Protein AF-A0A0W0YPS0-F1 (afdb_monomer_lite)

Sequence (724 aa):
MSLTQCDLDELVAEHVSEMIQNQLGYEVLRSSILQGKPPEELIIKLQGSLKNLADAEHSATKDQLIREARAAQVKQDQEEAQRDASETVIDAELKTKTQSLLPETRNHLEEQKQKLIPSLASFEQAKKQFDGQQKGHDELDAEINLLIKDLESLQRSLNENSLLQRKNEQLFAQKASEVTRLEAEIQALEQQRNQAQREFDFLQQQELAAKNQGQTHQHPTAANTQGHSEPSVVNNPSSRVTTSPAPFPVPNPAERMLALRNQIDRTVSTINATLLRKQLLQNEVLNIIPAQLQQSRDAARAISANLSARQEQLNALKIKIALSKAELDRLESVLKPVQTSKEQQESLVADIQREYNRLNRTLDIELPQREKARQERLAKRTYRDTNKDNVDYVQALSALNAHSLNLAIQSNYRQIDQTRLEKCSDAYDIADAVYIKTLVETKKKASTASDEALALYAIHLAHIKCTAASEQQNQAEQTLTKTESSLQHTKSLHAEKKRRLEQTVAQHDGINRELEELATKKEEFEQAHEVHMSFFKGVLIGWGTLAAGAAVVGISAWALDLSIAALITFVTTLPTAAFALALTLAGIAVAGLVLAPIVMGITFAVNCYQYNNNEAAIVLANGQKNARSTETGELNRAIAGLEQDIEKLSLELSKNKEEVREKTAATERLIQQRDAITPENVRENRVSYQDLYQNPGSSQIIFFGGEPPVPASNTVTDEPGFVL

Radius of gyration: 75.75 Å; chains: 1; bounding box: 156×117×204 Å

Foldseek 3Di:
DALVPDDLLVLLLVLLLVVLVVDDDLVQLLVCLLVVFFDPVSLVVLLVVLVVNLVVVLVVVLVVLLVVLLVVQVVVLVVLVVVLVVVVVVLVVLLVVLVVVLVVLVVVLVVLVVVLVVLVVVLVVLVVVLVVLVVVLVVLVVVLVVLVVVLVVLVVVLVVLVVVLVVLVVVLVVLVVLLVVLVVVLVVLVVVLVVLVVVLVVLVVVVVVVVDDDDDDDDDDDDDDDDDDDDDDDDDDDDDDDDDDDDDDPPDSVVSSVVSVVVNVVSVVVSVVSVVVSVVSVCCNPPVSVVVSVVSVVVSVVSVVVSVVSVVVSVVSVVVSVVSVVVSVVSVVVSVVSVVVSVVSVVVSVVSVVVSVVSVCCNPPVSVVSVVVSVVSVVLQVQLVVCCPPPPNLVSGDPVSSVVSVVSSVVVSVVSVVSSVVSSVVSRVCSSVSSVVSSLVVQVVVVDQALSNLLSVLLNLLSVVLVVLVVVLVVLVVVLVVLVVVLVVLVVVLVVLVVVLVVLVVVLVVLVVVLVVLVVVLVVLVVVVVVVVVVVVVVCVVVVCVVVVCVCCVVVVPVDDPDPDDPPPCPPPCPVVVVVVVCVVVVVVVVCVVVVCVVVVVVVVVSVVVSVVSVVVSVVSVVVSVVSVVVSVVSVVVSVVSVVVSVVSVVVSVVSVVVSVVSVVVSVVSSVVSVPRDSVVCVVVVVLSVVCSVCVPPPDPDDDDDDDDDDDDDDDDDDDDDDD

pLDDT: mean 73.71, std 19.03, range [28.09, 96.69]

Secondary structure (DSSP, 8-state):
--GGG--HHHHHHHHHHHHHHT---HHHHHHHHHHT---HHHHHHHHHHHHHHHHHHHHHHHHHHHHHHHHHHHHHHHHHHHHHHHHHHHHHHHHHHHHHHHHHHHHHHHHHHHHHHHHHHHHHHHHHHHHHHHHHHHHHHHHHHHHHHHHHHHHHHHHHHHHHHHHHHHHHHHHHHHHHHHHHHHHHHHHHHHHHHHHHHHHHHHHHHTTS----------------------------------------HHHHHHHHHHHHHHHHHHHHHHHHHHHHHHHIIIIIHHHHHHHHHHHHHHHHHHHHHHHHHHHHHHHHHHHHHHHHHHHHHHHHHHHHHHHHHHHHHHHHHHHHHHHHHIIIIIHHHHHHHHHHHHHHHHHHHHTTTSTTGGGGS-HHHHHHHHHHHHHHHHHHHHHHHHHHHHHHHHHHHHHHHHHHHHHHHSSS--HHHHHHHHHHHHHHHHHHHHHHHHHHHHHHHHHHHHHHHHHHHHHHHHHHHHHHHHHHHHHHHHHHHHHHHHHHHHHHHHHHHHHHHHHHHHHHHHHHHHHHHHHHTTSS---TTSTTTSTTTHHHHHHHHHHHHHHHHHHHHHHHHHHHHHHHHHHHHHHHHHHHHHHHHHHHHHHHHHHHHHHHHHHHHHHHHHHHHHHHHHHHHHHHHHHHHHHHHHHHHHHT--HHHHHHTHHHHHHHHH-TT--------S-PPPPPPP-----PPPP-

Organism: NCBI:txid1122169

Structure (mmCIF, N/CA/C/O backbone):
data_AF-A0A0W0YPS0-F1
#
_entry.id   AF-A0A0W0YPS0-F1
#
loop_
_atom_site.group_PDB
_atom_site.id
_atom_site.type_symbol
_atom_site.label_atom_id
_atom_site.label_alt_id
_atom_site.label_comp_id
_atom_site.label_asym_id
_atom_site.label_entity_id
_atom_site.label_seq_id
_atom_site.pdbx_PDB_ins_code
_atom_site.Cartn_x
_atom_site.Cartn_y
_atom_site.Cartn_z
_atom_site.occupancy
_atom_site.B_iso_or_equiv
_atom_site.auth_seq_id
_atom_site.auth_comp_id
_atom_site.auth_asym_id
_atom_site.auth_atom_id
_atom_site.pdbx_PDB_model_num
ATOM 1 N N . MET A 1 1 ? 32.521 13.989 -46.834 1.00 60.34 1 MET A N 1
ATOM 2 C CA . MET A 1 1 ? 31.165 13.527 -47.202 1.00 60.34 1 MET A CA 1
ATOM 3 C C . MET A 1 1 ? 30.758 12.463 -46.198 1.00 60.34 1 MET A C 1
ATOM 5 O O . MET A 1 1 ? 31.652 11.914 -45.560 1.00 60.34 1 MET A O 1
ATOM 9 N N . SER A 1 2 ? 29.467 12.194 -46.024 1.00 76.81 2 SER A N 1
ATOM 10 C CA . SER A 1 2 ? 29.022 10.958 -45.369 1.00 76.81 2 SER A CA 1
ATOM 11 C C . SER A 1 2 ? 29.024 9.797 -46.372 1.00 76.81 2 SER A C 1
ATOM 13 O O . SER A 1 2 ? 29.015 10.021 -47.583 1.00 76.81 2 SER A O 1
ATOM 15 N N . LEU A 1 3 ? 29.008 8.559 -45.885 1.00 83.00 3 LEU A N 1
ATOM 16 C CA . LEU A 1 3 ? 28.809 7.356 -46.695 1.00 83.00 3 LEU A CA 1
ATOM 17 C C . LEU A 1 3 ? 27.450 7.404 -47.417 1.00 83.00 3 LEU A C 1
ATOM 19 O O . LEU A 1 3 ? 27.336 7.047 -48.585 1.00 83.00 3 LEU A O 1
ATOM 23 N N . THR A 1 4 ? 26.442 7.946 -46.730 1.00 79.88 4 THR A N 1
ATOM 24 C CA . THR A 1 4 ? 25.094 8.239 -47.246 1.00 79.88 4 THR A CA 1
ATOM 25 C C . THR A 1 4 ? 25.044 9.320 -48.340 1.00 79.88 4 THR A C 1
ATOM 27 O O . THR A 1 4 ? 24.013 9.474 -48.989 1.00 79.88 4 THR A O 1
ATOM 30 N N . GLN A 1 5 ? 26.137 10.061 -48.559 1.00 83.50 5 GLN A N 1
ATOM 31 C CA . GLN A 1 5 ? 26.300 11.082 -49.607 1.00 83.50 5 GLN A CA 1
ATOM 32 C C . GLN A 1 5 ? 27.345 10.690 -50.664 1.00 83.50 5 GLN A C 1
ATOM 34 O O . GLN A 1 5 ? 27.700 11.518 -51.500 1.00 83.50 5 GLN A O 1
ATOM 39 N N . CYS A 1 6 ? 27.877 9.466 -50.616 1.00 84.94 6 CYS A N 1
ATOM 40 C CA . CYS A 1 6 ? 28.863 9.005 -51.583 1.00 84.94 6 CYS A CA 1
ATOM 41 C C . CYS A 1 6 ? 28.187 8.720 -52.929 1.00 84.94 6 CYS A C 1
ATOM 43 O O . CYS A 1 6 ? 27.400 7.775 -53.031 1.00 84.94 6 CYS A O 1
ATOM 45 N N . ASP A 1 7 ? 28.525 9.497 -53.960 1.00 88.69 7 ASP A N 1
ATOM 46 C CA . ASP A 1 7 ? 28.339 9.041 -55.336 1.00 88.69 7 ASP A CA 1
ATOM 47 C C . ASP A 1 7 ? 29.293 7.860 -55.562 1.00 88.69 7 ASP A C 1
ATOM 49 O O . ASP A 1 7 ? 30.481 7.920 -55.225 1.00 88.69 7 ASP A O 1
ATOM 53 N N . LEU A 1 8 ? 28.740 6.740 -56.017 1.00 86.50 8 LEU A N 1
ATOM 54 C CA . LEU A 1 8 ? 29.479 5.492 -56.146 1.00 86.50 8 LEU A CA 1
ATOM 55 C C . LEU A 1 8 ? 30.051 5.316 -57.552 1.00 86.50 8 LEU A C 1
ATOM 57 O O . LEU A 1 8 ? 31.130 4.746 -57.689 1.00 86.50 8 LEU A O 1
ATOM 61 N N . ASP A 1 9 ? 29.369 5.850 -58.567 1.00 84.81 9 ASP A N 1
ATOM 62 C CA . ASP A 1 9 ? 29.853 5.851 -59.944 1.00 84.81 9 ASP A CA 1
ATOM 63 C C . ASP A 1 9 ? 31.072 6.780 -60.064 1.00 84.81 9 ASP A C 1
ATOM 65 O O . ASP A 1 9 ? 32.059 6.413 -60.702 1.00 84.81 9 ASP A O 1
ATOM 69 N N . GLU A 1 10 ? 31.052 7.940 -59.392 1.00 86.56 10 GLU A N 1
ATOM 70 C CA . GLU A 1 10 ? 32.198 8.860 -59.326 1.00 86.56 10 GLU A CA 1
ATOM 71 C C . GLU A 1 10 ? 33.396 8.232 -58.590 1.00 86.56 10 GLU A C 1
ATOM 73 O O . GLU A 1 10 ? 34.495 8.186 -59.148 1.00 86.56 10 GLU A O 1
ATOM 78 N N . LEU A 1 11 ? 33.189 7.670 -57.389 1.00 88.06 11 LEU A N 1
ATOM 79 C CA . LEU A 1 11 ? 34.257 7.027 -56.603 1.00 88.06 11 LEU A CA 1
ATOM 80 C C . LEU A 1 11 ? 34.885 5.828 -57.337 1.00 88.06 11 LEU A C 1
ATOM 82 O O . LEU A 1 11 ? 36.102 5.633 -57.301 1.00 88.06 11 LEU A O 1
ATOM 86 N N . VAL A 1 12 ? 34.068 5.015 -58.013 1.00 87.50 12 VAL A N 1
ATOM 87 C CA . VAL A 1 12 ? 34.567 3.891 -58.815 1.00 87.50 12 VAL A CA 1
ATOM 88 C C . VAL A 1 12 ? 35.314 4.394 -60.048 1.00 87.50 12 VAL A C 1
ATOM 90 O O . VAL A 1 12 ? 36.397 3.883 -60.331 1.00 87.50 12 VAL A O 1
ATOM 93 N N . ALA A 1 13 ? 34.804 5.409 -60.752 1.00 84.31 13 ALA A N 1
ATOM 94 C CA . ALA A 1 13 ? 35.473 5.985 -61.918 1.00 84.31 13 ALA A CA 1
ATOM 95 C C . ALA A 1 13 ? 36.819 6.651 -61.576 1.00 84.31 13 ALA A C 1
ATOM 97 O O . ALA A 1 13 ? 37.757 6.546 -62.375 1.00 84.31 13 ALA A O 1
ATOM 98 N N . GLU A 1 14 ? 36.949 7.284 -60.405 1.00 86.69 14 GLU A N 1
ATOM 99 C CA . GLU A 1 14 ? 38.209 7.850 -59.902 1.00 86.69 14 GLU A CA 1
ATOM 100 C C . GLU A 1 14 ? 39.273 6.751 -59.728 1.00 86.69 14 GLU A C 1
ATOM 102 O O . GLU A 1 14 ? 40.307 6.772 -60.406 1.00 86.69 14 GLU A O 1
ATOM 107 N N . HIS A 1 15 ? 38.990 5.733 -58.907 1.00 86.56 15 HIS A N 1
ATOM 108 C CA . HIS A 1 15 ? 39.941 4.651 -58.606 1.00 86.56 15 HIS A CA 1
ATOM 109 C C . HIS A 1 15 ? 40.271 3.790 -59.832 1.00 86.56 15 HIS A C 1
ATOM 111 O O . HIS A 1 15 ? 41.415 3.362 -60.010 1.00 86.56 15 HIS A O 1
ATOM 117 N N . VAL A 1 16 ? 39.293 3.570 -60.718 1.00 82.25 16 VAL A N 1
ATOM 118 C CA . VAL A 1 16 ? 39.494 2.946 -62.036 1.00 82.25 16 VAL A CA 1
ATOM 119 C C . VAL A 1 16 ? 40.474 3.759 -62.885 1.00 82.25 16 VAL A C 1
ATOM 121 O O . VAL A 1 16 ? 41.396 3.193 -63.479 1.00 82.25 16 VAL A O 1
ATOM 124 N N . SER A 1 17 ? 40.298 5.082 -62.939 1.00 78.94 17 SER A N 1
ATOM 125 C CA . SER A 1 17 ? 41.129 5.972 -63.754 1.00 78.94 17 SER A CA 1
ATOM 126 C C . SER A 1 17 ? 42.561 6.065 -63.231 1.00 78.94 17 SER A C 1
ATOM 128 O O . SER A 1 17 ? 43.492 6.104 -64.037 1.00 78.94 17 SER A O 1
ATOM 130 N N . GLU A 1 18 ? 42.753 6.067 -61.908 1.00 80.25 18 GLU A N 1
ATOM 131 C CA . GLU A 1 18 ? 44.071 5.985 -61.267 1.00 80.25 18 GLU A CA 1
ATOM 132 C C . GLU A 1 18 ? 44.777 4.668 -61.636 1.00 80.25 18 GLU A C 1
ATOM 134 O O . GLU A 1 18 ? 45.903 4.666 -62.139 1.00 80.25 18 GLU A O 1
ATOM 139 N N . MET A 1 19 ? 44.092 3.534 -61.463 1.00 78.38 19 MET A N 1
ATOM 140 C CA . MET A 1 19 ? 44.670 2.208 -61.693 1.00 78.38 19 MET A CA 1
ATOM 141 C C . MET A 1 19 ? 45.047 1.963 -63.165 1.00 78.38 19 MET A C 1
ATOM 143 O O . MET A 1 19 ? 46.098 1.384 -63.442 1.00 78.38 19 MET A O 1
ATOM 147 N N . ILE A 1 20 ? 44.242 2.438 -64.123 1.00 72.19 20 ILE A N 1
ATOM 148 C CA . ILE A 1 20 ? 44.534 2.297 -65.563 1.00 72.19 20 ILE A CA 1
ATOM 149 C C . ILE A 1 20 ? 45.767 3.119 -65.982 1.00 72.19 20 ILE A C 1
ATOM 151 O O . ILE A 1 20 ? 46.504 2.701 -66.880 1.00 72.19 20 ILE A O 1
ATOM 155 N N . GLN A 1 21 ? 46.034 4.256 -65.331 1.00 69.19 21 GLN A N 1
ATOM 156 C CA . GLN A 1 21 ? 47.226 5.072 -65.602 1.00 69.19 21 GLN A CA 1
ATOM 157 C C . GLN A 1 21 ? 48.525 4.398 -65.125 1.00 69.19 21 GLN A C 1
ATOM 159 O O . GLN A 1 21 ? 49.569 4.574 -65.754 1.00 69.19 21 GLN A O 1
ATOM 164 N N . ASN A 1 22 ? 48.454 3.555 -64.091 1.00 65.00 22 ASN A N 1
ATOM 165 C CA . ASN A 1 22 ? 49.604 2.896 -63.456 1.00 65.00 22 ASN A CA 1
ATOM 166 C C . ASN A 1 22 ? 50.118 1.623 -64.182 1.00 65.00 22 ASN A C 1
ATOM 168 O O . ASN A 1 22 ? 50.847 0.826 -63.601 1.00 65.00 22 ASN A O 1
ATOM 172 N N . GLN A 1 23 ? 49.793 1.458 -65.472 1.00 59.34 23 GLN A N 1
ATOM 173 C CA . GLN A 1 23 ? 50.355 0.450 -66.395 1.00 59.34 23 GLN A CA 1
ATOM 174 C C . GLN A 1 23 ? 50.226 -1.031 -65.973 1.00 59.34 23 GLN A C 1
ATOM 176 O O . GLN A 1 23 ? 51.208 -1.772 -65.906 1.00 59.34 23 GLN A O 1
ATOM 181 N N . LEU A 1 24 ? 48.990 -1.513 -65.814 1.00 64.94 24 LEU A N 1
ATOM 182 C CA . LEU A 1 24 ? 48.710 -2.956 -65.807 1.00 64.94 24 LEU A CA 1
ATOM 183 C C . LEU A 1 24 ? 49.088 -3.609 -67.157 1.00 64.94 24 LEU A C 1
ATOM 185 O O . LEU A 1 24 ? 48.707 -3.128 -68.228 1.00 64.94 24 LEU A O 1
ATOM 189 N N . GLY A 1 25 ? 49.832 -4.720 -67.103 1.00 66.88 25 GLY A N 1
ATOM 190 C CA . GLY A 1 25 ? 50.297 -5.470 -68.279 1.00 66.88 25 GLY A CA 1
ATOM 191 C C . GLY A 1 25 ? 49.227 -6.370 -68.917 1.00 66.88 25 GLY A C 1
ATOM 192 O O . GLY A 1 25 ? 48.268 -6.767 -68.254 1.00 66.88 25 GLY A O 1
ATOM 193 N N . TYR A 1 26 ? 49.418 -6.730 -70.195 1.00 70.50 26 TYR A N 1
ATOM 194 C CA . TYR A 1 26 ? 48.428 -7.445 -71.022 1.00 70.50 26 TYR A CA 1
ATOM 195 C C . TYR A 1 26 ? 47.810 -8.680 -70.347 1.00 70.50 26 TYR A C 1
ATOM 197 O O . TYR A 1 26 ? 46.587 -8.766 -70.279 1.00 70.50 26 TYR A O 1
ATOM 205 N N . GLU A 1 27 ? 48.608 -9.602 -69.795 1.00 73.75 27 GLU A N 1
ATOM 206 C CA . GLU A 1 27 ? 48.060 -10.822 -69.176 1.00 73.75 27 GLU A CA 1
ATOM 207 C C . GLU A 1 27 ? 47.270 -10.555 -67.885 1.00 73.75 27 GLU A C 1
ATOM 209 O O . GLU A 1 27 ? 46.342 -11.299 -67.580 1.00 73.75 27 GLU A O 1
ATOM 214 N N . VAL A 1 28 ? 47.558 -9.474 -67.148 1.00 72.19 28 VAL A N 1
ATOM 215 C CA . VAL A 1 28 ? 46.750 -9.092 -65.974 1.00 72.19 28 VAL A CA 1
ATOM 216 C C . VAL A 1 28 ? 45.386 -8.578 -66.434 1.00 72.19 28 VAL A C 1
ATOM 218 O O . VAL A 1 28 ? 44.357 -9.036 -65.942 1.00 72.19 28 VAL A O 1
ATOM 221 N N . LEU A 1 29 ? 45.371 -7.703 -67.448 1.00 70.69 29 LEU A N 1
ATOM 222 C CA . LEU A 1 29 ? 44.144 -7.200 -68.075 1.00 70.69 29 LEU A CA 1
ATOM 223 C C . LEU A 1 29 ? 43.305 -8.342 -68.673 1.00 70.69 29 LEU A C 1
ATOM 225 O O . LEU A 1 29 ? 42.099 -8.416 -68.443 1.00 70.69 29 LEU A O 1
ATOM 229 N N . ARG A 1 30 ? 43.952 -9.260 -69.400 1.00 73.44 30 ARG A N 1
ATOM 230 C CA . ARG A 1 30 ? 43.333 -10.452 -69.990 1.00 73.44 30 ARG A CA 1
ATOM 231 C C . ARG A 1 30 ? 42.759 -11.373 -68.919 1.00 73.44 30 ARG A C 1
ATOM 233 O O . ARG A 1 30 ? 41.638 -11.841 -69.079 1.00 73.44 30 ARG A O 1
ATOM 240 N N . SER A 1 31 ? 43.486 -11.601 -67.826 1.00 74.44 31 SER A N 1
ATOM 241 C CA . SER A 1 31 ? 43.029 -12.440 -66.716 1.00 74.44 31 SER A CA 1
ATOM 242 C C . SER A 1 31 ? 41.784 -11.860 -66.034 1.00 74.44 31 SER A C 1
ATOM 244 O O . SER A 1 31 ? 40.800 -12.581 -65.890 1.00 74.44 31 SER A O 1
ATOM 246 N N . SER A 1 32 ? 41.762 -10.561 -65.705 1.00 70.75 32 SER A N 1
ATOM 247 C CA . SER A 1 32 ? 40.573 -9.904 -65.130 1.00 70.75 32 SER A CA 1
ATOM 248 C C . SER A 1 32 ? 39.353 -9.987 -66.054 1.00 70.75 32 SER A C 1
ATOM 250 O O . SER A 1 32 ? 38.290 -10.429 -65.621 1.00 70.75 32 SER A O 1
ATOM 252 N N . ILE A 1 33 ? 39.517 -9.661 -67.345 1.00 71.81 33 ILE A N 1
ATOM 253 C CA . ILE A 1 33 ? 38.417 -9.726 -68.323 1.00 71.81 33 ILE A CA 1
ATOM 254 C C . ILE A 1 33 ? 37.937 -11.171 -68.525 1.00 71.81 33 ILE A C 1
ATOM 256 O O . ILE A 1 33 ? 36.741 -11.397 -68.641 1.00 71.81 33 ILE A O 1
ATOM 260 N N . LEU A 1 34 ? 38.815 -12.181 -68.546 1.00 71.56 34 LEU A N 1
ATOM 261 C CA . LEU A 1 34 ? 38.392 -13.585 -68.670 1.00 71.56 34 LEU A CA 1
ATOM 262 C C . LEU A 1 34 ? 37.685 -14.111 -67.411 1.00 71.56 34 LEU A C 1
ATOM 264 O O . LEU A 1 34 ? 36.786 -14.947 -67.535 1.00 71.56 34 LEU A O 1
ATOM 268 N N . GLN A 1 35 ? 38.055 -13.609 -66.229 1.00 72.12 35 GLN A N 1
ATOM 269 C CA . GLN A 1 35 ? 37.417 -13.941 -64.951 1.00 72.12 35 GLN A CA 1
ATOM 270 C C . GLN A 1 35 ? 36.079 -13.220 -64.719 1.00 72.12 35 GLN A C 1
ATOM 272 O O . GLN A 1 35 ? 35.330 -13.658 -63.847 1.00 72.12 35 GLN A O 1
ATOM 277 N N . GLY A 1 36 ? 35.782 -12.150 -65.469 1.00 66.06 36 GLY A N 1
ATOM 278 C CA . GLY A 1 36 ? 34.585 -11.322 -65.271 1.00 66.06 36 GLY A CA 1
ATOM 279 C C . GLY A 1 36 ? 34.593 -10.628 -63.908 1.00 66.06 36 GLY A C 1
ATOM 280 O O . GLY A 1 36 ? 33.597 -10.674 -63.187 1.00 66.06 36 GLY A O 1
ATOM 281 N N . LYS A 1 37 ? 35.759 -10.107 -63.494 1.00 71.38 37 LYS A N 1
ATOM 282 C CA . LYS A 1 37 ? 35.961 -9.517 -62.166 1.00 71.38 37 LYS A CA 1
ATOM 283 C C . LYS A 1 37 ? 36.861 -8.280 -62.207 1.00 71.38 37 LYS A C 1
ATOM 285 O O . LYS A 1 37 ? 37.939 -8.339 -62.813 1.00 71.38 37 LYS A O 1
ATOM 290 N N . PRO A 1 38 ? 36.511 -7.225 -61.445 1.00 69.50 38 PRO A N 1
ATOM 291 C CA . PRO A 1 38 ? 37.384 -6.076 -61.263 1.00 69.50 38 PRO A CA 1
ATOM 292 C C . PRO A 1 38 ? 38.689 -6.505 -60.560 1.00 69.50 38 PRO A C 1
ATOM 294 O O . PRO A 1 38 ? 38.655 -7.393 -59.700 1.00 69.50 38 PRO A O 1
ATOM 297 N N . PRO A 1 39 ? 39.847 -5.895 -60.885 1.00 75.69 39 PRO A N 1
ATOM 298 C CA . PRO A 1 39 ? 41.115 -6.210 -60.230 1.00 75.69 39 PRO A CA 1
ATOM 299 C C . PRO A 1 39 ? 41.055 -6.072 -58.702 1.00 75.69 39 PRO A C 1
ATOM 301 O O . PRO A 1 39 ? 40.480 -5.124 -58.172 1.00 75.69 39 PRO A O 1
ATOM 304 N N . GLU A 1 40 ? 41.698 -6.994 -57.984 1.00 80.56 40 GLU A N 1
ATOM 305 C CA . GLU A 1 40 ? 41.627 -7.066 -56.516 1.00 80.56 40 GLU A CA 1
ATOM 306 C C . GLU A 1 40 ? 42.123 -5.778 -55.827 1.00 80.56 40 GLU A C 1
ATOM 308 O O . GLU A 1 40 ? 41.533 -5.336 -54.843 1.00 80.56 40 GLU A O 1
ATOM 313 N N . GLU A 1 41 ? 43.133 -5.104 -56.395 1.00 81.69 41 GLU A N 1
ATOM 314 C CA . GLU A 1 41 ? 43.629 -3.809 -55.902 1.00 81.69 41 GLU A CA 1
ATOM 315 C C . GLU A 1 41 ? 42.550 -2.709 -55.932 1.00 81.69 41 GLU A C 1
ATOM 317 O O . GLU A 1 41 ? 42.442 -1.932 -54.982 1.00 81.69 41 GLU A O 1
ATOM 322 N N . LEU A 1 42 ? 41.713 -2.664 -56.978 1.00 82.88 42 LEU A N 1
ATOM 323 C CA . LEU A 1 42 ? 40.605 -1.708 -57.088 1.00 82.88 42 LEU A CA 1
ATOM 324 C C . LEU A 1 42 ? 39.590 -1.931 -55.964 1.00 82.88 42 LEU A C 1
ATOM 326 O O . LEU A 1 42 ? 39.187 -0.981 -55.296 1.00 82.88 42 LEU A O 1
ATOM 330 N N . ILE A 1 43 ? 39.232 -3.189 -55.704 1.00 85.56 43 ILE A N 1
ATOM 331 C CA . ILE A 1 43 ? 38.293 -3.546 -54.637 1.00 85.56 43 ILE A CA 1
ATOM 332 C C . ILE A 1 43 ? 38.871 -3.229 -53.253 1.00 85.56 43 ILE A C 1
ATOM 334 O O . ILE A 1 43 ? 38.160 -2.673 -52.416 1.00 85.56 43 ILE A O 1
ATOM 338 N N . ILE A 1 44 ? 40.163 -3.477 -53.021 1.00 86.75 44 ILE A N 1
ATOM 339 C CA . ILE A 1 44 ? 40.844 -3.092 -51.774 1.00 86.75 44 ILE A CA 1
ATOM 340 C C . ILE A 1 44 ? 40.833 -1.562 -51.587 1.00 86.75 44 ILE A C 1
ATOM 342 O O . ILE A 1 44 ? 40.516 -1.088 -50.493 1.00 86.75 44 ILE A O 1
ATOM 346 N N . LYS A 1 45 ? 41.111 -0.773 -52.638 1.00 87.69 45 LYS A N 1
ATOM 347 C CA . LYS A 1 45 ? 41.045 0.702 -52.581 1.00 87.69 45 LYS A CA 1
ATOM 348 C C . LYS A 1 45 ? 39.626 1.210 -52.308 1.00 87.69 45 LYS A C 1
ATOM 350 O O . LYS A 1 45 ? 39.451 2.076 -51.451 1.00 87.69 45 LYS A O 1
ATOM 355 N N . LEU A 1 46 ? 38.612 0.656 -52.977 1.00 89.00 46 LEU A N 1
ATOM 356 C CA . LEU A 1 46 ? 37.206 1.041 -52.796 1.00 89.00 46 LEU A CA 1
ATOM 357 C C . LEU A 1 46 ? 36.698 0.711 -51.387 1.00 89.00 46 LEU A C 1
ATOM 359 O O . LEU A 1 46 ? 36.136 1.578 -50.718 1.00 89.00 46 LEU A O 1
ATOM 363 N N . GLN A 1 47 ? 36.970 -0.500 -50.889 1.00 90.69 47 GLN A N 1
ATOM 364 C CA . GLN A 1 47 ? 36.651 -0.884 -49.510 1.00 90.69 47 GLN A CA 1
ATOM 365 C C . GLN A 1 47 ? 37.385 -0.001 -48.488 1.00 90.69 47 GLN A C 1
ATOM 367 O O . GLN A 1 47 ? 36.808 0.341 -47.455 1.00 90.69 47 GLN A O 1
ATOM 372 N N . GLY A 1 48 ? 38.621 0.415 -48.784 1.00 91.31 48 GLY A N 1
ATOM 373 C CA . GLY A 1 48 ? 39.373 1.392 -47.995 1.00 91.31 48 GLY A CA 1
ATOM 374 C C . GLY A 1 48 ? 38.682 2.758 -47.924 1.00 91.31 48 GLY A C 1
ATOM 375 O O . GLY A 1 48 ? 38.439 3.259 -46.826 1.00 91.31 48 GLY A O 1
ATOM 376 N N . SER A 1 49 ? 38.302 3.338 -49.068 1.00 91.44 49 SER A N 1
ATOM 377 C CA . SER A 1 49 ? 37.572 4.616 -49.124 1.00 91.44 49 SER A CA 1
ATOM 378 C C . SER A 1 49 ? 36.224 4.552 -48.400 1.00 91.44 49 SER A C 1
ATOM 380 O O . SER A 1 49 ? 35.949 5.394 -47.543 1.00 91.44 49 SER A O 1
ATOM 382 N N . LEU A 1 50 ? 35.405 3.531 -48.677 1.00 92.44 50 LEU A N 1
ATOM 383 C CA . LEU A 1 50 ? 34.092 3.356 -48.044 1.00 92.44 50 LEU A CA 1
ATOM 384 C C . LEU A 1 50 ? 34.207 3.106 -46.532 1.00 92.44 50 LEU A C 1
ATOM 386 O O . LEU A 1 50 ? 33.374 3.587 -45.762 1.00 92.44 50 LEU A O 1
ATOM 390 N N . LYS A 1 51 ? 35.266 2.424 -46.072 1.00 93.50 51 LYS A N 1
ATOM 391 C CA . LYS A 1 51 ? 35.564 2.314 -44.639 1.00 93.50 51 LYS A CA 1
ATOM 392 C C . LYS A 1 51 ? 35.939 3.665 -44.029 1.00 93.50 51 LYS A C 1
ATOM 394 O O . LYS A 1 51 ? 35.372 4.018 -43.003 1.00 93.50 51 LYS A O 1
ATOM 399 N N . ASN A 1 52 ? 36.828 4.436 -44.654 1.00 92.44 52 ASN A N 1
ATOM 400 C CA . ASN A 1 52 ? 37.234 5.746 -44.133 1.00 92.44 52 ASN A CA 1
ATOM 401 C C . ASN A 1 52 ? 36.042 6.721 -44.017 1.00 92.44 52 ASN A C 1
ATOM 403 O O . ASN A 1 52 ? 35.975 7.496 -43.064 1.00 92.44 52 ASN A O 1
ATOM 407 N N . LEU A 1 53 ? 35.079 6.655 -44.947 1.00 92.38 53 LEU A N 1
ATOM 408 C CA . LEU A 1 53 ? 33.819 7.406 -44.867 1.00 92.38 53 LEU A CA 1
ATOM 409 C C . LEU A 1 53 ? 32.938 6.939 -43.695 1.00 92.38 53 LEU A C 1
ATOM 411 O O . LEU A 1 53 ? 32.423 7.773 -42.952 1.00 92.38 53 LEU A O 1
ATOM 415 N N . ALA A 1 54 ? 32.803 5.626 -43.487 1.00 92.56 54 ALA A N 1
ATOM 416 C CA . ALA A 1 54 ? 32.033 5.068 -42.375 1.00 92.56 54 ALA A CA 1
ATOM 417 C C . ALA A 1 54 ? 32.662 5.356 -40.999 1.00 92.56 54 ALA A C 1
ATOM 419 O O . ALA A 1 54 ? 31.942 5.748 -40.085 1.00 92.56 54 ALA A O 1
ATOM 420 N N . ASP A 1 55 ? 33.987 5.231 -40.856 1.00 92.50 55 ASP A N 1
ATOM 421 C CA . ASP A 1 55 ? 34.721 5.558 -39.622 1.00 92.50 55 ASP A CA 1
ATOM 422 C C . ASP A 1 55 ? 34.546 7.057 -39.265 1.00 92.50 55 ASP A C 1
ATOM 424 O O . ASP A 1 55 ? 34.383 7.421 -38.095 1.00 92.50 55 ASP A O 1
ATOM 428 N N . ALA A 1 56 ? 34.501 7.941 -40.273 1.00 91.56 56 ALA A N 1
ATOM 429 C CA . ALA A 1 56 ? 34.209 9.364 -40.091 1.00 91.56 56 ALA A CA 1
ATOM 430 C C . ALA A 1 56 ? 32.741 9.631 -39.692 1.00 91.56 56 ALA A C 1
ATOM 432 O O . ALA A 1 56 ? 32.485 10.449 -38.804 1.00 91.56 56 ALA A O 1
ATOM 433 N N . GLU A 1 57 ? 31.774 8.936 -40.301 1.00 93.56 57 GLU A N 1
ATOM 434 C CA . GLU A 1 57 ? 30.343 9.060 -39.978 1.00 93.56 57 GLU A CA 1
ATOM 435 C C . GLU A 1 57 ? 30.005 8.457 -38.602 1.00 93.56 57 GLU A C 1
ATOM 437 O O . GLU A 1 57 ? 29.215 9.038 -37.857 1.00 93.56 57 GLU A O 1
ATOM 442 N N . HIS A 1 58 ? 30.677 7.371 -38.194 1.00 93.00 58 HIS A N 1
ATOM 443 C CA . HIS A 1 58 ? 30.662 6.847 -36.820 1.00 93.00 58 HIS A CA 1
ATOM 444 C C . HIS A 1 58 ? 31.080 7.929 -35.818 1.00 93.00 58 HIS A C 1
ATOM 446 O O . HIS A 1 58 ? 30.346 8.188 -34.860 1.00 93.00 58 HIS A O 1
ATOM 452 N N . SER A 1 59 ? 32.215 8.605 -36.046 1.00 91.44 59 SER A N 1
ATOM 453 C CA . SER A 1 59 ? 32.676 9.682 -35.156 1.00 91.44 59 SER A CA 1
ATOM 454 C C . SER A 1 59 ? 31.693 10.855 -35.123 1.00 91.44 59 SER A C 1
ATOM 456 O O . SER A 1 59 ? 31.291 11.284 -34.043 1.00 91.44 59 SER A O 1
ATOM 458 N N . ALA A 1 60 ? 31.247 11.341 -36.286 1.00 91.19 60 ALA A N 1
ATOM 459 C CA . ALA A 1 60 ? 30.346 12.489 -36.371 1.00 91.19 60 ALA A CA 1
ATOM 460 C C . ALA A 1 60 ? 28.994 12.229 -35.679 1.00 91.19 60 ALA A C 1
ATOM 462 O O . ALA A 1 60 ? 28.512 13.072 -34.916 1.00 91.19 60 ALA A O 1
ATOM 463 N N . THR A 1 61 ? 28.415 11.041 -35.883 1.00 92.62 61 THR A N 1
ATOM 464 C CA . THR A 1 61 ? 27.155 10.622 -35.253 1.00 92.62 61 THR A CA 1
ATOM 465 C C . THR A 1 61 ? 27.322 10.397 -33.751 1.00 92.62 61 THR A C 1
ATOM 467 O O . THR A 1 61 ? 26.474 10.830 -32.971 1.00 92.62 61 THR A O 1
ATOM 470 N N . LYS A 1 62 ? 28.439 9.809 -33.299 1.00 92.25 62 LYS A N 1
ATOM 471 C CA . LYS A 1 62 ? 28.767 9.710 -31.867 1.00 92.25 62 LYS A CA 1
ATOM 472 C C . LYS A 1 62 ? 28.852 11.095 -31.216 1.00 92.25 62 LYS A C 1
ATOM 474 O O . LYS A 1 62 ? 28.244 11.312 -30.168 1.00 92.25 62 LYS A O 1
ATOM 479 N N . ASP A 1 63 ? 29.545 12.041 -31.844 1.00 90.62 63 ASP A N 1
ATOM 480 C CA . ASP A 1 63 ? 29.707 13.401 -31.323 1.00 90.62 63 ASP A CA 1
ATOM 481 C C . ASP A 1 63 ? 28.404 14.215 -31.382 1.00 90.62 63 ASP A C 1
ATOM 483 O O . ASP A 1 63 ? 28.189 15.113 -30.564 1.00 90.62 63 ASP A O 1
ATOM 487 N N . GLN A 1 64 ? 27.490 13.914 -32.311 1.00 92.75 64 GLN A N 1
ATOM 488 C CA . GLN A 1 64 ? 26.116 14.425 -32.285 1.00 92.75 64 GLN A CA 1
ATOM 489 C C . GLN A 1 64 ? 25.316 13.854 -31.107 1.00 92.75 64 GLN A C 1
ATOM 491 O O . GLN A 1 64 ? 24.831 14.628 -30.282 1.00 92.75 64 GLN A O 1
ATOM 496 N N . LEU A 1 65 ? 25.240 12.528 -30.966 1.00 93.44 65 LEU A N 1
ATOM 497 C CA . LEU A 1 65 ? 24.477 11.874 -29.895 1.00 93.44 65 LEU A CA 1
ATOM 498 C C . LEU A 1 65 ? 24.982 12.277 -28.496 1.00 93.44 65 LEU A C 1
ATOM 500 O O . LEU A 1 65 ? 24.185 12.486 -27.581 1.00 93.44 65 LEU A O 1
ATOM 504 N N . ILE A 1 66 ? 26.295 12.478 -28.328 1.00 90.88 66 ILE A N 1
ATOM 505 C CA . ILE A 1 66 ? 26.879 13.025 -27.092 1.00 90.88 66 ILE A CA 1
ATOM 506 C C . ILE A 1 66 ? 26.396 14.463 -26.827 1.00 90.88 66 ILE A C 1
ATOM 508 O O . ILE A 1 66 ? 26.094 14.793 -25.679 1.00 90.88 66 ILE A O 1
ATOM 512 N N . ARG A 1 67 ? 26.293 15.327 -27.848 1.00 89.19 67 ARG A N 1
ATOM 513 C CA . ARG A 1 67 ? 25.767 16.703 -27.702 1.00 89.19 67 ARG A CA 1
ATOM 514 C C . ARG A 1 67 ? 24.272 16.727 -27.372 1.00 89.19 67 ARG A C 1
ATOM 516 O O . ARG A 1 67 ? 23.851 17.534 -26.545 1.00 89.19 67 ARG A O 1
ATOM 523 N N . GLU A 1 68 ? 23.490 15.821 -27.947 1.00 91.62 68 GLU A N 1
ATOM 524 C CA . GLU A 1 68 ? 22.063 15.671 -27.639 1.00 91.62 68 GLU A CA 1
ATOM 525 C C . GLU A 1 68 ? 21.849 15.161 -26.203 1.00 91.62 68 GLU A C 1
ATOM 527 O O . GLU A 1 68 ? 21.081 15.752 -25.441 1.00 91.62 68 GLU A O 1
ATOM 532 N N . ALA A 1 69 ? 22.609 14.145 -25.776 1.00 91.75 69 ALA A N 1
ATOM 533 C CA . ALA A 1 69 ? 22.585 13.644 -24.401 1.00 91.75 69 ALA A CA 1
ATOM 534 C C . ALA A 1 69 ? 23.042 14.701 -23.373 1.00 91.75 69 ALA A C 1
ATOM 536 O O . ALA A 1 69 ? 22.435 14.809 -22.304 1.00 91.75 69 ALA A O 1
ATOM 537 N N . ARG A 1 70 ? 24.053 15.525 -23.705 1.00 88.94 70 ARG A N 1
ATOM 538 C CA . ARG A 1 70 ? 24.464 16.703 -22.911 1.00 88.94 70 ARG A CA 1
ATOM 539 C C . ARG A 1 70 ? 23.287 17.660 -22.698 1.00 88.94 70 ARG A C 1
ATOM 541 O O . ARG A 1 70 ? 22.974 18.001 -21.559 1.00 88.94 70 ARG A O 1
ATOM 548 N N . ALA A 1 71 ? 22.611 18.063 -23.776 1.00 89.88 71 ALA A N 1
ATOM 549 C CA . ALA A 1 71 ? 21.479 18.989 -23.706 1.00 89.88 71 ALA A CA 1
ATOM 550 C C . ALA A 1 71 ? 20.305 18.419 -22.884 1.00 89.88 71 ALA A C 1
ATOM 552 O O . ALA A 1 71 ? 19.730 19.127 -22.053 1.00 89.88 71 ALA A O 1
ATOM 553 N N . ALA A 1 72 ? 19.992 17.131 -23.057 1.00 91.69 72 ALA A N 1
ATOM 554 C CA . ALA A 1 72 ? 18.955 16.444 -22.292 1.00 91.69 72 ALA A CA 1
ATOM 555 C C . ALA A 1 72 ? 19.272 16.388 -20.784 1.00 91.69 72 ALA A C 1
ATOM 557 O O . ALA A 1 72 ? 18.408 16.712 -19.967 1.00 91.69 72 ALA A O 1
ATOM 558 N N . GLN A 1 73 ? 20.510 16.044 -20.404 1.00 93.31 73 GLN A N 1
ATOM 559 C CA . GLN A 1 73 ? 20.922 15.991 -18.997 1.00 93.31 73 GLN A CA 1
ATOM 560 C C . GLN A 1 73 ? 20.890 17.374 -18.334 1.00 93.31 73 GLN A C 1
ATOM 562 O O . GLN A 1 73 ? 20.387 17.498 -17.219 1.00 93.31 73 GLN A O 1
ATOM 567 N N . VAL A 1 74 ? 21.367 18.417 -19.023 1.00 91.62 74 VAL A N 1
ATOM 568 C CA . VAL A 1 74 ? 21.333 19.797 -18.508 1.00 91.62 74 VAL A CA 1
ATOM 569 C C . VAL A 1 74 ? 19.891 20.263 -18.278 1.00 91.62 74 VAL A C 1
ATOM 571 O O . VAL A 1 74 ? 19.598 20.829 -17.226 1.00 91.62 74 VAL A O 1
ATOM 574 N N . LYS A 1 75 ? 18.966 19.972 -19.205 1.00 93.75 75 LYS A N 1
ATOM 575 C CA . LYS A 1 75 ? 17.537 20.286 -19.034 1.00 93.75 75 LYS A CA 1
ATOM 576 C C . LYS A 1 75 ? 16.927 19.542 -17.842 1.00 93.75 75 LYS A C 1
ATOM 578 O O . LYS A 1 75 ? 16.258 20.157 -17.015 1.00 93.75 75 LYS A O 1
ATOM 583 N N . GLN A 1 76 ? 17.195 18.241 -17.716 1.00 94.44 76 GLN A N 1
ATOM 584 C CA . GLN A 1 76 ? 16.718 17.422 -16.597 1.00 94.44 76 GLN A CA 1
ATOM 585 C C . GLN A 1 76 ? 17.219 17.951 -15.243 1.00 94.44 76 GLN A C 1
ATOM 587 O O . GLN A 1 76 ? 16.455 18.005 -14.278 1.00 94.44 76 GLN A O 1
ATOM 592 N N . ASP A 1 77 ? 18.481 18.377 -15.174 1.00 94.06 77 ASP A N 1
ATOM 593 C CA . ASP A 1 77 ? 19.102 18.895 -13.953 1.00 94.06 77 ASP A CA 1
ATOM 594 C C . ASP A 1 77 ? 18.556 20.283 -13.571 1.00 94.06 77 ASP A C 1
ATOM 596 O O . ASP A 1 77 ? 18.389 20.569 -12.384 1.00 94.06 77 ASP A O 1
ATOM 600 N N . GLN A 1 78 ? 18.191 21.114 -14.555 1.00 95.06 78 GLN A N 1
ATOM 601 C CA . GLN A 1 78 ? 17.463 22.371 -14.336 1.00 95.06 78 GLN A CA 1
ATOM 602 C C . GLN A 1 78 ? 16.037 22.122 -13.814 1.00 95.06 78 GLN A C 1
ATOM 604 O O . GLN A 1 78 ? 15.627 22.741 -12.831 1.00 95.06 78 GLN A O 1
ATOM 609 N N . GLU A 1 79 ? 15.295 21.185 -14.412 1.00 95.56 79 GLU A N 1
ATOM 610 C CA . GLU A 1 79 ? 13.947 20.800 -13.963 1.00 95.56 79 GLU A CA 1
ATOM 611 C C . GLU A 1 79 ? 13.958 20.152 -12.565 1.00 95.56 79 GLU A C 1
ATOM 613 O O . GLU A 1 79 ? 13.009 20.299 -11.794 1.00 95.56 79 GLU A O 1
ATOM 618 N N . GLU A 1 80 ? 15.011 19.414 -12.202 1.00 95.69 80 GLU A N 1
ATOM 619 C CA . GLU A 1 80 ? 15.214 18.898 -10.841 1.00 95.69 80 GLU A CA 1
ATOM 620 C C . GLU A 1 80 ? 15.554 20.027 -9.850 1.00 95.69 80 GLU A C 1
ATOM 622 O O . GLU A 1 80 ? 14.955 20.092 -8.779 1.00 95.69 80 GLU A O 1
ATOM 627 N N . ALA A 1 81 ? 16.422 20.975 -10.219 1.00 95.88 81 ALA A N 1
ATOM 628 C CA . ALA A 1 81 ? 16.760 22.122 -9.371 1.00 95.88 81 ALA A CA 1
ATOM 629 C C . ALA A 1 81 ? 15.561 23.055 -9.101 1.00 95.88 81 ALA A C 1
ATOM 631 O O . ALA A 1 81 ? 15.386 23.515 -7.972 1.00 95.88 81 ALA A O 1
ATOM 632 N N . GLN A 1 82 ? 14.701 23.301 -10.097 1.00 96.50 82 GLN A N 1
ATOM 633 C CA . GLN A 1 82 ? 13.465 24.081 -9.924 1.00 96.50 82 GLN A CA 1
ATOM 634 C C . GLN A 1 82 ? 12.465 23.388 -8.986 1.00 96.50 82 GLN A C 1
ATOM 636 O O . GLN A 1 82 ? 11.804 24.050 -8.183 1.00 96.50 82 GLN A O 1
ATOM 641 N N . ARG A 1 83 ? 12.378 22.052 -9.039 1.00 96.12 83 ARG A N 1
ATOM 642 C CA . ARG A 1 83 ? 11.559 21.267 -8.104 1.00 96.12 83 ARG A CA 1
ATOM 643 C C . ARG A 1 83 ? 12.137 21.293 -6.693 1.00 96.12 83 ARG A C 1
ATOM 645 O O . ARG A 1 83 ? 11.386 21.575 -5.770 1.00 96.12 83 ARG A O 1
ATOM 652 N N . ASP A 1 84 ? 13.445 21.107 -6.526 1.00 96.69 84 ASP A N 1
ATOM 653 C CA . ASP A 1 84 ? 14.112 21.182 -5.217 1.00 96.69 84 ASP A CA 1
ATOM 654 C C . ASP A 1 84 ? 13.942 22.561 -4.555 1.00 96.69 84 ASP A C 1
ATOM 656 O O . ASP A 1 84 ? 13.679 22.641 -3.355 1.00 96.69 84 ASP A O 1
ATOM 660 N N . ALA A 1 85 ? 14.037 23.650 -5.327 1.00 95.50 85 ALA A N 1
ATOM 661 C CA . ALA A 1 85 ? 13.779 25.005 -4.836 1.00 95.50 85 ALA A CA 1
ATOM 662 C C . ALA A 1 85 ? 12.317 25.182 -4.383 1.00 95.50 85 ALA A C 1
ATOM 664 O O . ALA A 1 85 ? 12.061 25.728 -3.311 1.00 95.50 85 ALA A O 1
ATOM 665 N N . SER A 1 86 ? 11.365 24.663 -5.163 1.00 96.00 86 SER A N 1
ATOM 666 C CA . SER A 1 86 ? 9.931 24.712 -4.841 1.00 96.00 86 SER A CA 1
ATOM 667 C C . SER A 1 86 ? 9.595 23.877 -3.594 1.00 96.00 86 SER A C 1
ATOM 669 O O . SER A 1 86 ? 8.878 24.336 -2.706 1.00 96.00 86 SER A O 1
ATOM 671 N N . GLU A 1 87 ? 10.169 22.675 -3.487 1.00 95.25 87 GLU A N 1
ATOM 672 C CA . GLU A 1 87 ? 10.075 21.784 -2.322 1.00 95.25 87 GLU A CA 1
ATOM 673 C C . GLU A 1 87 ? 10.646 22.459 -1.064 1.00 95.25 87 GLU A C 1
ATOM 675 O O . GLU A 1 87 ? 10.054 22.356 0.005 1.00 95.25 87 GLU A O 1
ATOM 680 N N . THR A 1 88 ? 11.739 23.220 -1.199 1.00 95.81 88 THR A N 1
ATOM 681 C CA . THR A 1 88 ? 12.364 23.969 -0.094 1.00 95.81 88 THR A CA 1
ATOM 682 C C . THR A 1 88 ? 11.453 25.073 0.455 1.00 95.81 88 THR A C 1
ATOM 684 O O . THR A 1 88 ? 11.388 25.251 1.671 1.00 95.81 88 THR A O 1
ATOM 687 N N . VAL A 1 89 ? 10.716 25.792 -0.403 1.00 96.62 89 VAL A N 1
ATOM 688 C CA . VAL A 1 89 ? 9.735 26.806 0.042 1.00 96.62 89 VAL A CA 1
ATOM 689 C C . VAL A 1 89 ? 8.570 26.143 0.781 1.00 96.62 89 VAL A C 1
ATOM 691 O O . VAL A 1 89 ? 8.242 26.548 1.895 1.00 96.62 89 VAL A O 1
ATOM 694 N N . ILE A 1 90 ? 8.001 25.074 0.213 1.00 95.75 90 ILE A N 1
ATOM 695 C CA . ILE A 1 90 ? 6.887 24.324 0.818 1.00 95.75 90 ILE A CA 1
ATOM 696 C C . ILE A 1 90 ? 7.296 23.719 2.171 1.00 95.75 90 ILE A C 1
ATOM 698 O O . ILE A 1 90 ? 6.545 23.806 3.143 1.00 95.75 90 ILE A O 1
ATOM 702 N N . ASP A 1 91 ? 8.496 23.143 2.267 1.00 96.00 91 ASP A N 1
ATOM 703 C CA . ASP A 1 91 ? 9.035 22.610 3.520 1.00 96.00 91 ASP A CA 1
ATOM 704 C C . ASP A 1 91 ? 9.308 23.716 4.554 1.00 96.00 91 ASP A C 1
ATOM 706 O O . ASP A 1 91 ? 9.138 23.474 5.748 1.00 96.00 91 ASP A O 1
ATOM 710 N N . ALA A 1 92 ? 9.690 24.931 4.140 1.00 95.62 92 ALA A N 1
ATOM 711 C CA . ALA A 1 92 ? 9.883 26.066 5.046 1.00 95.62 92 ALA A CA 1
ATOM 712 C C . ALA A 1 92 ? 8.552 26.609 5.603 1.00 95.62 92 ALA A C 1
ATOM 714 O O . ALA A 1 92 ? 8.450 26.878 6.806 1.00 95.62 92 ALA A O 1
ATOM 715 N N . GLU A 1 93 ? 7.514 26.714 4.767 1.00 95.81 93 GLU A N 1
ATOM 716 C CA . GLU A 1 93 ? 6.150 27.048 5.200 1.00 95.81 93 GLU A CA 1
ATOM 717 C C . GLU A 1 93 ? 5.592 25.980 6.149 1.00 95.81 93 GLU A C 1
ATOM 719 O O . GLU A 1 93 ? 5.111 26.302 7.240 1.00 95.81 93 GLU A O 1
ATOM 724 N N . LEU A 1 94 ? 5.719 24.701 5.773 1.00 95.06 94 LEU A N 1
ATOM 725 C CA . LEU A 1 94 ? 5.301 23.565 6.591 1.00 95.06 94 LEU A CA 1
ATOM 726 C C . LEU A 1 94 ? 6.042 23.551 7.931 1.00 95.06 94 LEU A C 1
ATOM 728 O O . LEU A 1 94 ? 5.397 23.447 8.969 1.00 95.06 94 LEU A O 1
ATOM 732 N N . LYS A 1 95 ? 7.366 23.744 7.935 1.00 95.44 95 LYS A N 1
ATOM 733 C CA . LYS A 1 95 ? 8.171 23.844 9.160 1.00 95.44 95 LYS A CA 1
ATOM 734 C C . LYS A 1 95 ? 7.675 24.965 10.067 1.00 95.44 95 LYS A C 1
ATOM 736 O O . LYS A 1 95 ? 7.445 24.715 11.245 1.00 95.44 95 LYS A O 1
ATOM 741 N N . THR A 1 96 ? 7.467 26.164 9.525 1.00 96.06 96 THR A N 1
ATOM 742 C CA . THR A 1 96 ? 7.003 27.331 10.292 1.00 96.06 96 THR A CA 1
ATOM 743 C C . THR A 1 96 ? 5.628 27.072 10.913 1.00 96.06 96 THR A C 1
ATOM 745 O O . THR A 1 96 ? 5.439 27.272 12.113 1.00 96.06 96 THR A O 1
ATOM 748 N N . LYS A 1 97 ? 4.686 26.534 10.127 1.00 95.25 97 LYS A N 1
ATOM 749 C CA . LYS A 1 97 ? 3.336 26.176 10.583 1.00 95.25 97 LYS A CA 1
ATOM 750 C C . LYS A 1 97 ? 3.338 25.045 11.618 1.00 95.25 97 LYS A C 1
ATOM 752 O O . LYS A 1 97 ? 2.584 25.091 12.585 1.00 95.25 97 LYS A O 1
ATOM 757 N N . THR A 1 98 ? 4.186 24.033 11.453 1.00 94.00 98 THR A N 1
ATOM 758 C CA . THR A 1 98 ? 4.350 22.962 12.445 1.00 94.00 98 THR A CA 1
ATOM 759 C C . THR A 1 98 ? 4.978 23.501 13.733 1.00 94.00 98 THR A C 1
ATOM 761 O O . THR A 1 98 ? 4.536 23.129 14.817 1.00 94.00 98 THR A O 1
ATOM 764 N N . GLN A 1 99 ? 5.940 24.425 13.643 1.00 93.88 99 GLN A N 1
ATOM 765 C CA . GLN A 1 99 ? 6.572 25.068 14.801 1.00 93.88 99 GLN A CA 1
ATOM 766 C C . GLN A 1 99 ? 5.622 25.971 15.601 1.00 93.88 99 GLN A C 1
ATOM 768 O O . GLN A 1 99 ? 5.790 26.052 16.816 1.00 93.88 99 GLN A O 1
ATOM 773 N N . SER A 1 100 ? 4.620 26.604 14.977 1.00 94.44 100 SER A N 1
ATOM 774 C CA . SER A 1 100 ? 3.584 27.352 15.706 1.00 94.44 100 SER A CA 1
ATOM 775 C C . SER A 1 100 ? 2.510 26.438 16.309 1.00 94.44 100 SER A C 1
ATOM 777 O O . SER A 1 100 ? 2.151 26.604 17.471 1.00 94.44 100 SER A O 1
ATOM 779 N N . LEU A 1 101 ? 2.044 25.426 15.567 1.00 94.00 101 LEU A N 1
ATOM 780 C CA . LEU A 1 101 ? 0.981 24.522 16.029 1.00 94.00 101 LEU A CA 1
ATOM 781 C C . LEU A 1 101 ? 1.435 23.544 17.125 1.00 94.00 101 LEU A C 1
ATOM 783 O O . LEU A 1 101 ? 0.625 23.145 17.960 1.00 94.00 101 LEU A O 1
ATOM 787 N N . LEU A 1 102 ? 2.706 23.129 17.147 1.00 94.00 102 LEU A N 1
ATOM 788 C CA . LEU A 1 102 ? 3.220 22.164 18.128 1.00 94.00 102 LEU A CA 1
ATOM 789 C C . LEU A 1 102 ? 3.093 22.643 19.598 1.00 94.00 102 LEU A C 1
ATOM 791 O O . LEU A 1 102 ? 2.561 21.873 20.404 1.00 94.00 102 LEU A O 1
ATOM 795 N N . PRO A 1 103 ? 3.512 23.869 19.990 1.00 94.19 103 PRO A N 1
ATOM 796 C CA . PRO A 1 103 ? 3.303 24.371 21.351 1.00 94.19 103 PRO A CA 1
ATOM 797 C C . PRO A 1 103 ? 1.827 24.638 21.676 1.00 94.19 103 PRO A C 1
ATOM 799 O O . PRO A 1 103 ? 1.414 24.376 22.802 1.00 94.19 103 PRO A O 1
ATOM 802 N N . GLU A 1 104 ? 1.011 25.089 20.718 1.00 94.50 104 GLU A N 1
ATOM 803 C CA . GLU A 1 104 ? -0.439 25.262 20.912 1.00 94.50 104 GLU A CA 1
ATOM 804 C C . GLU A 1 104 ? -1.117 23.918 21.227 1.00 94.50 104 GLU A C 1
ATOM 806 O O . GLU A 1 104 ? -1.802 23.778 22.242 1.00 94.50 104 GLU A O 1
ATOM 811 N N . THR A 1 105 ? -0.831 22.896 20.414 1.00 94.12 105 THR A N 1
ATOM 812 C CA . THR A 1 105 ? -1.337 21.525 20.591 1.00 94.12 105 THR A CA 1
ATOM 813 C C . THR A 1 105 ? -0.852 20.924 21.911 1.00 94.12 105 THR A C 1
ATOM 815 O O . THR A 1 105 ? -1.628 20.280 22.614 1.00 94.12 105 THR A O 1
ATOM 818 N N . ARG A 1 106 ? 0.408 21.174 22.301 1.00 95.25 106 ARG A N 1
ATOM 819 C CA . ARG A 1 106 ? 0.958 20.751 23.599 1.00 95.25 106 ARG A CA 1
ATOM 820 C C . ARG A 1 106 ? 0.246 21.417 24.775 1.00 95.25 106 ARG A C 1
ATOM 822 O O . ARG A 1 106 ? -0.092 20.737 25.738 1.00 95.25 106 ARG A O 1
ATOM 829 N N . ASN A 1 107 ? 0.013 22.724 24.708 1.00 95.69 107 ASN A N 1
ATOM 830 C CA . ASN A 1 107 ? -0.665 23.453 25.776 1.00 95.69 107 ASN A CA 1
ATOM 831 C C . ASN A 1 107 ? -2.109 22.959 25.935 1.00 95.69 107 ASN A C 1
ATOM 833 O O . ASN A 1 107 ? -2.541 22.708 27.057 1.00 95.69 107 ASN A O 1
ATOM 837 N N . HIS A 1 108 ? -2.822 22.731 24.827 1.00 94.06 108 HIS A N 1
ATOM 838 C CA . HIS A 1 108 ? -4.176 22.178 24.868 1.00 94.06 108 HIS A CA 1
ATOM 839 C C . HIS A 1 108 ? -4.206 20.720 25.362 1.00 94.06 108 HIS A C 1
ATOM 841 O O . HIS A 1 108 ? -5.096 20.339 26.118 1.00 94.06 108 HIS A O 1
ATOM 847 N N . LEU A 1 109 ? -3.207 19.905 25.009 1.00 94.50 109 LEU A N 1
ATOM 848 C CA . LEU A 1 109 ? -3.052 18.542 25.521 1.00 94.50 109 LEU A CA 1
ATOM 849 C C . LEU A 1 109 ? -2.920 18.513 27.052 1.00 94.50 109 LEU A C 1
ATOM 851 O O . LEU A 1 109 ? -3.623 17.746 27.711 1.00 94.50 109 LEU A O 1
ATOM 855 N N . GLU A 1 110 ? -2.048 19.347 27.625 1.00 94.44 110 GLU A N 1
ATOM 856 C CA . GLU A 1 110 ? -1.888 19.433 29.083 1.00 94.44 110 GLU A CA 1
ATOM 857 C C . GLU A 1 110 ? -3.122 20.055 29.763 1.00 94.44 110 GLU A C 1
ATOM 859 O O . GLU A 1 110 ? -3.533 19.593 30.826 1.00 94.44 110 GLU A O 1
ATOM 864 N N . GLU A 1 111 ? -3.791 21.022 29.125 1.00 94.00 111 GLU A N 1
ATOM 865 C CA . GLU A 1 111 ? -5.070 21.574 29.594 1.00 94.00 111 GLU A CA 1
ATOM 866 C C . GLU A 1 111 ? -6.161 20.487 29.701 1.00 94.00 111 GLU A C 1
ATOM 868 O O . GLU A 1 111 ? -6.865 20.403 30.711 1.00 94.00 111 GLU A O 1
ATOM 873 N N . GLN A 1 112 ? -6.296 19.622 28.690 1.00 92.38 112 GLN A N 1
ATOM 874 C CA . GLN A 1 112 ? -7.289 18.542 28.697 1.00 92.38 112 GLN A CA 1
ATOM 875 C C . GLN A 1 112 ? -6.908 17.406 29.659 1.00 92.38 112 GLN A C 1
ATOM 877 O O . GLN A 1 112 ? -7.785 16.889 30.352 1.00 92.38 112 GLN A O 1
ATOM 882 N N . LYS A 1 113 ? -5.615 17.071 29.805 1.00 92.19 113 LYS A N 1
ATOM 883 C CA . LYS A 1 113 ? -5.136 16.168 30.873 1.00 92.19 113 LYS A CA 1
ATOM 884 C C . LYS A 1 113 ? -5.504 16.703 32.260 1.00 92.19 113 LYS A C 1
ATOM 886 O O . LYS A 1 113 ? -6.041 15.959 33.078 1.00 92.19 113 LYS A O 1
ATOM 891 N N . GLN A 1 114 ? -5.301 17.998 32.506 1.00 92.56 114 GLN A N 1
ATOM 892 C CA . GLN A 1 114 ? -5.640 18.628 33.783 1.00 92.56 114 GLN A CA 1
ATOM 893 C C . GLN A 1 114 ? -7.154 18.612 34.067 1.00 92.56 114 GLN A C 1
ATOM 895 O O . GLN A 1 114 ? -7.555 18.510 35.225 1.00 92.56 114 GLN A O 1
ATOM 900 N N . LYS A 1 115 ? -8.002 18.648 33.027 1.00 90.06 115 LYS A N 1
ATOM 901 C CA . LYS A 1 115 ? -9.465 18.466 33.131 1.00 90.06 115 LYS A CA 1
ATOM 902 C C . LYS A 1 115 ? -9.895 17.000 33.290 1.00 90.06 115 LYS A C 1
ATOM 904 O O . LYS A 1 115 ? -10.964 16.748 33.845 1.00 90.06 115 LYS A O 1
ATOM 909 N N . LEU A 1 116 ? -9.095 16.040 32.826 1.00 90.56 116 LEU A N 1
ATOM 910 C CA . LEU A 1 116 ? -9.367 14.604 32.959 1.00 90.56 116 LEU A CA 1
ATOM 911 C C . LEU A 1 116 ? -9.115 14.094 34.391 1.00 90.56 116 LEU A C 1
ATOM 913 O O . LEU A 1 116 ? -9.875 13.261 34.875 1.00 90.56 116 LEU A O 1
ATOM 917 N N . ILE A 1 117 ? -8.115 14.627 35.104 1.00 90.62 117 ILE A N 1
ATOM 918 C CA . ILE A 1 117 ? -7.800 14.252 36.501 1.00 90.62 117 ILE A CA 1
ATOM 919 C C . ILE A 1 117 ? -9.021 14.331 37.452 1.00 90.62 117 ILE A C 1
ATOM 921 O O . ILE A 1 117 ? -9.334 13.319 38.083 1.00 90.62 117 ILE A O 1
ATOM 925 N N . PRO A 1 118 ? -9.754 15.461 37.574 1.00 88.44 118 PRO A N 1
ATOM 926 C CA . PRO A 1 118 ? -10.937 15.524 38.439 1.00 88.44 118 PRO A CA 1
ATOM 927 C C . PRO A 1 118 ? -12.103 14.667 37.921 1.00 88.44 118 PRO A C 1
ATOM 929 O O . PRO A 1 118 ? -12.896 14.178 38.723 1.00 88.44 118 PRO A O 1
ATOM 932 N N . SER A 1 119 ? -12.188 14.441 36.606 1.00 86.56 119 SER A N 1
ATOM 933 C CA . SER A 1 119 ? -13.196 13.567 35.993 1.00 86.56 119 SER A CA 1
ATOM 934 C C . SER A 1 119 ? -12.995 12.112 36.428 1.00 86.56 119 SER A C 1
ATOM 936 O O . SER A 1 119 ? -13.909 11.508 36.994 1.00 86.56 119 SER A O 1
ATOM 938 N N . LEU A 1 120 ? -11.762 11.598 36.312 1.00 89.25 120 LEU A N 1
ATOM 939 C CA . LEU A 1 120 ? -11.348 10.287 36.826 1.00 89.25 120 LEU A CA 1
ATOM 940 C C . LEU A 1 120 ? -11.649 10.138 38.324 1.00 89.25 120 LEU A C 1
ATOM 942 O O . LEU A 1 120 ? -12.301 9.174 38.717 1.00 89.25 120 LEU A O 1
ATOM 946 N N . ALA A 1 121 ? -11.254 11.116 39.145 1.00 90.19 121 ALA A N 1
ATOM 947 C CA . ALA A 1 121 ? -11.509 11.085 40.586 1.00 90.19 121 ALA A CA 1
ATOM 948 C C . ALA A 1 121 ? -13.015 11.051 40.922 1.00 90.19 121 ALA A C 1
ATOM 950 O O . ALA A 1 121 ? -13.434 10.321 41.823 1.00 90.19 121 ALA A O 1
ATOM 951 N N . SER A 1 122 ? -13.845 11.792 40.177 1.00 87.50 122 SER A N 1
ATOM 952 C CA . SER A 1 122 ? -15.303 11.784 40.359 1.00 87.50 122 SER A CA 1
ATOM 953 C C . SER A 1 122 ? -15.940 10.449 39.950 1.00 87.50 122 SER A C 1
ATOM 955 O O . SER A 1 122 ? -16.818 9.950 40.656 1.00 87.50 122 SER A O 1
ATOM 957 N N . PHE A 1 123 ? -15.446 9.822 38.875 1.00 91.19 123 PHE A N 1
ATOM 958 C CA . PHE A 1 123 ? -15.861 8.487 38.444 1.00 91.19 123 PHE A CA 1
ATOM 959 C C . PHE A 1 123 ? -15.480 7.416 39.472 1.00 91.19 123 PHE A C 1
ATOM 961 O O . PHE A 1 123 ? -16.323 6.605 39.849 1.00 91.19 123 PHE A O 1
ATOM 968 N N . GLU A 1 124 ? -14.243 7.428 39.977 1.00 91.62 124 GLU A N 1
ATOM 969 C CA . GLU A 1 124 ? -13.788 6.483 41.004 1.00 91.62 124 GLU A CA 1
ATOM 970 C C . GLU A 1 124 ? -14.577 6.629 42.311 1.00 91.62 124 GLU A C 1
ATOM 972 O O . GLU A 1 124 ? -14.948 5.623 42.922 1.00 91.62 124 GLU A O 1
ATOM 977 N N . GLN A 1 125 ? -14.899 7.860 42.723 1.00 91.31 125 GLN A N 1
ATOM 978 C CA . GLN A 1 125 ? -15.735 8.107 43.897 1.00 91.31 125 GLN A CA 1
ATOM 979 C C . GLN A 1 125 ? -17.173 7.600 43.698 1.00 91.31 125 GLN A C 1
ATOM 981 O O . GLN A 1 125 ? -17.681 6.883 44.564 1.00 91.31 125 GLN A O 1
ATOM 986 N N . ALA A 1 126 ? -17.813 7.931 42.571 1.00 89.31 126 ALA A N 1
ATOM 987 C CA . ALA A 1 126 ? -19.172 7.487 42.259 1.00 89.31 126 ALA A CA 1
ATOM 988 C C . ALA A 1 126 ? -19.252 5.957 42.142 1.00 89.31 126 ALA A C 1
ATOM 990 O O . ALA A 1 126 ? -20.137 5.332 42.729 1.00 89.31 126 ALA A O 1
ATOM 991 N N . LYS A 1 127 ? -18.278 5.333 41.465 1.00 92.69 127 LYS A N 1
ATOM 992 C CA . LYS A 1 127 ? -18.183 3.876 41.363 1.00 92.69 127 LYS A CA 1
ATOM 993 C C . LYS A 1 127 ? -17.997 3.229 42.735 1.00 92.69 127 LYS A C 1
ATOM 995 O O . LYS A 1 127 ? -18.710 2.289 43.056 1.00 92.69 127 LYS A O 1
ATOM 1000 N N . LYS A 1 128 ? -17.105 3.748 43.584 1.00 92.75 128 LYS A N 1
ATOM 1001 C CA . LYS A 1 128 ? -16.887 3.210 44.938 1.00 92.75 128 LYS A CA 1
ATOM 1002 C C . LYS A 1 128 ? -18.139 3.295 45.822 1.00 92.75 128 LYS A C 1
ATOM 1004 O O . LYS A 1 128 ? -18.334 2.430 46.675 1.00 92.75 128 LYS A O 1
ATOM 1009 N N . GLN A 1 129 ? -18.982 4.311 45.629 1.00 91.38 129 GLN A N 1
ATOM 1010 C CA . GLN A 1 129 ? -20.290 4.402 46.288 1.00 91.38 129 GLN A CA 1
ATOM 1011 C C . GLN A 1 129 ? -21.268 3.348 45.747 1.00 91.38 129 GLN A C 1
ATOM 1013 O O . GLN A 1 129 ? -21.901 2.657 46.544 1.00 91.38 129 GLN A O 1
ATOM 1018 N N . PHE A 1 130 ? -21.341 3.174 44.424 1.00 93.50 130 PHE A N 1
ATOM 1019 C CA . PHE A 1 130 ? -22.170 2.149 43.781 1.00 93.50 130 PHE A CA 1
ATOM 1020 C C . PHE A 1 130 ? -21.760 0.722 44.187 1.00 93.50 130 PHE A C 1
ATOM 1022 O O . PHE A 1 130 ? -22.584 -0.016 44.719 1.00 93.50 130 PHE A O 1
ATOM 1029 N N . ASP A 1 131 ? -20.482 0.358 44.035 1.00 91.56 131 ASP A N 1
ATOM 1030 C CA . ASP A 1 131 ? -19.936 -0.962 44.390 1.00 91.56 131 ASP A CA 1
ATOM 1031 C C . ASP A 1 131 ? -20.174 -1.293 45.882 1.00 91.56 131 ASP A C 1
ATOM 1033 O O . ASP A 1 131 ? -20.499 -2.427 46.244 1.00 91.56 131 ASP A O 1
ATOM 1037 N N . GLY A 1 132 ? -20.046 -0.291 46.764 1.00 92.12 132 GLY A N 1
ATOM 1038 C CA . GLY A 1 132 ? -20.319 -0.431 48.197 1.00 92.12 132 GLY A CA 1
ATOM 1039 C C . GLY A 1 132 ? -21.801 -0.658 48.514 1.00 92.12 132 GLY A C 1
ATOM 1040 O O . GLY A 1 132 ? -22.126 -1.514 49.338 1.00 92.12 132 GLY A O 1
ATOM 1041 N N . GLN A 1 133 ? -22.698 0.065 47.838 1.00 91.31 133 GLN A N 1
ATOM 1042 C CA . GLN A 1 133 ? -24.145 -0.113 47.973 1.00 91.31 133 GLN A CA 1
ATOM 1043 C C . GLN A 1 133 ? -24.606 -1.460 47.390 1.00 91.31 133 GLN A C 1
ATOM 1045 O O . GLN A 1 133 ? -25.462 -2.112 47.986 1.00 91.31 133 GLN A O 1
ATOM 1050 N N . GLN A 1 134 ? -24.012 -1.911 46.278 1.00 92.25 134 GLN A N 1
ATOM 1051 C CA . GLN A 1 134 ? -24.338 -3.191 45.639 1.00 92.25 134 GLN A CA 1
ATOM 1052 C C . GLN A 1 134 ? -24.021 -4.353 46.578 1.00 92.25 134 GLN A C 1
ATOM 1054 O O . GLN A 1 134 ? -24.883 -5.186 46.839 1.00 92.25 134 GLN A O 1
ATOM 1059 N N . LYS A 1 135 ? -22.836 -4.344 47.200 1.00 92.88 135 LYS A N 1
ATOM 1060 C CA . LYS A 1 135 ? -22.469 -5.343 48.212 1.00 92.88 135 LYS A CA 1
ATOM 1061 C C . LYS A 1 135 ? -23.453 -5.375 49.392 1.00 92.88 135 LYS A C 1
ATOM 1063 O O . LYS A 1 135 ? -23.786 -6.454 49.872 1.00 92.88 135 LYS A O 1
ATOM 1068 N N . GLY A 1 136 ? -23.948 -4.216 49.835 1.00 90.31 136 GLY A N 1
ATOM 1069 C CA . GLY A 1 136 ? -24.977 -4.131 50.880 1.00 90.31 136 GLY A CA 1
ATOM 1070 C C . GLY A 1 136 ? -26.350 -4.664 50.443 1.00 90.31 136 GLY A C 1
ATOM 1071 O O . GLY A 1 136 ? -27.061 -5.260 51.251 1.00 90.31 136 GLY A O 1
ATOM 1072 N N . HIS A 1 137 ? -26.714 -4.497 49.169 1.00 91.19 137 HIS A N 1
ATOM 1073 C CA . HIS A 1 137 ? -27.910 -5.105 48.581 1.00 91.19 137 HIS A CA 1
ATOM 1074 C C . HIS A 1 137 ? -27.785 -6.636 48.515 1.00 91.19 137 HIS A C 1
ATOM 1076 O O . HIS A 1 137 ? -28.707 -7.348 48.911 1.00 91.19 137 HIS A O 1
ATOM 1082 N N . ASP A 1 138 ? -26.639 -7.144 48.061 1.00 90.75 138 ASP A N 1
ATOM 1083 C CA . ASP A 1 138 ? -26.375 -8.581 47.921 1.00 90.75 138 ASP A CA 1
ATOM 1084 C C . ASP A 1 138 ? -26.358 -9.295 49.289 1.00 90.75 138 ASP A C 1
ATOM 1086 O O . ASP A 1 138 ? -26.874 -10.405 49.427 1.00 90.75 138 ASP A O 1
ATOM 1090 N N . GLU A 1 139 ? -25.834 -8.637 50.330 1.00 93.06 139 GLU A N 1
ATOM 1091 C CA . GLU A 1 139 ? -25.891 -9.119 51.717 1.00 93.06 139 GLU A CA 1
ATOM 1092 C C . GLU A 1 139 ? -27.332 -9.185 52.259 1.00 93.06 139 GLU A C 1
ATOM 1094 O O . GLU A 1 139 ? -27.696 -10.168 52.909 1.00 93.06 139 GLU A O 1
ATOM 1099 N N . LEU A 1 140 ? -28.178 -8.193 51.947 1.00 91.50 140 LEU A N 1
ATOM 1100 C CA . LEU A 1 140 ? -29.605 -8.211 52.303 1.00 91.50 140 LEU A CA 1
ATOM 1101 C C . LEU A 1 140 ? -30.381 -9.307 51.558 1.00 91.50 140 LEU A C 1
ATOM 1103 O O . LEU A 1 140 ? -31.242 -9.953 52.159 1.00 91.50 140 LEU A O 1
ATOM 1107 N N . ASP A 1 141 ? -30.087 -9.547 50.277 1.00 90.94 141 ASP A N 1
ATOM 1108 C CA . ASP A 1 141 ? -30.741 -10.619 49.518 1.00 90.94 141 ASP A CA 1
ATOM 1109 C C . ASP A 1 141 ? -30.319 -12.004 50.035 1.00 90.94 141 ASP A C 1
ATOM 1111 O O . ASP A 1 141 ? -31.150 -12.904 50.174 1.00 90.94 141 ASP A O 1
ATOM 1115 N N . ALA A 1 142 ? -29.053 -12.174 50.429 1.00 90.94 142 ALA A N 1
ATOM 1116 C CA . ALA A 1 142 ? -28.590 -13.383 51.104 1.00 90.94 142 ALA A CA 1
ATOM 1117 C C . ALA A 1 142 ? -29.305 -13.612 52.454 1.00 90.94 142 ALA A C 1
ATOM 1119 O O . ALA A 1 142 ? -29.730 -14.738 52.733 1.00 90.94 142 ALA A O 1
ATOM 1120 N N . GLU A 1 143 ? -29.505 -12.564 53.266 1.00 92.88 143 GLU A N 1
ATOM 1121 C CA . GLU A 1 143 ? -30.269 -12.638 54.524 1.00 92.88 143 GLU A CA 1
ATOM 1122 C C . GLU A 1 143 ? -31.735 -13.047 54.269 1.00 92.88 143 GLU A C 1
ATOM 1124 O O . GLU A 1 143 ? -32.252 -13.957 54.922 1.00 92.88 143 GLU A O 1
ATOM 1129 N N . ILE A 1 144 ? -32.386 -12.452 53.262 1.00 91.38 144 ILE A N 1
ATOM 1130 C CA . ILE A 1 144 ? -33.751 -12.801 52.830 1.00 91.38 144 ILE A CA 1
ATOM 1131 C C . ILE A 1 144 ? -33.840 -14.270 52.393 1.00 91.38 144 ILE A C 1
ATOM 1133 O O . ILE A 1 144 ? -34.740 -14.990 52.830 1.00 91.38 144 ILE A O 1
ATOM 1137 N N . ASN A 1 145 ? -32.901 -14.741 51.570 1.00 90.69 145 ASN A N 1
ATOM 1138 C CA . ASN A 1 145 ? -32.878 -16.116 51.068 1.00 90.69 145 ASN A CA 1
ATOM 1139 C C . ASN A 1 145 ? -32.603 -17.161 52.168 1.00 90.69 145 ASN A C 1
ATOM 1141 O O . ASN A 1 145 ? -33.057 -18.303 52.057 1.00 90.69 145 ASN A O 1
ATOM 1145 N N . LEU A 1 146 ? -31.888 -16.799 53.238 1.00 92.75 146 LEU A N 1
ATOM 1146 C CA . LEU A 1 146 ? -31.767 -17.631 54.442 1.00 92.75 146 LEU A CA 1
ATOM 1147 C C . LEU A 1 146 ? -33.078 -17.645 55.239 1.00 92.75 146 LEU A C 1
ATOM 1149 O O . LEU A 1 146 ? -33.569 -18.713 55.601 1.00 92.75 146 LEU A O 1
ATOM 1153 N N . LEU A 1 147 ? -33.691 -16.479 55.449 1.00 92.06 147 LEU A N 1
ATOM 1154 C CA . LEU A 1 147 ? -34.918 -16.340 56.234 1.00 92.06 147 LEU A CA 1
ATOM 1155 C C . LEU A 1 147 ? -36.130 -17.043 55.593 1.00 92.06 147 LEU A C 1
ATOM 1157 O O . LEU A 1 147 ? -36.979 -17.584 56.301 1.00 92.06 147 LEU A O 1
ATOM 1161 N N . ILE A 1 148 ? -36.189 -17.095 54.258 1.00 91.19 148 ILE A N 1
ATOM 1162 C CA . ILE A 1 148 ? -37.183 -17.880 53.508 1.00 91.19 148 ILE A CA 1
ATOM 1163 C C . ILE A 1 148 ? -37.023 -19.385 53.788 1.00 91.19 148 ILE A C 1
ATOM 1165 O O . ILE A 1 148 ? -38.018 -20.062 54.038 1.00 91.19 148 ILE A O 1
ATOM 1169 N N . LYS A 1 149 ? -35.790 -19.910 53.829 1.00 91.81 149 LYS A N 1
ATOM 1170 C CA . LYS A 1 149 ? -35.528 -21.329 54.147 1.00 91.81 149 LYS A CA 1
ATOM 1171 C C . LYS A 1 149 ? -35.898 -21.673 55.592 1.00 91.81 149 LYS A C 1
ATOM 1173 O O . LYS A 1 149 ? -36.466 -22.736 55.836 1.00 91.81 149 LYS A O 1
ATOM 1178 N N . ASP A 1 150 ? -35.641 -20.763 56.529 1.00 90.62 150 ASP A N 1
ATOM 1179 C CA . ASP A 1 150 ? -36.096 -20.871 57.922 1.00 90.62 150 ASP A CA 1
ATOM 1180 C C . ASP A 1 150 ? -37.631 -20.953 58.012 1.00 90.62 150 ASP A C 1
ATOM 1182 O O . ASP A 1 150 ? -38.171 -21.820 58.702 1.00 90.62 150 ASP A O 1
ATOM 1186 N N . LEU A 1 151 ? -38.342 -20.090 57.276 1.00 89.62 151 LEU A N 1
ATOM 1187 C CA . LEU A 1 151 ? -39.806 -20.096 57.203 1.00 89.62 151 LEU A CA 1
ATOM 1188 C C . LEU A 1 151 ? -40.355 -21.386 56.582 1.00 89.62 151 LEU A C 1
ATOM 1190 O O . LEU A 1 151 ? -41.272 -21.981 57.144 1.00 89.62 151 LEU A O 1
ATOM 1194 N N . GLU A 1 152 ? -39.777 -21.871 55.480 1.00 90.06 152 GLU A N 1
ATOM 1195 C CA . GLU A 1 152 ? -40.152 -23.166 54.897 1.00 90.06 152 GLU A CA 1
ATOM 1196 C C . GLU A 1 152 ? -39.926 -24.340 55.859 1.00 90.06 152 GLU A C 1
ATOM 1198 O O . GLU A 1 152 ? -40.702 -25.299 55.855 1.00 90.06 152 GLU A O 1
ATOM 1203 N N . SER A 1 153 ? -38.858 -24.290 56.659 1.00 90.88 153 SER A N 1
ATOM 1204 C CA . SER A 1 153 ? -38.542 -25.306 57.664 1.00 90.88 153 SER A CA 1
ATOM 1205 C C . SER A 1 153 ? -39.587 -25.304 58.785 1.00 90.88 153 SER A C 1
ATOM 1207 O O . SER A 1 153 ? -40.197 -26.335 59.068 1.00 90.88 153 SER A O 1
ATOM 1209 N N . LEU A 1 154 ? -39.905 -24.126 59.339 1.00 89.12 154 LEU A N 1
ATOM 1210 C CA . LEU A 1 154 ? -40.967 -23.956 60.339 1.00 89.12 154 LEU A CA 1
ATOM 1211 C C . LEU A 1 154 ? -42.347 -24.375 59.803 1.00 89.12 154 LEU A C 1
ATOM 1213 O O . LEU A 1 154 ? -43.104 -25.036 60.514 1.00 89.12 154 LEU A O 1
ATOM 1217 N N . GLN A 1 155 ? -42.665 -24.051 58.546 1.00 90.31 155 GLN A N 1
ATOM 1218 C CA . GLN A 1 155 ? -43.907 -24.462 57.884 1.00 90.31 155 GLN A CA 1
ATOM 1219 C C . GLN A 1 155 ? -44.002 -25.995 57.764 1.00 90.31 155 GLN A C 1
ATOM 1221 O O . GLN A 1 155 ? -45.066 -26.568 58.012 1.00 90.31 155 GLN A O 1
ATOM 1226 N N . ARG A 1 156 ? -42.893 -26.677 57.437 1.00 89.56 156 ARG A N 1
ATOM 1227 C CA . ARG A 1 156 ? -42.810 -28.149 57.428 1.00 89.56 156 ARG A CA 1
ATOM 1228 C C . ARG A 1 156 ? -43.010 -28.730 58.830 1.00 89.56 156 ARG A C 1
ATOM 1230 O O . ARG A 1 156 ? -43.897 -29.564 59.000 1.00 89.56 156 ARG A O 1
ATOM 1237 N N . SER A 1 157 ? -42.302 -28.228 59.844 1.00 88.75 157 SER A N 1
ATOM 1238 C CA . SER A 1 157 ? -42.468 -28.680 61.237 1.00 88.75 157 SER A CA 1
ATOM 1239 C C . SER A 1 157 ? -43.889 -28.466 61.778 1.00 88.75 157 SER A C 1
ATOM 1241 O O . SER A 1 157 ? -44.398 -29.300 62.528 1.00 88.75 157 SER A O 1
ATOM 1243 N N . LEU A 1 158 ? -44.567 -27.382 61.381 1.00 88.75 158 LEU A N 1
ATOM 1244 C CA . LEU A 1 158 ? -45.962 -27.125 61.751 1.00 88.75 158 LEU A CA 1
ATOM 1245 C C . LEU A 1 158 ? -46.918 -28.151 61.121 1.00 88.75 158 LEU A C 1
ATOM 1247 O O . LEU A 1 158 ? -47.816 -28.657 61.799 1.00 88.75 158 LEU A O 1
ATOM 1251 N N . ASN A 1 159 ? -46.705 -28.497 59.848 1.00 87.50 159 ASN A N 1
ATOM 1252 C CA . ASN A 1 159 ? -47.477 -29.525 59.147 1.00 87.50 159 ASN A CA 1
ATOM 1253 C C . ASN A 1 159 ? -47.247 -30.925 59.749 1.00 87.50 159 ASN A C 1
ATOM 1255 O O . ASN A 1 159 ? -48.204 -31.677 59.945 1.00 87.50 159 ASN A O 1
ATOM 1259 N N . GLU A 1 160 ? -46.003 -31.265 60.094 1.00 89.75 160 GLU A N 1
ATOM 1260 C CA . GLU A 1 160 ? -45.645 -32.533 60.743 1.00 89.75 160 GLU A CA 1
ATOM 1261 C C . GLU A 1 160 ? -46.267 -32.662 62.139 1.00 89.75 160 GLU A C 1
ATOM 1263 O O . GLU A 1 160 ? -46.889 -33.681 62.445 1.00 89.75 160 GLU A O 1
ATOM 1268 N N . ASN A 1 161 ? -46.195 -31.613 62.965 1.00 87.69 161 ASN A N 1
ATOM 1269 C CA . ASN A 1 161 ? -46.845 -31.606 64.276 1.00 87.69 161 ASN A CA 1
ATOM 1270 C C . ASN A 1 161 ? -48.381 -31.668 64.145 1.00 87.69 161 ASN A C 1
ATOM 1272 O O . ASN A 1 161 ? -49.032 -32.421 64.864 1.00 87.69 161 ASN A O 1
ATOM 1276 N N . SER A 1 162 ? -48.970 -30.988 63.154 1.00 85.56 162 SER A N 1
ATOM 1277 C CA . SER A 1 162 ? -50.409 -31.097 62.851 1.00 85.56 162 SER A CA 1
ATOM 1278 C C . SER A 1 162 ? -50.824 -32.524 62.458 1.00 85.56 162 SER A C 1
ATOM 1280 O O . SER A 1 162 ? -51.918 -32.977 62.803 1.00 85.56 162 SER A O 1
ATOM 1282 N N . LEU A 1 163 ? -49.953 -33.265 61.762 1.00 88.25 163 LEU A N 1
ATOM 1283 C CA . LEU A 1 163 ? -50.163 -34.677 61.438 1.00 88.25 163 LEU A CA 1
ATOM 1284 C C . LEU A 1 163 ? -50.021 -35.581 62.675 1.00 88.25 163 LEU A C 1
ATOM 1286 O O . LEU A 1 163 ? -50.807 -36.516 62.834 1.00 88.25 163 LEU A O 1
ATOM 1290 N N . LEU A 1 164 ? -49.061 -35.301 63.563 1.00 86.62 164 LEU A N 1
ATOM 1291 C CA . LEU A 1 164 ? -48.907 -36.002 64.843 1.00 86.62 164 LEU A CA 1
ATOM 1292 C C . LEU A 1 164 ? -50.112 -35.774 65.766 1.00 86.62 164 LEU A C 1
ATOM 1294 O O . LEU A 1 164 ? -50.627 -36.742 66.324 1.00 86.62 164 LEU A O 1
ATOM 1298 N N . GLN A 1 165 ? -50.630 -34.544 65.859 1.00 85.94 165 GLN A N 1
ATOM 1299 C CA . GLN A 1 165 ? -51.830 -34.243 66.645 1.00 85.94 165 GLN A CA 1
ATOM 1300 C C . GLN A 1 165 ? -53.027 -35.079 66.165 1.00 85.94 165 GLN A C 1
ATOM 1302 O O . GLN A 1 165 ? -53.675 -35.739 66.976 1.00 85.94 165 GLN A O 1
ATOM 1307 N N . ARG A 1 166 ? -53.263 -35.143 64.844 1.00 84.75 166 ARG A N 1
ATOM 1308 C CA . ARG A 1 166 ? -54.329 -35.975 64.250 1.00 84.75 166 ARG A CA 1
ATOM 1309 C C . ARG A 1 166 ? -54.147 -37.466 64.542 1.00 84.75 166 ARG A C 1
ATOM 1311 O O . ARG A 1 166 ? -55.127 -38.141 64.843 1.00 84.75 166 ARG A O 1
ATOM 1318 N N . LYS A 1 167 ? -52.914 -37.987 64.484 1.00 86.44 167 LYS A N 1
ATOM 1319 C CA . LYS A 1 167 ? -52.616 -39.384 64.853 1.00 86.44 167 LYS A CA 1
ATOM 1320 C C . LYS A 1 167 ? -52.912 -39.655 66.330 1.00 86.44 167 LYS A C 1
ATOM 1322 O O . LYS A 1 167 ? -53.491 -40.690 66.643 1.00 86.44 167 LYS A O 1
ATOM 1327 N N . ASN A 1 168 ? -52.578 -38.725 67.223 1.00 83.75 168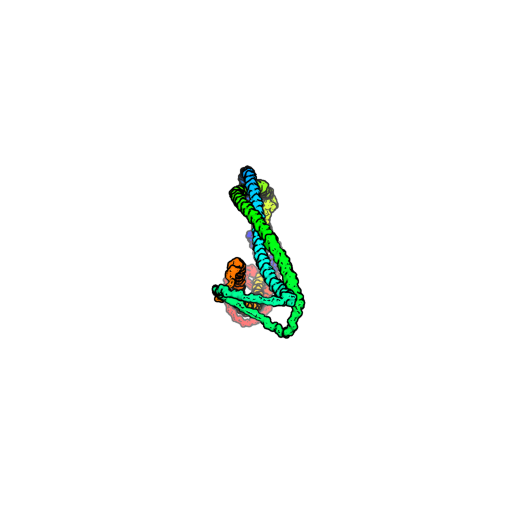 ASN A N 1
ATOM 1328 C CA . ASN A 1 168 ? -52.845 -38.867 68.654 1.00 83.75 168 ASN A CA 1
ATOM 1329 C C . ASN A 1 168 ? -54.347 -38.739 68.977 1.00 83.75 168 ASN A C 1
ATOM 1331 O O . ASN A 1 168 ? -54.849 -39.476 69.820 1.00 83.75 168 ASN A O 1
ATOM 1335 N N . GLU A 1 169 ? -55.090 -37.880 68.271 1.00 83.81 169 GLU A N 1
ATOM 1336 C CA . GLU A 1 169 ? -56.560 -37.790 68.353 1.00 83.81 169 GLU A CA 1
ATOM 1337 C C . GLU A 1 169 ? -57.247 -39.075 67.847 1.00 83.81 169 GLU A C 1
ATOM 1339 O O . GLU A 1 169 ? -58.172 -39.575 68.490 1.00 83.81 169 GLU A O 1
ATOM 1344 N N . GLN A 1 170 ? -56.755 -39.672 66.754 1.00 85.94 170 GLN A N 1
ATOM 1345 C CA . GLN A 1 170 ? -57.214 -40.982 66.271 1.00 85.94 170 GLN A CA 1
ATOM 1346 C C . GLN A 1 170 ? -56.892 -42.113 67.261 1.00 85.94 170 GLN A C 1
ATOM 1348 O O . GLN A 1 170 ? -57.763 -42.933 67.556 1.00 85.94 170 GLN A O 1
ATOM 1353 N N . LEU A 1 171 ? -55.672 -42.139 67.810 1.00 85.75 171 LEU A N 1
ATOM 1354 C CA . LEU A 1 171 ? -55.251 -43.129 68.803 1.00 85.75 171 LEU A CA 1
ATOM 1355 C C . LEU A 1 171 ? -56.076 -43.018 70.091 1.00 85.75 171 LEU A C 1
ATOM 1357 O O . LEU A 1 171 ? -56.500 -44.041 70.623 1.00 85.75 171 LEU A O 1
ATOM 1361 N N . PHE A 1 172 ? -56.361 -41.796 70.557 1.00 85.62 172 PHE A N 1
ATOM 1362 C CA . PHE A 1 172 ? -57.254 -41.545 71.690 1.00 85.62 172 PHE A CA 1
ATOM 1363 C C . PHE A 1 172 ? -58.644 -42.141 71.443 1.00 85.62 172 PHE A C 1
ATOM 1365 O O . PHE A 1 172 ? -59.129 -42.915 72.266 1.00 85.62 172 PHE A O 1
ATOM 1372 N N . ALA A 1 173 ? -59.264 -41.841 70.296 1.00 81.12 173 ALA A N 1
ATOM 1373 C CA . ALA A 1 173 ? -60.592 -42.352 69.953 1.00 81.12 173 ALA A CA 1
ATOM 1374 C C . ALA A 1 173 ? -60.621 -43.890 69.860 1.00 81.12 173 ALA A C 1
ATOM 1376 O O . ALA A 1 173 ? -61.511 -44.532 70.424 1.00 81.12 173 ALA A O 1
ATOM 1377 N N . GLN A 1 174 ? -59.616 -44.493 69.213 1.00 85.56 174 GLN A N 1
ATOM 1378 C CA . GLN A 1 174 ? -59.469 -45.946 69.122 1.00 85.56 174 GLN A CA 1
ATOM 1379 C C . GLN A 1 174 ? -59.334 -46.586 70.513 1.00 85.56 174 GLN A C 1
ATOM 1381 O O . GLN A 1 174 ? -60.096 -47.493 70.854 1.00 85.56 174 GLN A O 1
ATOM 1386 N N . LYS A 1 175 ? -58.402 -46.096 71.337 1.00 84.50 175 LYS A N 1
ATOM 1387 C CA . LYS A 1 175 ? -58.128 -46.625 72.680 1.00 84.50 175 LYS A CA 1
ATOM 1388 C C . LYS A 1 175 ? -59.311 -46.434 73.632 1.00 84.50 175 LYS A C 1
ATOM 1390 O O . LYS A 1 175 ? -59.640 -47.358 74.371 1.00 84.50 175 LYS A O 1
ATOM 1395 N N . ALA A 1 176 ? -60.007 -45.298 73.565 1.00 81.06 176 ALA A N 1
ATOM 1396 C CA . ALA A 1 176 ? -61.238 -45.068 74.319 1.00 81.06 176 ALA A CA 1
ATOM 1397 C C . ALA A 1 176 ? -62.328 -46.090 73.944 1.00 81.06 176 ALA A C 1
ATOM 1399 O O . ALA A 1 176 ? -62.933 -46.685 74.834 1.00 81.06 176 ALA A O 1
ATOM 1400 N N . SER A 1 177 ? -62.517 -46.377 72.647 1.00 84.81 177 SER A N 1
ATOM 1401 C CA . SER A 1 177 ? -63.461 -47.419 72.211 1.00 84.81 177 SER A CA 1
ATOM 1402 C C . SER A 1 177 ? -63.071 -48.826 72.689 1.00 84.81 177 SER A C 1
ATOM 1404 O O . SER A 1 177 ? -63.949 -49.620 73.027 1.00 84.81 177 SER A O 1
ATOM 1406 N N . GLU A 1 178 ? -61.771 -49.134 72.793 1.00 85.12 178 GLU A N 1
ATOM 1407 C CA . GLU A 1 178 ? -61.299 -50.408 73.349 1.00 85.12 178 GLU A CA 1
ATOM 1408 C C . GLU A 1 178 ? -61.604 -50.507 74.853 1.00 85.12 178 GLU A C 1
ATOM 1410 O O . GLU A 1 178 ? -62.079 -51.549 75.304 1.00 85.12 178 GLU A O 1
ATOM 1415 N N . VAL A 1 179 ? -61.432 -49.421 75.620 1.00 83.44 179 VAL A N 1
ATOM 1416 C CA . VAL A 1 179 ? -61.830 -49.362 77.039 1.00 83.44 179 VAL A CA 1
ATOM 1417 C C . VAL A 1 179 ? -63.335 -49.599 77.198 1.00 83.44 179 VAL A C 1
ATOM 1419 O O . VAL A 1 179 ? -63.722 -50.440 78.007 1.00 83.44 179 VAL A O 1
ATOM 1422 N N . THR A 1 180 ? -64.188 -48.942 76.402 1.00 82.00 180 THR A N 1
ATOM 1423 C CA . THR A 1 180 ? -65.648 -49.167 76.429 1.00 82.00 180 THR A CA 1
ATOM 1424 C C . THR A 1 180 ? -66.023 -50.603 76.047 1.00 82.00 180 THR A C 1
ATOM 1426 O O . THR A 1 180 ? -66.938 -51.180 76.633 1.00 82.00 180 THR A O 1
ATOM 1429 N N . ARG A 1 181 ? -65.301 -51.223 75.106 1.00 86.81 181 ARG A N 1
ATOM 1430 C CA . ARG A 1 181 ? -65.520 -52.630 74.741 1.00 86.81 181 ARG A CA 1
ATOM 1431 C C . ARG A 1 181 ? -65.148 -53.579 75.885 1.00 86.81 181 ARG A C 1
ATOM 1433 O O . ARG A 1 181 ? -65.908 -54.497 76.170 1.00 86.81 181 ARG A O 1
ATOM 1440 N N . LEU A 1 182 ? -64.013 -53.349 76.549 1.00 83.31 182 LEU A N 1
ATOM 1441 C CA . LEU A 1 182 ? -63.561 -54.145 77.699 1.00 83.31 182 LEU A CA 1
ATOM 1442 C C . LEU A 1 182 ? -64.469 -53.956 78.927 1.00 83.31 182 LEU A C 1
ATOM 1444 O O . LEU A 1 182 ? -64.675 -54.899 79.682 1.00 83.31 182 LEU A O 1
ATOM 1448 N N . GLU A 1 183 ? -65.051 -52.768 79.112 1.00 84.00 183 GLU A N 1
ATOM 1449 C CA . GLU A 1 183 ? -66.087 -52.490 80.120 1.00 84.00 183 GLU A CA 1
ATOM 1450 C C . GLU A 1 183 ? -67.324 -53.384 79.909 1.00 84.00 183 GLU A C 1
ATOM 1452 O O . GLU A 1 183 ? -67.763 -54.065 80.836 1.00 84.00 183 GLU A O 1
ATOM 1457 N N . ALA A 1 184 ? -67.839 -53.453 78.676 1.00 81.19 184 ALA A N 1
ATOM 1458 C CA . ALA A 1 184 ? -68.959 -54.327 78.321 1.00 81.19 184 ALA A CA 1
ATOM 1459 C C . ALA A 1 184 ? -68.601 -55.825 78.423 1.00 81.19 184 ALA A C 1
ATOM 1461 O O . ALA A 1 184 ? -69.418 -56.632 78.865 1.00 81.19 184 ALA A O 1
ATOM 1462 N N . GLU A 1 185 ? -67.369 -56.198 78.062 1.00 85.50 185 GLU A N 1
ATOM 1463 C CA . GLU A 1 185 ? -66.839 -57.563 78.188 1.00 85.50 185 GLU A CA 1
ATOM 1464 C C . GLU A 1 185 ? -66.781 -58.013 79.661 1.00 85.50 185 GLU A C 1
ATOM 1466 O O . GLU A 1 185 ? -67.232 -59.110 79.990 1.00 85.50 185 GLU A O 1
ATOM 1471 N N . ILE A 1 186 ? -66.321 -57.142 80.570 1.00 83.50 186 ILE A N 1
ATOM 1472 C CA . ILE A 1 186 ? -66.335 -57.392 82.020 1.00 83.50 186 ILE A CA 1
ATOM 1473 C C . ILE A 1 186 ? -67.772 -57.541 82.530 1.00 83.50 186 ILE A C 1
ATOM 1475 O O . ILE A 1 186 ? -68.054 -58.514 83.222 1.00 83.50 186 ILE A O 1
ATOM 1479 N N . GLN A 1 187 ? -68.698 -56.654 82.149 1.00 81.38 187 GLN A N 1
ATOM 1480 C CA . GLN A 1 187 ? -70.104 -56.759 82.569 1.00 81.38 187 GLN A CA 1
ATOM 1481 C C . GLN A 1 187 ? -70.757 -58.075 82.111 1.00 81.38 187 GLN A C 1
ATOM 1483 O O . GLN A 1 187 ? -71.493 -58.696 82.880 1.00 81.38 187 GLN A O 1
ATOM 1488 N N . ALA A 1 188 ? -70.464 -58.544 80.894 1.00 80.06 188 ALA A N 1
ATOM 1489 C CA . ALA A 1 188 ? -70.949 -59.833 80.398 1.00 80.06 188 ALA A CA 1
ATOM 1490 C C . ALA A 1 188 ? -70.361 -61.022 81.187 1.00 80.06 188 ALA A C 1
ATOM 1492 O O . ALA A 1 188 ? -71.094 -61.934 81.578 1.00 80.06 188 ALA A O 1
ATOM 1493 N N . LEU A 1 189 ? -69.057 -60.994 81.487 1.00 81.44 189 LEU A N 1
ATOM 1494 C CA . LEU A 1 189 ? -68.396 -62.011 82.313 1.00 81.44 189 LEU A CA 1
ATOM 1495 C C . LEU A 1 189 ? -68.905 -61.997 83.766 1.00 81.44 189 LEU A C 1
ATOM 1497 O O . LEU A 1 189 ? -69.080 -63.057 84.367 1.00 81.44 189 LEU A O 1
ATOM 1501 N N . GLU A 1 190 ? -69.202 -60.828 84.337 1.00 81.88 190 GLU A N 1
ATOM 1502 C CA . GLU A 1 190 ? -69.809 -60.708 85.666 1.00 81.88 190 GLU A CA 1
ATOM 1503 C C . GLU A 1 190 ? -71.243 -61.240 85.698 1.00 81.88 190 GLU A C 1
ATOM 1505 O O . GLU A 1 190 ? -71.610 -61.929 86.651 1.00 81.88 190 GLU A O 1
ATOM 1510 N N . GLN A 1 191 ? -72.049 -60.997 84.660 1.00 81.12 191 GLN A N 1
ATOM 1511 C CA . GLN A 1 191 ? -73.368 -61.622 84.521 1.00 81.12 191 GLN A CA 1
ATOM 1512 C C . GLN A 1 191 ? -73.248 -63.151 84.456 1.00 81.12 191 GLN A C 1
ATOM 1514 O O . GLN A 1 191 ? -73.942 -63.843 85.203 1.00 81.12 191 GLN A O 1
ATOM 1519 N N . GLN A 1 192 ? -72.310 -63.677 83.659 1.00 80.75 192 GLN A N 1
ATOM 1520 C CA . GLN A 1 192 ? -72.034 -65.114 83.567 1.00 80.75 192 GLN A CA 1
ATOM 1521 C C . GLN A 1 192 ? -71.585 -65.706 84.917 1.00 80.75 192 GLN A C 1
ATOM 1523 O O . GLN A 1 192 ? -72.107 -66.739 85.340 1.00 80.75 192 GLN A O 1
ATOM 1528 N N . ARG A 1 193 ? -70.680 -65.028 85.640 1.00 83.06 193 ARG A N 1
ATOM 1529 C CA . ARG A 1 193 ? -70.263 -65.398 87.005 1.00 83.06 193 ARG A CA 1
ATOM 1530 C C . ARG A 1 193 ? -71.453 -65.406 87.963 1.00 83.06 193 ARG A C 1
ATOM 1532 O O . ARG A 1 193 ? -71.624 -66.355 88.716 1.00 83.06 193 ARG A O 1
ATOM 1539 N N . ASN A 1 194 ? -72.287 -64.368 87.933 1.00 78.50 194 ASN A N 1
ATOM 1540 C CA . ASN A 1 194 ? -73.449 -64.224 88.814 1.00 78.50 194 ASN A CA 1
ATOM 1541 C C . ASN A 1 194 ? -74.577 -65.216 88.492 1.00 78.50 194 ASN A C 1
ATOM 1543 O O . ASN A 1 194 ? -75.427 -65.457 89.349 1.00 78.50 194 ASN A O 1
ATOM 1547 N N . GLN A 1 195 ? -74.618 -65.770 87.279 1.00 78.88 195 GLN A N 1
ATOM 1548 C CA . GLN A 1 195 ? -75.486 -66.893 86.937 1.00 78.88 195 GLN A CA 1
ATOM 1549 C C . GLN A 1 195 ? -74.902 -68.209 87.468 1.00 78.88 195 GLN A C 1
ATOM 1551 O O . GLN A 1 195 ? -75.582 -68.902 88.219 1.00 78.88 195 GLN A O 1
ATOM 1556 N N . ALA A 1 196 ? -73.631 -68.509 87.177 1.00 74.12 196 ALA A N 1
ATOM 1557 C CA . ALA A 1 196 ? -72.964 -69.718 87.668 1.00 74.12 196 ALA A CA 1
ATOM 1558 C C . ALA A 1 196 ? -72.932 -69.793 89.209 1.00 74.12 196 ALA A C 1
ATOM 1560 O O . ALA A 1 196 ? -73.143 -70.862 89.777 1.00 74.12 196 ALA A O 1
ATOM 1561 N N . GLN A 1 197 ? -72.745 -68.656 89.891 1.00 79.00 197 GLN A N 1
ATOM 1562 C CA . GLN A 1 197 ? -72.832 -68.560 91.349 1.00 79.00 197 GLN A CA 1
ATOM 1563 C C . GLN A 1 197 ? -74.257 -68.830 91.847 1.00 79.00 197 GLN A C 1
ATOM 1565 O O . GLN A 1 197 ? -74.420 -69.600 92.781 1.00 79.00 197 GLN A O 1
ATOM 1570 N N . ARG A 1 198 ? -75.301 -68.293 91.196 1.00 78.44 198 ARG A N 1
ATOM 1571 C CA . ARG A 1 198 ? -76.697 -68.603 91.559 1.00 78.44 198 ARG A CA 1
ATOM 1572 C C . ARG A 1 198 ? -77.044 -70.079 91.355 1.00 78.44 198 ARG A C 1
ATOM 1574 O O . ARG A 1 198 ? -77.769 -70.638 92.170 1.00 78.44 198 ARG A O 1
ATOM 1581 N N . GLU A 1 199 ? -76.519 -70.718 90.311 1.00 77.62 199 GLU A N 1
ATOM 1582 C CA . GLU A 1 199 ? -76.668 -72.165 90.102 1.00 77.62 199 GLU A CA 1
ATOM 1583 C C . GLU A 1 199 ? -75.920 -72.978 91.178 1.00 77.62 199 GLU A C 1
ATOM 1585 O O . GLU A 1 199 ? -76.448 -73.977 91.667 1.00 77.62 199 GLU A O 1
ATOM 1590 N N . PHE A 1 200 ? -74.735 -72.528 91.605 1.00 78.62 200 PHE A N 1
ATOM 1591 C CA . PHE A 1 200 ? -73.969 -73.126 92.705 1.00 78.62 200 PHE A CA 1
ATOM 1592 C C . PHE A 1 200 ? -74.688 -72.973 94.060 1.00 78.62 200 PHE A C 1
ATOM 1594 O O . PHE A 1 200 ? -74.906 -73.963 94.757 1.00 78.62 200 PHE A O 1
ATOM 1601 N N . ASP A 1 201 ? -75.119 -71.757 94.402 1.00 72.88 201 ASP A N 1
ATOM 1602 C CA . ASP A 1 201 ? -75.823 -71.433 95.648 1.00 72.88 201 ASP A CA 1
ATOM 1603 C C . ASP A 1 201 ? -77.166 -72.171 95.740 1.00 72.88 201 ASP A C 1
ATOM 1605 O O . ASP A 1 201 ? -77.542 -72.645 96.810 1.00 72.88 201 ASP A O 1
ATOM 1609 N N . PHE A 1 202 ? -77.880 -72.325 94.617 1.00 78.38 202 PHE A N 1
ATOM 1610 C CA . PHE A 1 202 ? -79.117 -73.104 94.546 1.00 78.38 202 PHE A CA 1
ATOM 1611 C C . PHE A 1 202 ? -78.877 -74.592 94.838 1.00 78.38 202 PHE A C 1
ATOM 1613 O O . PHE A 1 202 ? -79.608 -75.182 95.634 1.00 78.38 202 PHE A O 1
ATOM 1620 N N . LEU A 1 203 ? -77.833 -75.197 94.255 1.00 71.00 203 LEU A N 1
ATOM 1621 C CA . LEU A 1 203 ? -77.451 -76.585 94.549 1.00 71.00 203 LEU A CA 1
ATOM 1622 C C . LEU A 1 203 ? -77.038 -76.754 96.022 1.00 71.00 203 LEU A C 1
ATOM 1624 O O . LEU A 1 203 ? -77.449 -77.718 96.669 1.00 71.00 203 LEU A O 1
ATOM 1628 N N . GLN A 1 204 ? -76.303 -75.789 96.583 1.00 70.06 204 GLN A N 1
ATOM 1629 C CA . GLN A 1 204 ? -75.902 -75.796 97.991 1.00 70.06 204 GLN A CA 1
ATOM 1630 C C . GLN A 1 204 ? -77.101 -75.627 98.945 1.00 70.06 204 GLN A C 1
ATOM 1632 O O . GLN A 1 204 ? -77.196 -76.326 99.957 1.00 70.06 204 GLN A O 1
ATOM 1637 N N . GLN A 1 205 ? -78.058 -74.751 98.621 1.00 65.12 205 GLN A N 1
ATOM 1638 C CA . GLN A 1 205 ? -79.306 -74.614 99.380 1.00 65.12 205 GLN A CA 1
ATOM 1639 C C . GLN A 1 205 ? -80.191 -75.858 99.267 1.00 65.12 205 GLN A C 1
ATOM 1641 O O . GLN A 1 205 ? -80.825 -76.229 100.251 1.00 65.12 205 GLN A O 1
ATOM 1646 N N . GLN A 1 206 ? -80.203 -76.544 98.122 1.00 63.97 206 GLN A N 1
ATOM 1647 C CA . GLN A 1 206 ? -80.915 -77.812 97.956 1.00 63.97 206 GLN A CA 1
ATOM 1648 C C . GLN A 1 206 ? -80.319 -78.916 98.855 1.00 63.97 206 GLN A C 1
ATOM 1650 O O . GLN A 1 206 ? -81.070 -79.674 99.471 1.00 63.97 206 GLN A O 1
ATOM 1655 N N . GLU A 1 207 ? -78.991 -78.955 99.019 1.00 58.38 207 GLU A N 1
ATOM 1656 C CA . GLU A 1 207 ? -78.309 -79.869 99.950 1.00 58.38 207 GLU A CA 1
ATOM 1657 C C . GLU A 1 207 ? -78.554 -79.525 101.438 1.00 58.38 207 GLU A C 1
ATOM 1659 O O . GLU A 1 207 ? -78.605 -80.415 102.292 1.00 58.38 207 GLU A O 1
ATOM 1664 N N . LEU A 1 208 ? -78.730 -78.240 101.766 1.00 55.06 208 LEU A N 1
ATOM 1665 C CA . LEU A 1 208 ? -79.070 -77.770 103.117 1.00 55.06 208 LEU A CA 1
ATOM 1666 C C . LEU A 1 208 ? -80.549 -78.000 103.470 1.00 55.06 208 LEU A C 1
ATOM 1668 O O . LEU A 1 208 ? -80.850 -78.464 104.570 1.00 55.06 208 LEU A O 1
ATOM 1672 N N . ALA A 1 209 ? -81.470 -77.729 102.542 1.00 52.34 209 ALA A N 1
ATOM 1673 C CA . ALA A 1 209 ? -82.907 -77.929 102.731 1.00 52.34 209 ALA A CA 1
ATOM 1674 C C . ALA A 1 209 ? -83.257 -79.412 102.946 1.00 52.34 209 ALA A C 1
ATOM 1676 O O . ALA A 1 209 ? -84.104 -79.733 103.778 1.00 52.34 209 ALA A O 1
ATOM 1677 N N . ALA A 1 210 ? -82.534 -80.323 102.285 1.00 52.03 210 ALA A N 1
ATOM 1678 C CA . ALA A 1 210 ? -82.662 -81.768 102.479 1.00 52.03 210 ALA A CA 1
ATOM 1679 C C . ALA A 1 210 ? -82.320 -82.256 103.907 1.00 52.03 210 ALA A C 1
ATOM 1681 O O . ALA A 1 210 ? -82.587 -83.414 104.226 1.00 52.03 210 ALA A O 1
ATOM 1682 N N . LYS A 1 211 ? -81.735 -81.408 104.770 1.00 48.00 211 LYS A N 1
ATOM 1683 C CA . LYS A 1 211 ? -81.328 -81.765 106.143 1.00 48.00 211 LYS A CA 1
ATOM 1684 C C . LYS A 1 211 ? -82.265 -81.252 107.246 1.00 48.00 211 LYS A C 1
ATOM 1686 O O . LYS A 1 211 ? -82.102 -81.693 108.377 1.00 48.00 211 LYS A O 1
ATOM 1691 N N . ASN A 1 212 ? -83.224 -80.356 106.968 1.00 36.25 212 ASN A N 1
ATOM 1692 C CA . ASN A 1 212 ? -84.097 -79.774 108.005 1.00 36.25 212 ASN A CA 1
ATOM 1693 C C . ASN A 1 212 ? -85.476 -79.312 107.485 1.00 36.25 212 ASN A C 1
ATOM 1695 O O . ASN A 1 212 ? -85.635 -78.138 107.158 1.00 36.25 212 ASN A O 1
ATOM 1699 N N . GLN A 1 213 ? -86.499 -80.179 107.528 1.00 34.31 213 GLN A N 1
ATOM 1700 C CA . GLN A 1 213 ? -87.868 -79.771 107.900 1.00 34.31 213 GLN A CA 1
ATOM 1701 C C . GLN A 1 213 ? -88.828 -80.952 108.101 1.00 34.31 213 GLN A C 1
ATOM 1703 O O . GLN A 1 213 ? -88.767 -81.954 107.393 1.00 34.31 213 GLN A O 1
ATOM 1708 N N . GLY A 1 214 ? -89.779 -80.776 109.022 1.00 30.17 214 GLY A N 1
ATOM 1709 C CA . GLY A 1 214 ? -90.935 -81.650 109.187 1.00 30.17 214 GLY A CA 1
ATOM 1710 C C . GLY A 1 214 ? -92.170 -80.874 109.652 1.00 30.17 214 GLY A C 1
ATOM 1711 O O . GLY A 1 214 ? -92.302 -80.643 110.845 1.00 30.17 214 GLY A O 1
ATOM 1712 N N . GLN A 1 215 ? -93.069 -80.571 108.701 1.00 29.59 215 GLN A N 1
ATOM 1713 C CA . GLN A 1 215 ? -94.518 -80.307 108.876 1.00 29.59 215 GLN A CA 1
ATOM 1714 C C . GLN A 1 215 ? -94.953 -79.007 109.621 1.00 29.59 215 GLN A C 1
ATOM 1716 O O . GLN A 1 215 ? -94.350 -78.630 110.614 1.00 29.59 215 GLN A O 1
ATOM 1721 N N . THR A 1 216 ? -96.015 -78.258 109.250 1.00 34.97 216 THR A N 1
ATOM 1722 C CA . THR A 1 216 ? -96.853 -78.173 108.014 1.00 34.97 216 THR A CA 1
ATOM 1723 C C . THR A 1 216 ? -97.761 -76.912 108.020 1.00 34.97 216 THR A C 1
ATOM 1725 O O . THR A 1 216 ? -98.402 -76.683 109.036 1.00 34.97 216 THR A O 1
ATOM 1728 N N . HIS A 1 217 ? -97.938 -76.248 106.854 1.00 32.44 217 HIS A N 1
ATOM 1729 C CA . HIS A 1 217 ? -99.114 -75.449 106.367 1.00 32.44 217 HIS A CA 1
ATOM 1730 C C . HIS A 1 217 ? -99.636 -74.225 107.195 1.00 32.44 217 HIS A C 1
ATOM 1732 O O . HIS A 1 217 ? -99.433 -74.157 108.395 1.00 32.44 217 HIS A O 1
ATOM 1738 N N . GLN A 1 218 ? -100.284 -73.170 106.648 1.00 28.69 218 GLN A N 1
ATOM 1739 C CA . GLN A 1 218 ? -101.349 -73.064 105.613 1.00 28.69 218 GLN A CA 1
ATOM 1740 C C . GLN A 1 218 ? -101.302 -71.766 104.726 1.00 28.69 218 GLN A C 1
ATOM 1742 O O . GLN A 1 218 ? -100.365 -70.980 104.808 1.00 28.69 218 GLN A O 1
ATOM 1747 N N . HIS A 1 219 ? -102.318 -71.582 103.858 1.00 32.59 219 HIS A N 1
ATOM 1748 C CA . HIS A 1 219 ? -102.595 -70.507 102.855 1.00 32.59 219 HIS A CA 1
ATOM 1749 C C . HIS A 1 219 ? -103.845 -69.658 103.264 1.00 32.59 219 HIS A C 1
ATOM 1751 O O . HIS A 1 219 ? -104.404 -69.990 104.311 1.00 32.59 219 HIS A O 1
ATOM 1757 N N . PRO A 1 220 ? -104.401 -68.676 102.482 1.00 50.38 220 PRO A N 1
ATOM 1758 C CA . PRO A 1 220 ? -104.028 -68.061 101.178 1.00 50.38 220 PRO A CA 1
ATOM 1759 C C . PRO A 1 220 ? -103.719 -66.523 101.326 1.00 50.38 220 PRO A C 1
ATOM 1761 O O . PRO A 1 220 ? -103.002 -66.219 102.268 1.00 50.38 220 PRO A O 1
ATOM 1764 N N . THR A 1 221 ? -104.068 -65.474 100.533 1.00 35.72 221 THR A N 1
ATOM 1765 C CA . THR A 1 221 ? -104.978 -65.200 99.368 1.00 35.72 221 THR A CA 1
ATOM 1766 C C . THR A 1 221 ? -104.479 -64.012 98.485 1.00 35.72 221 THR A C 1
ATOM 1768 O O . THR A 1 221 ? -103.322 -63.627 98.616 1.00 35.72 221 THR A O 1
ATOM 1771 N N . ALA A 1 222 ? -105.273 -63.481 97.528 1.00 40.22 222 ALA A N 1
ATOM 1772 C CA . ALA A 1 222 ? -104.780 -62.831 96.287 1.00 40.22 222 ALA A CA 1
ATOM 1773 C C . ALA A 1 222 ? -105.678 -61.712 95.668 1.00 40.22 222 ALA A C 1
ATOM 1775 O O . ALA A 1 222 ? -106.901 -61.833 95.706 1.00 40.22 222 ALA A O 1
ATOM 1776 N N . ALA A 1 223 ? -105.067 -60.701 95.010 1.00 31.22 223 ALA A N 1
ATOM 1777 C CA . ALA A 1 223 ? -105.634 -59.773 93.989 1.00 31.22 223 ALA A CA 1
ATOM 1778 C C . ALA A 1 223 ? -104.476 -59.058 93.217 1.00 31.22 223 ALA A C 1
ATOM 1780 O O . ALA A 1 223 ? -103.542 -58.608 93.870 1.00 31.22 223 ALA A O 1
ATOM 1781 N N . ASN A 1 224 ? -104.332 -59.141 91.878 1.00 35.28 224 ASN A N 1
ATOM 1782 C CA . ASN A 1 224 ? -104.930 -58.348 90.761 1.00 35.28 224 ASN A CA 1
ATOM 1783 C C . ASN A 1 224 ? -104.372 -56.894 90.607 1.00 35.28 224 ASN A C 1
ATOM 1785 O O . ASN A 1 224 ? -104.168 -56.239 91.620 1.00 35.28 224 ASN A O 1
ATOM 1789 N N . THR A 1 225 ? -104.098 -56.289 89.426 1.00 36.19 225 THR A N 1
ATOM 1790 C CA . THR A 1 225 ? -104.521 -56.556 88.014 1.00 36.19 225 THR A CA 1
ATOM 1791 C C . THR A 1 225 ? -103.485 -56.046 86.953 1.00 36.19 225 THR A C 1
ATOM 1793 O O . THR A 1 225 ? -102.427 -55.545 87.316 1.00 36.19 225 THR A O 1
ATOM 1796 N N . GLN A 1 226 ? -103.782 -56.198 85.648 1.00 35.41 226 GLN A N 1
ATOM 1797 C CA . GLN A 1 226 ? -102.927 -56.089 84.432 1.00 35.41 226 GLN A CA 1
ATOM 1798 C C . GLN A 1 226 ? -102.573 -54.666 83.901 1.00 35.41 226 GLN A C 1
ATOM 1800 O O . GLN A 1 226 ? -103.219 -53.687 84.262 1.00 35.41 226 GLN A O 1
ATOM 1805 N N . GLY A 1 227 ? -101.652 -54.586 82.913 1.00 32.78 227 GLY A N 1
ATOM 1806 C CA . GLY A 1 227 ? -101.470 -53.442 81.986 1.00 32.78 227 GLY A CA 1
ATOM 1807 C C . GLY A 1 227 ? -100.454 -53.696 80.838 1.00 32.78 227 GLY A C 1
ATOM 1808 O O . GLY A 1 227 ? -99.357 -54.178 81.096 1.00 32.78 227 GLY A O 1
ATOM 1809 N N . HIS A 1 228 ? -100.814 -53.394 79.579 1.00 34.97 228 HIS A N 1
ATOM 1810 C CA . HIS A 1 228 ? -100.013 -53.603 78.339 1.00 34.97 228 HIS A CA 1
ATOM 1811 C C . HIS A 1 228 ? -98.967 -52.471 78.096 1.00 34.97 228 HIS A C 1
ATOM 1813 O O . HIS A 1 228 ? -99.135 -51.377 78.628 1.00 34.97 228 HIS A O 1
ATOM 1819 N N . SER A 1 229 ? -97.893 -52.608 77.291 1.00 31.45 229 SER A N 1
ATOM 1820 C CA . SER A 1 229 ? -97.924 -52.772 75.814 1.00 31.45 229 SER A CA 1
ATOM 1821 C C . SER A 1 229 ? -96.579 -53.174 75.154 1.00 31.45 229 SER A C 1
ATOM 1823 O O . SER A 1 229 ? -95.521 -53.123 75.770 1.00 31.45 2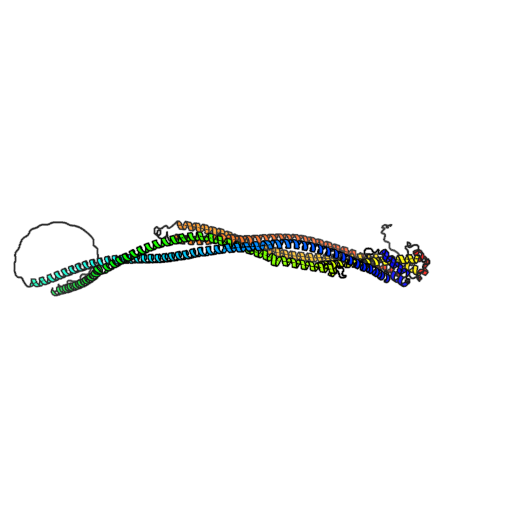29 SER A O 1
ATOM 1825 N N . GLU A 1 230 ? -96.676 -53.564 73.878 1.00 33.88 230 GLU A N 1
ATOM 1826 C CA . GLU A 1 230 ? -95.658 -54.042 72.906 1.00 33.88 230 GLU A CA 1
ATOM 1827 C C . GLU A 1 230 ? -95.230 -52.888 71.927 1.00 33.88 230 GLU A C 1
ATOM 1829 O O . GLU A 1 230 ? -95.661 -51.761 72.198 1.00 33.88 230 GLU A O 1
ATOM 1834 N N . PRO A 1 231 ? -94.499 -53.053 70.779 1.00 56.06 231 PRO A N 1
ATOM 1835 C CA . PRO A 1 231 ? -93.817 -54.226 70.174 1.00 56.06 231 PRO A CA 1
ATOM 1836 C C . PRO A 1 231 ? -92.405 -53.967 69.541 1.00 56.06 231 PRO A C 1
ATOM 1838 O O . PRO A 1 231 ? -91.879 -52.860 69.575 1.00 56.06 231 PRO A O 1
ATOM 1841 N N . SER A 1 232 ? -91.895 -54.981 68.809 1.00 34.19 232 SER A N 1
ATOM 1842 C CA . SER A 1 232 ? -91.151 -54.863 67.521 1.00 34.19 232 SER A CA 1
ATOM 1843 C C . SER A 1 232 ? -89.641 -54.502 67.482 1.00 34.19 232 SER A C 1
ATOM 1845 O O . SER A 1 232 ? -89.182 -53.660 68.238 1.00 34.19 232 SER A O 1
ATOM 1847 N N . VAL A 1 233 ? -88.812 -55.014 66.541 1.00 33.31 233 VAL A N 1
ATOM 1848 C CA . VAL A 1 233 ? -88.881 -56.231 65.676 1.00 33.31 233 VAL A CA 1
ATOM 1849 C C . VAL A 1 233 ? -87.515 -56.488 64.978 1.00 33.31 233 VAL A C 1
ATOM 1851 O O . VAL A 1 233 ? -86.887 -55.517 64.575 1.00 33.31 233 VAL A O 1
ATOM 1854 N N . VAL A 1 234 ? -87.126 -57.762 64.733 1.00 32.09 234 VAL A N 1
ATOM 1855 C CA . VAL A 1 234 ? -86.146 -58.224 63.688 1.00 32.09 234 VAL A CA 1
ATOM 1856 C C . VAL A 1 234 ? -84.657 -57.772 63.859 1.00 32.09 234 VAL A C 1
ATOM 1858 O O . VAL A 1 234 ? -84.377 -56.712 64.392 1.00 32.09 234 VAL A O 1
ATOM 1861 N N . ASN A 1 235 ? -83.599 -58.521 63.490 1.00 29.59 235 ASN A N 1
ATOM 1862 C CA . ASN A 1 235 ? -83.464 -59.752 62.691 1.00 29.59 235 ASN A CA 1
ATOM 1863 C C . ASN A 1 235 ? -82.441 -60.756 63.282 1.00 29.59 235 ASN A C 1
ATOM 1865 O O . ASN A 1 235 ? -81.488 -60.362 63.949 1.00 29.59 235 ASN A O 1
ATOM 1869 N N . ASN A 1 236 ? -82.584 -62.037 62.930 1.00 38.44 236 ASN A N 1
ATOM 1870 C CA . ASN A 1 236 ? -81.525 -63.068 62.990 1.00 38.44 236 ASN A CA 1
ATOM 1871 C C . ASN A 1 236 ? -80.945 -63.227 61.550 1.00 38.44 236 ASN A C 1
ATOM 1873 O O . ASN A 1 236 ? -81.574 -62.686 60.633 1.00 38.44 236 ASN A O 1
ATOM 1877 N N . PRO A 1 237 ? -79.813 -63.921 61.264 1.00 42.56 237 PRO A N 1
ATOM 1878 C CA . PRO A 1 237 ? -79.876 -65.394 61.182 1.00 42.56 237 PRO A CA 1
ATOM 1879 C C . PRO A 1 237 ? -78.551 -66.192 61.376 1.00 42.56 237 PRO A C 1
ATOM 1881 O O . PRO A 1 237 ? -77.467 -65.707 61.076 1.00 42.56 237 PRO A O 1
ATOM 1884 N N . SER A 1 238 ? -78.701 -67.504 61.636 1.00 29.00 238 SER A N 1
ATOM 1885 C CA . SER A 1 238 ? -77.825 -68.610 61.157 1.00 29.00 238 SER A CA 1
ATOM 1886 C C . SER A 1 238 ? -76.352 -68.698 61.617 1.00 29.00 238 SER A C 1
ATOM 1888 O O . SER A 1 238 ? -75.698 -67.707 61.895 1.00 29.00 238 SER A O 1
ATOM 1890 N N . SER A 1 239 ? -75.679 -69.859 61.640 1.00 28.61 239 SER A N 1
ATOM 1891 C CA . SER A 1 239 ? -76.021 -71.305 61.693 1.00 28.61 239 SER A CA 1
ATOM 1892 C C . SER A 1 239 ? -74.702 -72.034 62.052 1.00 28.61 239 SER A C 1
ATOM 1894 O O . SER A 1 239 ? -73.645 -71.588 61.622 1.00 28.61 239 SER A O 1
ATOM 1896 N N . ARG A 1 240 ? -74.639 -73.119 62.836 1.00 32.44 240 ARG A N 1
ATOM 1897 C CA . ARG A 1 240 ? -74.969 -74.531 62.513 1.00 32.44 240 ARG A CA 1
ATOM 1898 C C . ARG A 1 240 ? -74.798 -75.351 63.821 1.00 32.44 240 ARG A C 1
ATOM 1900 O O . ARG A 1 240 ? -73.887 -75.053 64.577 1.00 32.44 240 ARG A O 1
ATOM 1907 N N . VAL A 1 241 ? -75.720 -76.230 64.235 1.00 32.66 241 VAL A N 1
ATOM 1908 C CA . VAL A 1 241 ? -75.963 -77.633 63.794 1.00 32.66 241 VAL A CA 1
ATOM 1909 C C . VAL A 1 241 ? -75.009 -78.676 64.419 1.00 32.66 241 VAL A C 1
ATOM 1911 O O . VAL A 1 241 ? -73.871 -78.812 63.989 1.00 32.66 241 VAL A O 1
ATOM 1914 N N . THR A 1 242 ? -75.578 -79.501 65.321 1.00 31.28 242 THR A N 1
ATOM 1915 C CA . THR A 1 242 ? -75.117 -80.827 65.827 1.00 31.28 242 THR A CA 1
ATOM 1916 C C . THR A 1 242 ? -73.798 -80.894 66.626 1.00 31.28 242 THR A C 1
ATOM 1918 O O . THR A 1 242 ? -72.920 -80.067 66.442 1.00 31.28 242 THR A O 1
ATOM 1921 N N . THR A 1 243 ? -73.595 -81.851 67.544 1.00 34.62 243 THR A N 1
ATOM 1922 C CA . THR A 1 243 ? -74.320 -83.116 67.824 1.00 34.62 243 THR A CA 1
ATOM 1923 C C . THR A 1 243 ? -74.842 -83.229 69.265 1.00 34.62 243 THR A C 1
ATOM 1925 O O . THR A 1 243 ? -74.335 -82.595 70.183 1.00 34.62 243 THR A O 1
ATOM 1928 N N . SER A 1 244 ? -75.845 -84.091 69.466 1.00 37.88 244 SER A N 1
ATOM 1929 C CA . SER A 1 244 ? -76.232 -84.608 70.787 1.00 37.88 244 SER A CA 1
ATOM 1930 C C . SER A 1 244 ? -75.639 -86.006 70.987 1.00 37.88 244 SER A C 1
ATOM 1932 O O . SER A 1 244 ? -75.772 -86.837 70.084 1.00 37.88 244 SER A O 1
ATOM 1934 N N . PRO A 1 245 ? -75.023 -86.285 72.148 1.00 35.56 245 PRO A N 1
ATOM 1935 C CA . PRO A 1 245 ? -74.847 -87.652 72.621 1.00 35.56 245 PRO A CA 1
ATOM 1936 C C . PRO A 1 245 ? -75.344 -87.851 74.067 1.00 35.56 245 PRO A C 1
ATOM 1938 O O . PRO A 1 245 ? -74.821 -87.237 74.987 1.00 35.56 245 PRO A O 1
ATOM 1941 N N . ALA A 1 246 ? -76.274 -88.801 74.225 1.00 33.47 246 ALA A N 1
ATOM 1942 C CA . ALA A 1 246 ? -76.598 -89.603 75.420 1.00 33.47 246 ALA A CA 1
ATOM 1943 C C . ALA A 1 246 ? -76.876 -88.917 76.791 1.00 33.47 246 ALA A C 1
ATOM 1945 O O . ALA A 1 246 ? -76.138 -88.044 77.243 1.00 33.47 246 ALA A O 1
ATOM 1946 N N . PRO A 1 247 ? -77.879 -89.399 77.558 1.00 37.22 247 PRO A N 1
ATOM 1947 C CA . PRO A 1 247 ? -78.040 -89.025 78.959 1.00 37.22 247 PRO A CA 1
ATOM 1948 C C . PRO A 1 247 ? -76.962 -89.708 79.816 1.00 37.22 247 PRO A C 1
ATOM 1950 O O . PRO A 1 247 ? -77.154 -90.813 80.325 1.00 37.22 247 PRO A O 1
ATOM 1953 N N . PHE A 1 248 ? -75.821 -89.043 79.993 1.00 35.88 248 PHE A N 1
ATOM 1954 C CA . PHE A 1 248 ? -74.918 -89.364 81.098 1.00 35.88 248 PHE A CA 1
ATOM 1955 C C . PHE A 1 248 ? -75.649 -89.153 82.437 1.00 35.88 248 PHE A C 1
ATOM 1957 O O . PHE A 1 248 ? -76.552 -88.310 82.506 1.00 35.88 248 PHE A O 1
ATOM 1964 N N . PRO A 1 249 ? -75.326 -89.939 83.484 1.00 42.22 249 PRO A N 1
ATOM 1965 C CA . PRO A 1 249 ? -76.053 -89.888 84.747 1.00 42.22 249 PRO A CA 1
ATOM 1966 C C . PRO A 1 249 ? -76.045 -88.469 85.311 1.00 42.22 249 PRO A C 1
ATOM 1968 O O . PRO A 1 249 ? -75.050 -87.757 85.179 1.00 42.22 249 PRO A O 1
ATOM 1971 N N . VAL A 1 250 ? -77.153 -88.075 85.951 1.00 41.94 250 VAL A N 1
ATOM 1972 C CA . VAL A 1 250 ? -77.239 -86.813 86.699 1.00 41.94 250 VAL A CA 1
ATOM 1973 C C . VAL A 1 250 ? -76.032 -86.763 87.638 1.00 41.94 250 VAL A C 1
ATOM 1975 O O . VAL A 1 250 ? -75.960 -87.620 88.524 1.00 41.94 250 VAL A O 1
ATOM 1978 N N . PRO A 1 251 ? -75.077 -85.829 87.449 1.00 43.03 251 PRO A N 1
ATOM 1979 C CA . PRO A 1 251 ? -73.876 -85.820 88.263 1.00 43.03 251 PRO A CA 1
ATOM 1980 C C . PRO A 1 251 ? -74.275 -85.663 89.722 1.00 43.03 251 PRO A C 1
ATOM 1982 O O . PRO A 1 251 ? -75.156 -84.854 90.040 1.00 43.03 251 PRO A O 1
ATOM 1985 N N . ASN A 1 252 ? -73.626 -86.428 90.599 1.00 52.12 252 ASN A N 1
ATOM 1986 C CA . ASN A 1 252 ? -73.748 -86.236 92.041 1.00 52.12 252 ASN A CA 1
ATOM 1987 C C . ASN A 1 252 ? -73.555 -84.729 92.321 1.00 52.12 252 ASN A C 1
ATOM 1989 O O . ASN A 1 252 ? -72.598 -84.173 91.775 1.00 52.12 252 ASN A O 1
ATOM 1993 N N . PRO A 1 253 ? -74.424 -84.039 93.093 1.00 59.84 253 PRO A N 1
ATOM 1994 C CA . PRO A 1 253 ? -74.352 -82.585 93.274 1.00 59.84 253 PRO A CA 1
ATOM 1995 C C . PRO A 1 253 ? -72.940 -82.035 93.531 1.00 59.84 253 PRO A C 1
ATOM 1997 O O . PRO A 1 253 ? -72.600 -80.978 93.003 1.00 59.84 253 PRO A O 1
ATOM 2000 N N . ALA A 1 254 ? -72.085 -82.796 94.224 1.00 58.41 254 ALA A N 1
ATOM 2001 C CA . ALA A 1 254 ? -70.659 -82.516 94.394 1.00 58.41 254 ALA A CA 1
ATOM 2002 C C . ALA A 1 254 ? -69.877 -82.289 93.077 1.00 58.41 254 ALA A C 1
ATOM 2004 O O . ALA A 1 254 ? -69.125 -81.322 92.975 1.00 58.41 254 ALA A O 1
ATOM 2005 N N . GLU A 1 255 ? -70.052 -83.128 92.051 1.00 62.91 255 GLU A N 1
ATOM 2006 C CA . GLU A 1 255 ? -69.363 -82.998 90.755 1.00 62.91 255 GLU A CA 1
ATOM 2007 C C . GLU A 1 255 ? -69.857 -81.780 89.970 1.00 62.91 255 GLU A C 1
ATOM 2009 O O . GLU A 1 255 ? -69.062 -81.059 89.365 1.00 62.91 255 GLU A O 1
ATOM 2014 N N . ARG A 1 256 ? -71.168 -81.504 90.015 1.00 68.06 256 ARG A N 1
ATOM 2015 C CA . ARG A 1 256 ? -71.750 -80.332 89.346 1.00 68.06 256 ARG A CA 1
ATOM 2016 C C . ARG A 1 256 ? -71.342 -79.030 90.040 1.00 68.06 256 ARG A C 1
ATOM 2018 O O . ARG A 1 256 ? -71.017 -78.063 89.355 1.00 68.06 256 ARG A O 1
ATOM 2025 N N . MET A 1 257 ? -71.268 -79.028 91.373 1.00 67.62 257 MET A N 1
ATOM 2026 C CA . MET A 1 257 ? -70.671 -77.937 92.149 1.00 67.62 257 MET A CA 1
ATOM 2027 C C . MET A 1 257 ? -69.180 -77.762 91.833 1.00 67.62 257 MET A C 1
ATOM 2029 O O . MET A 1 257 ? -68.737 -76.630 91.669 1.00 67.62 257 MET A O 1
ATOM 2033 N N . LEU A 1 258 ? -68.406 -78.842 91.671 1.00 74.12 258 LEU A N 1
ATOM 2034 C CA . LEU A 1 258 ? -66.988 -78.764 91.294 1.00 74.12 258 LEU A CA 1
ATOM 2035 C C . LEU A 1 258 ? -66.795 -78.204 89.872 1.00 74.12 258 LEU A C 1
ATOM 2037 O O . LEU A 1 258 ? -65.891 -77.399 89.644 1.00 74.12 258 LEU A O 1
ATOM 2041 N N . ALA A 1 259 ? -67.647 -78.586 88.918 1.00 73.25 259 ALA A N 1
ATOM 2042 C CA . ALA A 1 259 ? -67.630 -78.046 87.558 1.00 73.25 259 ALA A CA 1
ATOM 2043 C C . ALA A 1 259 ? -67.987 -76.549 87.534 1.00 73.25 259 ALA A C 1
ATOM 2045 O O . ALA A 1 259 ? -67.233 -75.752 86.973 1.00 73.25 259 ALA A O 1
ATOM 2046 N N . LEU A 1 260 ? -69.073 -76.154 88.214 1.00 74.81 260 LEU A N 1
ATOM 2047 C CA . LEU A 1 260 ? -69.458 -74.748 88.384 1.00 74.81 260 LEU A CA 1
ATOM 2048 C C . LEU A 1 260 ? -68.368 -73.947 89.101 1.00 74.81 260 LEU A C 1
ATOM 2050 O O . LEU A 1 260 ? -68.065 -72.833 88.687 1.00 74.81 260 LEU A O 1
ATOM 2054 N N . ARG A 1 261 ? -67.714 -74.517 90.119 1.00 74.94 261 ARG A N 1
ATOM 2055 C CA . ARG A 1 261 ? -66.617 -73.855 90.831 1.00 74.94 261 ARG A CA 1
ATOM 2056 C C . ARG A 1 261 ? -65.417 -73.596 89.920 1.00 74.94 261 ARG A C 1
ATOM 2058 O O . ARG A 1 261 ? -64.952 -72.464 89.847 1.00 74.94 261 ARG A O 1
ATOM 2065 N N . ASN A 1 262 ? -64.984 -74.600 89.155 1.00 77.69 262 ASN A N 1
ATOM 2066 C CA . ASN A 1 262 ? -63.931 -74.434 88.148 1.00 77.69 262 ASN A CA 1
ATOM 2067 C C . ASN A 1 262 ? -64.312 -73.418 87.055 1.00 77.69 262 ASN A C 1
ATOM 2069 O O . ASN A 1 262 ? -63.442 -72.720 86.538 1.00 77.69 262 ASN A O 1
ATOM 2073 N N . GLN A 1 263 ? -65.595 -73.319 86.695 1.00 79.25 263 GLN A N 1
ATOM 2074 C CA . GLN A 1 263 ? -66.091 -72.297 85.774 1.00 79.25 263 GLN A CA 1
ATOM 2075 C C . GLN A 1 263 ? -66.035 -70.896 86.403 1.00 79.25 263 GLN A C 1
ATOM 2077 O O . GLN A 1 263 ? -65.510 -69.985 85.772 1.00 79.25 263 GLN A O 1
ATOM 2082 N N . ILE A 1 264 ? -66.494 -70.731 87.648 1.00 76.62 264 ILE A N 1
ATOM 2083 C CA . ILE A 1 264 ? -66.435 -69.470 88.402 1.00 76.62 264 ILE A CA 1
ATOM 2084 C C . ILE A 1 264 ? -64.984 -69.002 88.558 1.00 76.62 264 ILE A C 1
ATOM 2086 O O . ILE A 1 264 ? -64.682 -67.864 88.208 1.00 76.62 264 ILE A O 1
ATOM 2090 N N . ASP A 1 265 ? -64.071 -69.871 89.004 1.00 75.44 265 ASP A N 1
ATOM 2091 C CA . ASP A 1 265 ? -62.659 -69.520 89.202 1.00 75.44 265 ASP A CA 1
ATOM 2092 C C . ASP A 1 265 ? -61.969 -69.158 87.863 1.00 75.44 265 ASP A C 1
ATOM 2094 O O . ASP A 1 265 ? -61.167 -68.221 87.810 1.00 75.44 265 ASP A O 1
ATOM 2098 N N . ARG A 1 266 ? -62.338 -69.812 86.744 1.00 78.06 266 ARG A N 1
ATOM 2099 C CA . ARG A 1 266 ? -61.900 -69.415 85.389 1.00 78.06 266 ARG A CA 1
ATOM 2100 C C . ARG A 1 266 ? -62.467 -68.060 84.970 1.00 78.06 266 ARG A C 1
ATOM 2102 O O . ARG A 1 266 ? -61.695 -67.206 84.550 1.00 78.06 266 ARG A O 1
ATOM 2109 N N . THR A 1 267 ? -63.773 -67.831 85.110 1.00 76.31 267 THR A N 1
ATOM 2110 C CA . THR A 1 267 ? -64.406 -66.547 84.767 1.00 76.31 267 THR A CA 1
ATOM 2111 C C . THR A 1 267 ? -63.842 -65.407 85.620 1.00 76.31 267 THR A C 1
ATOM 2113 O O . THR A 1 267 ? -63.589 -64.333 85.087 1.00 76.31 267 THR A O 1
ATOM 2116 N N . VAL A 1 268 ? -63.546 -65.632 86.905 1.00 77.81 268 VAL A N 1
ATOM 2117 C CA . VAL A 1 268 ? -62.851 -64.663 87.775 1.00 77.81 268 VAL A CA 1
ATOM 2118 C C . VAL A 1 268 ? -61.416 -64.406 87.299 1.00 77.81 268 VAL A C 1
ATOM 2120 O O . VAL A 1 268 ? -60.994 -63.252 87.249 1.00 77.81 268 VAL A O 1
ATOM 2123 N N . SER A 1 269 ? -60.675 -65.438 86.884 1.00 78.94 269 SER A N 1
ATOM 2124 C CA . SER A 1 269 ? -59.348 -65.270 86.273 1.00 78.94 269 SER A CA 1
ATOM 2125 C C . SER A 1 269 ? -59.408 -64.431 84.986 1.00 78.94 269 SER A C 1
ATOM 2127 O O . SER A 1 269 ? -58.607 -63.507 84.824 1.00 78.94 269 SER A O 1
ATOM 2129 N N . THR A 1 270 ? -60.396 -64.673 84.116 1.00 79.94 270 THR A N 1
ATOM 2130 C CA . THR A 1 270 ? -60.631 -63.870 82.906 1.00 79.94 270 THR A CA 1
ATOM 2131 C C . THR A 1 270 ? -61.021 -62.431 83.245 1.00 79.94 270 THR A C 1
ATOM 2133 O O . THR A 1 270 ? -60.407 -61.514 82.709 1.00 79.94 270 THR A O 1
ATOM 2136 N N . ILE A 1 271 ? -61.958 -62.209 84.178 1.00 78.06 271 ILE A N 1
ATOM 2137 C CA . ILE A 1 271 ? -62.339 -60.866 84.652 1.00 78.06 271 ILE A CA 1
ATOM 2138 C C . ILE A 1 271 ? -61.107 -60.109 85.151 1.00 78.06 271 ILE A C 1
ATOM 2140 O O . ILE A 1 271 ? -60.903 -58.971 84.743 1.00 78.06 271 ILE A O 1
ATOM 2144 N N . ASN A 1 272 ? -60.250 -60.731 85.964 1.00 78.00 272 ASN A N 1
ATOM 2145 C CA . ASN A 1 272 ? -59.043 -60.086 86.484 1.00 78.00 272 ASN A CA 1
ATOM 2146 C C . ASN A 1 272 ? -58.046 -59.717 85.369 1.00 78.00 272 ASN A C 1
ATOM 2148 O O . ASN A 1 272 ? -57.464 -58.632 85.404 1.00 78.00 272 ASN A O 1
ATOM 2152 N N . ALA A 1 273 ? -57.874 -60.569 84.353 1.00 78.88 273 ALA A N 1
ATOM 2153 C CA . ALA A 1 273 ? -57.019 -60.276 83.201 1.00 78.88 273 ALA A CA 1
ATOM 2154 C C . ALA A 1 273 ? -57.587 -59.142 82.320 1.00 78.88 273 ALA A C 1
ATOM 2156 O O . ALA A 1 273 ? -56.860 -58.216 81.949 1.00 78.88 273 ALA A O 1
ATOM 2157 N N . THR A 1 274 ? -58.890 -59.174 82.026 1.00 78.69 274 THR A N 1
ATOM 2158 C CA . THR A 1 274 ? -59.591 -58.141 81.246 1.00 78.69 274 THR A CA 1
ATOM 2159 C C . THR A 1 274 ? -59.649 -56.812 82.010 1.00 78.69 274 THR A C 1
ATOM 2161 O O . THR A 1 274 ? -59.448 -55.758 81.410 1.00 78.69 274 THR A O 1
ATOM 2164 N N . LEU A 1 275 ? -59.810 -56.842 83.338 1.00 81.69 275 LEU A N 1
ATOM 2165 C CA . LEU A 1 275 ? -59.757 -55.672 84.221 1.00 81.69 275 LEU A CA 1
ATOM 2166 C C . LEU A 1 275 ? -58.357 -55.051 84.266 1.00 81.69 275 LEU A C 1
ATOM 2168 O O . LEU A 1 275 ? -58.243 -53.834 84.146 1.00 81.69 275 LEU A O 1
ATOM 2172 N N . LEU A 1 276 ? -57.292 -55.854 84.367 1.00 83.88 276 LEU A N 1
ATOM 2173 C CA . LEU A 1 276 ? -55.915 -55.352 84.311 1.00 83.88 276 LEU A CA 1
ATOM 2174 C C . LEU A 1 276 ? -55.615 -54.707 82.946 1.00 83.88 276 LEU A C 1
ATOM 2176 O O . LEU A 1 276 ? -55.067 -53.606 82.886 1.00 83.88 276 LEU A O 1
ATOM 2180 N N . ARG A 1 277 ? -56.045 -55.341 81.843 1.00 83.12 277 ARG A N 1
ATOM 2181 C CA . ARG A 1 277 ? -55.951 -54.764 80.489 1.00 83.12 277 ARG A CA 1
ATOM 2182 C C . ARG A 1 277 ? -56.736 -53.454 80.377 1.00 83.12 277 ARG A C 1
ATOM 2184 O O . ARG A 1 277 ? -56.208 -52.487 79.829 1.00 83.12 277 ARG A O 1
ATOM 2191 N N . LYS A 1 278 ? -57.956 -53.397 80.926 1.00 85.88 278 LYS A N 1
ATOM 2192 C CA . LYS A 1 278 ? -58.768 -52.173 80.991 1.00 85.88 278 LYS A CA 1
ATOM 2193 C C . LYS A 1 278 ? -58.039 -51.078 81.770 1.00 85.88 278 LYS A C 1
ATOM 2195 O O . LYS A 1 278 ? -57.927 -49.976 81.256 1.00 85.88 278 LYS A O 1
ATOM 2200 N N . GLN A 1 279 ? -57.506 -51.367 82.958 1.00 81.19 279 GLN A N 1
ATOM 2201 C CA . GLN A 1 279 ? -56.787 -50.393 83.791 1.00 81.19 279 GLN A CA 1
ATOM 2202 C C . GLN A 1 279 ? -55.545 -49.825 83.087 1.00 81.19 279 GLN A C 1
ATOM 2204 O O . GLN A 1 279 ? -55.318 -48.617 83.139 1.00 81.19 279 GLN A O 1
ATOM 2209 N N . LEU A 1 280 ? -54.779 -50.661 82.378 1.00 81.69 280 LEU A N 1
ATOM 2210 C CA . LEU A 1 280 ? -53.629 -50.217 81.582 1.00 81.69 280 LEU A CA 1
ATOM 2211 C C . LEU A 1 280 ? -54.055 -49.298 80.422 1.00 81.69 280 LEU A C 1
ATOM 2213 O O . LEU A 1 280 ? -53.531 -48.192 80.300 1.00 81.69 280 LEU A O 1
ATOM 2217 N N . LEU A 1 281 ? -55.052 -49.697 79.626 1.00 82.25 281 LEU A N 1
ATOM 2218 C CA . LEU A 1 281 ? -55.597 -48.868 78.539 1.00 82.25 281 LEU A CA 1
ATOM 2219 C C . LEU A 1 281 ? -56.247 -47.575 79.054 1.00 82.25 281 LEU A C 1
ATOM 2221 O O . LEU A 1 281 ? -56.114 -46.521 78.442 1.00 82.25 281 LEU A O 1
ATOM 2225 N N . GLN A 1 282 ? -56.920 -47.627 80.200 1.00 81.50 282 GLN A N 1
ATOM 2226 C CA . GLN A 1 282 ? -57.546 -46.471 80.835 1.00 81.50 282 GLN A CA 1
ATOM 2227 C C . GLN A 1 282 ? -56.491 -45.486 81.370 1.00 81.50 282 GLN A C 1
ATOM 2229 O O . GLN A 1 282 ? -56.710 -44.280 81.311 1.00 81.50 282 GLN A O 1
ATOM 2234 N N . ASN A 1 283 ? -55.318 -45.965 81.799 1.00 81.06 283 ASN A N 1
ATOM 2235 C CA . ASN A 1 283 ? -54.161 -45.125 82.124 1.00 81.06 283 ASN A CA 1
ATOM 2236 C C . ASN A 1 283 ? -53.547 -44.476 80.863 1.00 81.06 283 ASN A C 1
ATOM 2238 O O . ASN A 1 283 ? -53.281 -43.273 80.857 1.00 81.06 283 ASN A O 1
ATOM 2242 N N . GLU A 1 284 ? -53.396 -45.227 79.763 1.00 79.75 284 GLU A N 1
ATOM 2243 C CA . GLU A 1 284 ? -52.973 -44.661 78.468 1.00 79.75 284 GLU A CA 1
ATOM 2244 C C . GLU A 1 284 ? -53.927 -43.551 77.986 1.00 79.75 284 GLU A C 1
ATOM 2246 O O . GLU A 1 284 ? -53.472 -42.477 77.587 1.00 79.75 284 GLU A O 1
ATOM 2251 N N . VAL A 1 285 ? -55.242 -43.790 78.063 1.00 80.81 285 VAL A N 1
ATOM 2252 C CA . VAL A 1 285 ? -56.297 -42.862 77.617 1.00 80.81 285 VAL A CA 1
ATOM 2253 C C . VAL A 1 285 ? -56.429 -41.637 78.522 1.00 80.81 285 VAL A C 1
ATOM 2255 O O . VAL A 1 285 ? -56.631 -40.546 78.001 1.00 80.81 285 VAL A O 1
ATOM 2258 N N . LEU A 1 286 ? -56.330 -41.775 79.848 1.00 78.12 286 LEU A N 1
ATOM 2259 C CA . LEU A 1 286 ? -56.524 -40.645 80.770 1.00 78.12 286 LEU A CA 1
ATOM 2260 C C . LEU A 1 286 ? -55.267 -39.793 80.966 1.00 78.12 286 LEU A C 1
ATOM 2262 O O . LEU A 1 286 ? -55.388 -38.580 81.117 1.00 78.12 286 LEU A O 1
ATOM 2266 N N . ASN A 1 287 ? -54.077 -40.401 80.961 1.00 79.44 287 ASN A N 1
ATOM 2267 C CA . ASN A 1 287 ? -52.843 -39.714 81.348 1.00 79.44 287 ASN A CA 1
ATOM 2268 C C . ASN A 1 287 ? -51.872 -39.528 80.175 1.00 79.44 287 ASN A C 1
ATOM 2270 O O . ASN A 1 287 ? -51.393 -38.420 79.944 1.00 79.44 287 ASN A O 1
ATOM 2274 N N . ILE A 1 288 ? -51.576 -40.590 79.417 1.00 81.50 288 ILE A N 1
ATOM 2275 C CA . ILE A 1 288 ? -50.469 -40.570 78.444 1.00 81.50 288 ILE A CA 1
ATOM 2276 C C . ILE A 1 288 ? -50.856 -39.824 77.162 1.00 81.50 288 ILE A C 1
ATOM 2278 O O . ILE A 1 288 ? -50.185 -38.864 76.780 1.00 81.50 288 ILE A O 1
ATOM 2282 N N . ILE A 1 289 ? -51.944 -40.229 76.501 1.00 80.94 289 ILE A N 1
ATOM 2283 C CA . ILE A 1 289 ? -52.350 -39.636 75.218 1.00 80.94 289 ILE A CA 1
ATOM 2284 C C . ILE A 1 289 ? -52.793 -38.163 75.383 1.00 80.94 289 ILE A C 1
ATOM 2286 O O . ILE A 1 289 ? -52.391 -37.342 74.554 1.00 80.94 289 ILE A O 1
ATOM 2290 N N . PRO A 1 290 ? -53.521 -37.755 76.447 1.00 80.38 290 PRO A N 1
ATOM 2291 C CA . PRO A 1 290 ? -53.836 -36.346 76.690 1.00 80.38 290 PRO A CA 1
ATOM 2292 C C . PRO A 1 290 ? -52.599 -35.480 76.952 1.00 80.38 290 PRO A C 1
ATOM 2294 O O . PRO A 1 290 ? -52.528 -34.368 76.430 1.00 80.38 290 PRO A O 1
ATOM 2297 N N . ALA A 1 291 ? -51.595 -35.985 77.680 1.00 79.62 291 ALA A N 1
ATOM 2298 C CA . ALA A 1 291 ? -50.333 -35.270 77.878 1.00 79.62 291 ALA A CA 1
ATOM 2299 C C . ALA A 1 291 ? -49.566 -35.088 76.555 1.00 79.62 291 ALA A C 1
ATOM 2301 O O . ALA A 1 291 ? -49.108 -33.986 76.257 1.00 79.62 291 ALA A O 1
ATOM 2302 N N . GLN A 1 292 ? -49.500 -36.129 75.717 1.00 82.75 292 GLN A N 1
ATOM 2303 C CA . GLN A 1 292 ? -48.904 -36.051 74.377 1.00 82.75 292 GLN A CA 1
ATOM 2304 C C . GLN A 1 292 ? -49.666 -35.088 73.450 1.00 82.75 292 GLN A C 1
ATOM 2306 O O . GLN A 1 292 ? -49.048 -34.371 72.662 1.00 82.75 292 GLN A O 1
ATOM 2311 N N . LEU A 1 293 ? -50.999 -35.027 73.550 1.00 82.81 293 LEU A N 1
ATOM 2312 C CA . LEU A 1 293 ? -51.817 -34.062 72.810 1.00 82.81 293 LEU A CA 1
ATOM 2313 C C . LEU A 1 293 ? -51.596 -32.624 73.275 1.00 82.81 293 LEU A C 1
ATOM 2315 O O . LEU A 1 293 ? -51.493 -31.729 72.438 1.00 82.81 293 LEU A O 1
ATOM 2319 N N . GLN A 1 294 ? -51.487 -32.396 74.584 1.00 84.38 294 GLN A N 1
ATOM 2320 C CA . GLN A 1 294 ? -51.191 -31.073 75.123 1.00 84.38 294 GLN A CA 1
ATOM 2321 C C . GLN A 1 294 ? -49.785 -30.614 74.706 1.00 84.38 294 GLN A C 1
ATOM 2323 O O . GLN A 1 294 ? -49.637 -29.514 74.178 1.00 84.38 294 GLN A O 1
ATOM 2328 N N . GLN A 1 295 ? -48.780 -31.489 74.820 1.00 85.12 295 GLN A N 1
ATOM 2329 C CA . GLN A 1 295 ? -47.409 -31.220 74.378 1.00 85.12 295 GLN A CA 1
ATOM 2330 C C . GLN A 1 295 ? -47.330 -30.917 72.871 1.00 85.12 295 GLN A C 1
ATOM 2332 O O . GLN A 1 295 ? -46.658 -29.968 72.471 1.00 85.12 295 GLN A O 1
ATOM 2337 N N . SER A 1 296 ? -48.051 -31.674 72.034 1.00 84.06 296 SER A N 1
ATOM 2338 C CA . SER A 1 296 ? -48.164 -31.419 70.589 1.00 84.06 296 SER A CA 1
ATOM 2339 C C . SER A 1 296 ? -48.787 -30.046 70.301 1.00 84.06 296 SER A C 1
ATOM 2341 O O . SER A 1 296 ? -48.219 -29.268 69.531 1.00 84.06 296 SER A O 1
ATOM 2343 N N . ARG A 1 297 ? -49.893 -29.696 70.973 1.00 85.88 297 ARG A N 1
ATOM 2344 C CA . ARG A 1 297 ? -50.584 -28.403 70.814 1.00 85.88 297 ARG A CA 1
ATOM 2345 C C . ARG A 1 297 ? -49.741 -27.215 71.275 1.00 85.88 297 ARG A C 1
ATOM 2347 O O . ARG A 1 297 ? -49.719 -26.193 70.591 1.00 85.88 297 ARG A O 1
ATOM 2354 N N . ASP A 1 298 ? -49.016 -27.335 72.382 1.00 84.56 298 ASP A N 1
ATOM 2355 C CA . ASP A 1 298 ? -48.142 -26.263 72.872 1.00 84.56 298 ASP A CA 1
ATOM 2356 C C . ASP A 1 298 ? -46.879 -26.109 72.012 1.00 84.56 298 ASP A C 1
ATOM 2358 O O . ASP A 1 298 ? -46.478 -24.984 71.707 1.00 84.56 298 ASP A O 1
ATOM 2362 N N . ALA A 1 299 ? -46.328 -27.207 71.483 1.00 85.06 299 ALA A N 1
ATOM 2363 C CA . ALA A 1 299 ? -45.300 -27.142 70.446 1.00 85.06 299 ALA A CA 1
ATOM 2364 C C . ALA A 1 299 ? -45.826 -26.502 69.143 1.00 85.06 299 ALA A C 1
ATOM 2366 O O . ALA A 1 299 ? -45.116 -25.719 68.516 1.00 85.06 299 ALA A O 1
ATOM 2367 N N . ALA A 1 300 ? -47.075 -26.767 68.741 1.00 84.06 300 ALA A N 1
ATOM 2368 C CA . ALA A 1 300 ? -47.678 -26.159 67.551 1.00 84.06 300 ALA A CA 1
ATOM 2369 C C . ALA A 1 300 ? -47.890 -24.646 67.730 1.00 84.06 300 ALA A C 1
ATOM 2371 O O . ALA A 1 300 ? -47.593 -23.871 66.821 1.00 84.06 300 ALA A O 1
ATOM 2372 N N . ARG A 1 301 ? -48.316 -24.211 68.926 1.00 86.12 301 ARG A N 1
ATOM 2373 C CA . ARG A 1 301 ? -48.378 -22.790 69.317 1.00 86.12 301 ARG A CA 1
ATOM 2374 C C . ARG A 1 301 ? -47.002 -22.123 69.235 1.00 86.12 301 ARG A C 1
ATOM 2376 O O . ARG A 1 301 ? -46.893 -21.054 68.640 1.00 86.12 301 ARG A O 1
ATOM 2383 N N . ALA A 1 302 ? -45.959 -22.759 69.772 1.00 86.38 302 ALA A N 1
ATOM 2384 C CA . ALA A 1 302 ? -44.593 -22.234 69.731 1.00 86.38 302 ALA A CA 1
ATOM 2385 C C . ALA A 1 302 ? -44.049 -22.108 68.294 1.00 86.38 302 ALA A C 1
ATOM 2387 O O . ALA A 1 302 ? -43.497 -21.068 67.934 1.00 86.38 302 ALA A O 1
ATOM 2388 N N . ILE A 1 303 ? -44.261 -23.123 67.444 1.00 87.19 303 ILE A N 1
ATOM 2389 C CA . ILE A 1 303 ? -43.883 -23.070 66.022 1.00 87.19 303 ILE A CA 1
ATOM 2390 C C . ILE A 1 303 ? -44.654 -21.952 65.304 1.00 87.19 303 ILE A C 1
ATOM 2392 O O . ILE A 1 303 ? -44.044 -21.166 64.586 1.00 87.19 303 ILE A O 1
ATOM 2396 N N . SER A 1 304 ? -45.966 -21.827 65.533 1.00 87.31 304 SER A N 1
ATOM 2397 C CA . SER A 1 304 ? -46.795 -20.781 64.917 1.00 87.31 304 SER A CA 1
ATOM 2398 C C . SER A 1 304 ? -46.371 -19.365 65.328 1.00 87.31 304 SER A C 1
ATOM 2400 O O . SER A 1 304 ? -46.356 -18.469 64.485 1.00 87.31 304 SER A O 1
ATOM 2402 N N . ALA A 1 305 ? -46.005 -19.151 66.596 1.00 85.19 305 ALA A N 1
ATOM 2403 C CA . ALA A 1 305 ? -45.503 -17.864 67.079 1.00 85.19 305 ALA A CA 1
ATOM 2404 C C . ALA A 1 305 ? -44.153 -17.503 66.432 1.00 85.19 305 ALA A C 1
ATOM 2406 O O . ALA A 1 305 ? -43.986 -16.390 65.932 1.00 85.19 305 ALA A O 1
ATOM 2407 N N . ASN A 1 306 ? -43.225 -18.466 66.356 1.00 88.69 306 ASN A N 1
ATOM 2408 C CA . ASN A 1 306 ? -41.950 -18.291 65.655 1.00 88.69 306 ASN A CA 1
ATOM 2409 C C . ASN A 1 306 ? -42.151 -17.993 64.162 1.00 88.69 306 ASN A C 1
ATOM 2411 O O . ASN A 1 306 ? -41.471 -17.127 63.618 1.00 88.69 306 ASN A O 1
ATOM 2415 N N . LEU A 1 307 ? -43.098 -18.667 63.502 1.00 88.88 307 LEU A N 1
ATOM 2416 C CA . LEU A 1 307 ? -43.405 -18.458 62.086 1.00 88.88 307 LEU A CA 1
ATOM 2417 C C . LEU A 1 307 ? -43.936 -17.034 61.840 1.00 88.88 307 LEU A C 1
ATOM 2419 O O . LEU A 1 307 ? -43.456 -16.361 60.930 1.00 88.88 307 LEU A O 1
ATOM 2423 N N . SER A 1 308 ? -44.822 -16.523 62.705 1.00 87.56 308 SER A N 1
ATOM 2424 C CA . SER A 1 308 ? -45.280 -15.123 62.653 1.00 87.56 308 SER A CA 1
ATOM 2425 C C . SER A 1 308 ? -44.120 -14.131 62.819 1.00 87.56 308 SER A C 1
ATOM 2427 O O . SER A 1 308 ? -43.953 -13.235 61.994 1.00 87.56 308 SER A O 1
ATOM 2429 N N . ALA A 1 309 ? -43.264 -14.326 63.828 1.00 88.88 309 ALA A N 1
ATOM 2430 C CA . ALA A 1 309 ? -42.118 -13.448 64.079 1.00 88.88 309 ALA A CA 1
ATOM 2431 C C . ALA A 1 309 ? -41.087 -13.468 62.930 1.00 88.88 309 ALA A C 1
ATOM 2433 O O . ALA A 1 309 ? -40.561 -12.424 62.539 1.00 88.88 309 ALA A O 1
ATOM 2434 N N . ARG A 1 310 ? -40.823 -14.640 62.333 1.00 89.12 310 ARG A N 1
ATOM 2435 C CA . ARG A 1 310 ? -39.972 -14.759 61.137 1.00 89.12 310 ARG A CA 1
ATOM 2436 C C . ARG A 1 310 ? -40.612 -14.113 59.901 1.00 89.12 310 ARG A C 1
ATOM 2438 O O . ARG A 1 310 ? -39.899 -13.522 59.093 1.00 89.12 310 ARG A O 1
ATOM 2445 N N . GLN A 1 311 ? -41.938 -14.162 59.761 1.00 90.88 311 GLN A N 1
ATOM 2446 C CA . GLN A 1 311 ? -42.654 -13.524 58.653 1.00 90.88 311 GLN A CA 1
ATOM 2447 C C . GLN A 1 311 ? -42.627 -11.988 58.752 1.00 90.88 311 GLN A C 1
ATOM 2449 O O . GLN A 1 311 ? -42.471 -11.311 57.734 1.00 90.88 311 GLN A O 1
ATOM 2454 N N . GLU A 1 312 ? -42.712 -11.429 59.962 1.00 90.75 312 GLU A N 1
ATOM 2455 C CA . GLU A 1 312 ? -42.516 -9.993 60.207 1.00 90.75 312 GLU A CA 1
ATOM 2456 C C . GLU A 1 312 ? -41.081 -9.552 59.883 1.00 90.75 312 GLU A C 1
ATOM 2458 O O . GLU A 1 312 ? -40.891 -8.558 59.179 1.00 90.75 312 GLU A O 1
ATOM 2463 N N . GLN A 1 313 ? -40.072 -10.331 60.299 1.00 91.69 313 GLN A N 1
ATOM 2464 C CA . GLN A 1 313 ? -38.672 -10.103 59.915 1.00 91.69 313 GLN A CA 1
ATOM 2465 C C . GLN A 1 313 ? -38.497 -10.108 58.386 1.00 91.69 313 GLN A C 1
ATOM 2467 O O . GLN A 1 313 ? -37.867 -9.200 57.842 1.00 91.69 313 GLN A O 1
ATOM 2472 N N . LEU A 1 314 ? -39.115 -11.057 57.672 1.00 91.88 314 LEU A N 1
ATOM 2473 C CA . LEU A 1 314 ? -39.052 -11.127 56.208 1.00 91.88 314 LEU A CA 1
ATOM 2474 C C . LEU A 1 314 ? -39.694 -9.903 55.544 1.00 91.88 314 LEU A C 1
ATOM 2476 O O . LEU A 1 314 ? -39.153 -9.377 54.571 1.00 91.88 314 LEU A O 1
ATOM 2480 N N . ASN A 1 315 ? -40.817 -9.417 56.072 1.00 89.75 315 ASN A N 1
ATOM 2481 C CA . ASN A 1 315 ? -41.463 -8.207 55.567 1.00 89.75 315 ASN A CA 1
ATOM 2482 C C . ASN A 1 315 ? -40.587 -6.960 55.803 1.00 89.75 315 ASN A C 1
ATOM 2484 O O . ASN A 1 315 ? -40.461 -6.125 54.908 1.00 89.75 315 ASN A O 1
ATOM 2488 N N . ALA A 1 316 ? -39.916 -6.862 56.956 1.00 90.00 316 ALA A N 1
ATOM 2489 C CA . ALA A 1 316 ? -38.981 -5.776 57.248 1.00 90.00 316 ALA A CA 1
ATOM 2490 C C . ALA A 1 316 ? -37.741 -5.797 56.332 1.00 90.00 316 ALA A C 1
ATOM 2492 O O . ALA A 1 316 ? -37.343 -4.751 55.815 1.00 90.00 316 ALA A O 1
ATOM 2493 N N . LEU A 1 317 ? -37.152 -6.972 56.069 1.00 91.75 317 LEU A N 1
ATOM 2494 C CA . LEU A 1 317 ? -36.036 -7.102 55.121 1.00 91.75 317 LEU A CA 1
ATOM 2495 C C . LEU A 1 317 ? -36.462 -6.779 53.680 1.00 91.75 317 LEU A C 1
ATOM 2497 O O . LEU A 1 317 ? -35.740 -6.068 52.982 1.00 91.75 317 LEU A O 1
ATOM 2501 N N . LYS A 1 318 ? -37.662 -7.199 53.254 1.00 90.50 318 LYS A N 1
ATOM 2502 C CA . LYS A 1 318 ? -38.229 -6.848 51.936 1.00 90.50 318 LYS A CA 1
ATOM 2503 C C . LYS A 1 318 ? -38.373 -5.336 51.721 1.00 90.50 318 LYS A C 1
ATOM 2505 O O . LYS A 1 318 ? -38.199 -4.867 50.600 1.00 90.50 318 LYS A O 1
ATOM 2510 N N . ILE A 1 319 ? -38.632 -4.563 52.778 1.00 91.38 319 ILE A N 1
ATOM 2511 C CA . ILE A 1 319 ? -38.624 -3.093 52.710 1.00 91.38 319 ILE A CA 1
ATOM 2512 C C . ILE A 1 319 ? -37.187 -2.561 52.584 1.00 91.38 319 ILE A C 1
ATOM 2514 O O . ILE A 1 319 ? -36.935 -1.693 51.749 1.00 91.38 319 ILE A O 1
ATOM 2518 N N . LYS A 1 320 ? -36.223 -3.100 53.349 1.00 92.31 320 LYS A N 1
ATOM 2519 C CA . LYS A 1 320 ? -34.806 -2.689 53.255 1.00 92.31 320 LYS A CA 1
ATOM 2520 C C . LYS A 1 320 ? -34.217 -2.917 51.861 1.00 92.31 320 LYS A C 1
ATOM 2522 O O . LYS A 1 320 ? -33.574 -2.012 51.342 1.00 92.31 320 LYS A O 1
ATOM 2527 N N . ILE A 1 321 ? -34.436 -4.085 51.250 1.00 90.81 321 ILE A N 1
ATOM 2528 C CA . ILE A 1 321 ? -33.889 -4.384 49.916 1.00 90.81 321 ILE A CA 1
ATOM 2529 C C . ILE A 1 321 ? -34.531 -3.509 48.828 1.00 90.81 321 ILE A C 1
ATOM 2531 O O . ILE A 1 321 ? -33.827 -3.009 47.958 1.00 90.81 321 ILE A O 1
ATOM 2535 N N . ALA A 1 322 ? -35.833 -3.209 48.926 1.00 88.19 322 ALA A N 1
ATOM 2536 C CA . ALA A 1 322 ? -36.500 -2.281 48.009 1.00 88.19 322 ALA A CA 1
ATOM 2537 C C . ALA A 1 322 ? -35.927 -0.851 48.098 1.00 88.19 322 ALA A C 1
ATOM 2539 O O . ALA A 1 322 ? -35.708 -0.211 47.071 1.00 88.19 322 ALA A O 1
ATOM 2540 N N . LEU A 1 323 ? -35.626 -0.368 49.311 1.00 91.44 323 LEU A N 1
ATOM 2541 C CA . LEU A 1 323 ? -34.946 0.916 49.522 1.00 91.44 323 LEU A CA 1
ATOM 2542 C C . LEU A 1 323 ? -33.489 0.887 49.036 1.00 91.44 323 LEU A C 1
ATOM 2544 O O . LEU A 1 323 ? -33.033 1.836 48.402 1.00 91.44 323 LEU A O 1
ATOM 2548 N N . SER A 1 324 ? -32.767 -0.207 49.295 1.00 90.88 324 SER A N 1
ATOM 2549 C CA . SER A 1 324 ? -31.389 -0.397 48.832 1.00 90.88 324 SER A CA 1
ATOM 2550 C C . SER A 1 324 ? -31.304 -0.366 47.305 1.00 90.88 324 SER A C 1
ATOM 2552 O O . SER A 1 324 ? -30.448 0.336 46.764 1.00 90.88 324 SER A O 1
ATOM 2554 N N . LYS A 1 325 ? -32.249 -1.030 46.623 1.00 92.75 325 LYS A N 1
ATOM 2555 C CA . LYS A 1 325 ? -32.387 -1.008 45.166 1.00 92.75 325 LYS A CA 1
ATOM 2556 C C . LYS A 1 325 ? -32.715 0.384 44.625 1.00 92.75 325 LYS A C 1
ATOM 2558 O O . LYS A 1 325 ? -32.082 0.808 43.669 1.00 92.75 325 LYS A O 1
ATOM 2563 N N . ALA A 1 326 ? -33.640 1.117 45.243 1.00 90.81 326 ALA A N 1
ATOM 2564 C CA . ALA A 1 326 ? -33.965 2.475 44.800 1.00 90.81 326 ALA A CA 1
ATOM 2565 C C . ALA A 1 326 ? -32.747 3.423 44.863 1.00 90.81 326 ALA A C 1
ATOM 2567 O O . ALA A 1 326 ? -32.578 4.272 43.989 1.00 90.81 326 ALA A O 1
ATOM 2568 N N . GLU A 1 327 ? -31.866 3.256 45.857 1.00 92.06 327 GLU A N 1
ATOM 2569 C CA . GLU A 1 327 ? -30.609 4.012 45.930 1.00 92.06 327 GLU A CA 1
ATOM 2570 C C . GLU A 1 327 ? -29.545 3.484 44.941 1.00 92.06 327 GLU A C 1
ATOM 2572 O O . GLU A 1 327 ? -28.753 4.279 44.442 1.00 92.06 327 GLU A O 1
ATOM 2577 N N . LEU A 1 328 ? -29.553 2.193 44.571 1.00 91.94 328 LEU A N 1
ATOM 2578 C CA . LEU A 1 328 ? -28.739 1.673 43.456 1.00 91.94 328 LEU A CA 1
ATOM 2579 C C . LEU A 1 328 ? -29.167 2.259 42.109 1.00 91.94 328 LEU A C 1
ATOM 2581 O O . LEU A 1 328 ? -28.320 2.793 41.399 1.00 91.94 328 LEU A O 1
ATOM 2585 N N . ASP A 1 329 ? -30.462 2.217 41.784 1.00 91.38 329 ASP A N 1
ATOM 2586 C CA . ASP A 1 329 ? -31.020 2.790 40.552 1.00 91.38 329 ASP A CA 1
ATOM 2587 C C . ASP A 1 329 ? -30.662 4.295 40.454 1.00 91.38 329 ASP A C 1
ATOM 2589 O O . ASP A 1 329 ? -30.271 4.808 39.400 1.00 91.38 329 ASP A O 1
ATOM 2593 N N . ARG A 1 330 ? -30.699 5.004 41.593 1.00 93.06 330 ARG A N 1
ATOM 2594 C CA . ARG A 1 330 ? -30.262 6.402 41.721 1.00 93.06 330 ARG A CA 1
ATOM 2595 C C . ARG A 1 330 ? -28.755 6.578 41.504 1.00 93.06 330 ARG A C 1
ATOM 2597 O O . ARG A 1 330 ? -28.369 7.459 40.737 1.00 93.06 330 ARG A O 1
ATOM 2604 N N . LEU A 1 331 ? -27.901 5.784 42.150 1.00 90.62 331 LEU A N 1
ATOM 2605 C CA . LEU A 1 331 ? -26.444 5.865 41.981 1.00 90.62 331 LEU A CA 1
ATOM 2606 C C . LEU A 1 331 ? -26.020 5.511 40.547 1.00 90.62 331 LEU A C 1
ATOM 2608 O O . LEU A 1 331 ? -25.153 6.182 39.990 1.00 90.62 331 LEU A O 1
ATOM 2612 N N . GLU A 1 332 ? -26.676 4.541 39.908 1.00 91.50 332 GLU A N 1
ATOM 2613 C CA . GLU A 1 332 ? -26.448 4.191 38.501 1.00 91.50 332 GLU A CA 1
ATOM 2614 C C . GLU A 1 332 ? -26.782 5.367 37.563 1.00 91.50 332 GLU A C 1
ATOM 2616 O O . GLU A 1 332 ? -26.027 5.658 36.629 1.00 91.50 332 GLU A O 1
ATOM 2621 N N . SER A 1 333 ? -27.866 6.102 37.854 1.00 89.94 333 SER A N 1
ATOM 2622 C CA . SER A 1 333 ? -28.265 7.303 37.101 1.00 89.94 333 SER A CA 1
ATOM 2623 C C . SER A 1 333 ? -27.251 8.456 37.183 1.00 89.94 333 SER A C 1
ATOM 2625 O O . SER A 1 333 ? -27.207 9.290 36.280 1.00 89.94 333 SER A O 1
ATOM 2627 N N . VAL A 1 334 ? -26.405 8.484 38.222 1.00 90.12 334 VAL A N 1
ATOM 2628 C CA . VAL A 1 334 ? -25.283 9.430 38.365 1.00 90.12 334 VAL A CA 1
ATOM 2629 C C . VAL A 1 334 ? -24.006 8.869 37.730 1.00 90.12 334 VAL A C 1
ATOM 2631 O O . VAL A 1 334 ? -23.272 9.600 37.067 1.00 90.12 334 VAL A O 1
ATOM 2634 N N . LEU A 1 335 ? -23.749 7.567 37.891 1.00 90.19 335 LEU A N 1
ATOM 2635 C CA . LEU A 1 335 ? -22.542 6.909 37.394 1.00 90.19 335 LEU A CA 1
ATOM 2636 C C . LEU A 1 335 ? -22.465 6.912 35.860 1.00 90.19 335 LEU A C 1
ATOM 2638 O O . LEU A 1 335 ? -21.400 7.198 35.315 1.00 90.19 335 LEU A O 1
ATOM 2642 N N . LYS A 1 336 ? -23.580 6.654 35.162 1.00 89.12 336 LYS A N 1
ATOM 2643 C CA . LYS A 1 336 ? -23.626 6.606 33.687 1.00 89.12 336 LYS A CA 1
ATOM 2644 C C . LYS A 1 336 ? -23.187 7.931 33.025 1.00 89.12 336 LYS A C 1
ATOM 2646 O O . LYS A 1 336 ? -22.238 7.886 32.242 1.00 89.12 336 LYS A O 1
ATOM 2651 N N . PRO A 1 337 ? -23.759 9.113 33.349 1.00 87.88 337 PRO A N 1
ATOM 2652 C CA . PRO A 1 337 ? -23.279 10.393 32.815 1.00 87.88 337 PRO A CA 1
ATOM 2653 C C . PRO A 1 337 ? -21.808 10.692 33.128 1.00 87.88 337 PRO A C 1
ATOM 2655 O O . PRO A 1 337 ? -21.089 11.190 32.262 1.00 87.88 337 PRO A O 1
ATOM 2658 N N . VAL A 1 338 ? -21.343 10.373 34.343 1.00 89.06 338 VAL A N 1
ATOM 2659 C CA . VAL A 1 338 ? -19.944 10.596 34.748 1.00 89.06 338 VAL A CA 1
ATOM 2660 C C . VAL A 1 338 ? -18.995 9.697 33.947 1.00 89.06 338 VAL A C 1
ATOM 2662 O O . VAL A 1 338 ? -17.969 10.176 33.466 1.00 89.06 338 VAL A O 1
ATOM 2665 N N . GLN A 1 339 ? -19.361 8.432 33.715 1.00 88.56 339 GLN A N 1
ATOM 2666 C CA . GLN A 1 339 ? -18.615 7.528 32.839 1.00 88.56 339 GLN A CA 1
ATOM 2667 C C . GLN A 1 339 ? -18.539 8.065 31.403 1.00 88.56 339 GLN A C 1
ATOM 2669 O O . GLN A 1 339 ? -17.446 8.167 30.853 1.00 88.56 339 GLN A O 1
ATOM 2674 N N . THR A 1 340 ? -19.666 8.475 30.812 1.00 88.62 340 THR A N 1
ATOM 2675 C CA . THR A 1 340 ? -19.680 9.024 29.445 1.00 88.62 340 THR A CA 1
ATOM 2676 C C . THR A 1 340 ? -18.837 10.299 29.332 1.00 88.62 340 THR A C 1
ATOM 2678 O O . THR A 1 340 ? -18.098 10.458 28.362 1.00 88.62 340 THR A O 1
ATOM 2681 N N . SER A 1 341 ? -18.881 11.190 30.331 1.00 88.25 341 SER A N 1
ATOM 2682 C CA . SER A 1 341 ? -18.034 12.393 30.346 1.00 88.25 341 SER A CA 1
ATOM 2683 C C . SER A 1 341 ? -16.546 12.050 30.447 1.00 88.25 341 SER A C 1
ATOM 2685 O O . SER A 1 341 ? -15.721 12.687 29.790 1.00 88.25 341 SER A O 1
ATOM 2687 N N . LYS A 1 342 ? -16.194 11.038 31.248 1.00 90.62 342 LYS A N 1
ATOM 2688 C CA . LYS A 1 342 ? -14.824 10.536 31.375 1.00 90.62 342 LYS A CA 1
ATOM 2689 C C . LYS A 1 342 ? -14.321 9.981 30.033 1.00 90.62 342 LYS A C 1
ATOM 2691 O O . LYS A 1 342 ? -13.272 10.406 29.558 1.00 90.62 342 LYS A O 1
ATOM 2696 N N . GLU A 1 343 ? -15.087 9.095 29.399 1.00 90.69 343 GLU A N 1
ATOM 2697 C CA . GLU A 1 343 ? -14.746 8.463 28.112 1.00 90.69 343 GLU A CA 1
ATOM 2698 C C . GLU A 1 343 ? -14.569 9.496 26.983 1.00 90.69 343 GLU A C 1
ATOM 2700 O O . GLU A 1 343 ? -13.625 9.409 26.195 1.00 90.69 343 GLU A O 1
ATOM 2705 N N . GLN A 1 34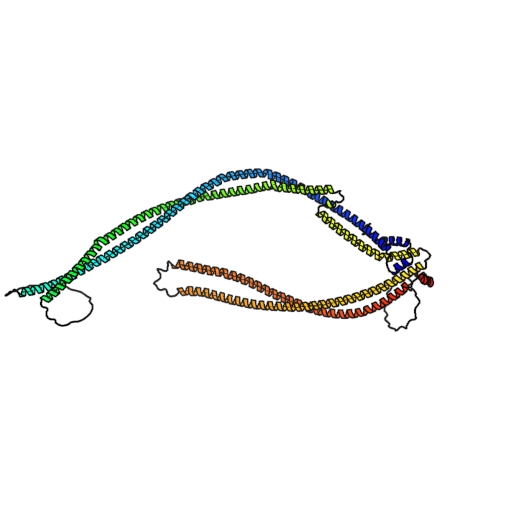4 ? -15.417 10.531 26.941 1.00 90.12 344 GLN A N 1
ATOM 2706 C CA . GLN A 1 344 ? -15.278 11.647 25.997 1.00 90.12 344 GLN A CA 1
ATOM 2707 C C . GLN A 1 344 ? -13.975 12.436 26.206 1.00 90.12 344 GLN A C 1
ATOM 2709 O O . GLN A 1 344 ? -13.308 12.792 25.232 1.00 90.12 344 GLN A O 1
ATOM 2714 N N . GLN A 1 345 ? -13.576 12.686 27.458 1.00 89.94 345 GLN A N 1
ATOM 2715 C CA . GLN A 1 345 ? -12.314 13.368 27.766 1.00 89.94 345 GLN A CA 1
ATOM 2716 C C . GLN A 1 345 ? -11.087 12.489 27.481 1.00 89.94 345 GLN A C 1
ATOM 2718 O O . GLN A 1 345 ? -10.090 13.000 26.972 1.00 89.94 345 GLN A O 1
ATOM 2723 N N . GLU A 1 346 ? -11.153 11.180 27.745 1.00 91.56 346 GLU A N 1
ATOM 2724 C CA . GLU A 1 346 ? -10.091 10.230 27.381 1.00 91.56 346 GLU A CA 1
ATOM 2725 C C . GLU A 1 346 ? -9.894 10.163 25.857 1.00 91.56 346 GLU A C 1
ATOM 2727 O O . GLU A 1 346 ? -8.752 10.229 25.394 1.00 91.56 346 GLU A O 1
ATOM 2732 N N . SER A 1 347 ? -10.979 10.127 25.067 1.00 92.69 347 SER A N 1
ATOM 2733 C CA . SER A 1 347 ? -10.890 10.199 23.599 1.00 92.69 347 SER A CA 1
ATOM 2734 C C . SER A 1 347 ? -10.259 11.511 23.138 1.00 92.69 347 SER A C 1
ATOM 2736 O O . SER A 1 347 ? -9.301 11.485 22.369 1.00 92.69 347 SER A O 1
ATOM 2738 N N . LEU A 1 348 ? -10.728 12.654 23.652 1.00 93.38 348 LEU A N 1
ATOM 2739 C CA . LEU A 1 348 ? -10.217 13.970 23.263 1.00 93.38 348 LEU A CA 1
ATOM 2740 C C . LEU A 1 348 ? -8.716 14.121 23.568 1.00 93.38 348 LEU A C 1
ATOM 2742 O O . LEU A 1 348 ? -7.957 14.582 22.716 1.00 93.38 348 LEU A O 1
ATOM 2746 N N . VAL A 1 349 ? -8.264 13.682 24.748 1.00 94.19 349 VAL A N 1
ATOM 2747 C CA . VAL A 1 349 ? -6.833 13.655 25.102 1.00 94.19 349 VAL A CA 1
ATOM 2748 C C . VAL A 1 349 ? -6.050 12.742 24.152 1.00 94.19 349 VAL A C 1
ATOM 2750 O O . VAL A 1 349 ? -4.967 13.123 23.704 1.00 94.19 349 VAL A O 1
ATOM 2753 N N . ALA A 1 350 ? -6.584 11.569 23.797 1.00 94.00 350 ALA A N 1
ATOM 2754 C CA . ALA A 1 350 ? -5.935 10.650 22.864 1.00 94.00 350 ALA A CA 1
ATOM 2755 C C . ALA A 1 350 ? -5.841 11.215 21.434 1.00 94.00 350 ALA A C 1
ATOM 2757 O O . ALA A 1 350 ? -4.810 11.046 20.780 1.00 94.00 350 ALA A O 1
ATOM 2758 N N . ASP A 1 351 ? -6.876 11.901 20.950 1.00 95.25 351 ASP A N 1
ATOM 2759 C CA . ASP A 1 351 ? -6.906 12.506 19.615 1.00 95.25 351 ASP A CA 1
ATOM 2760 C C . ASP A 1 351 ? -5.914 13.683 19.512 1.00 95.25 351 ASP A C 1
ATOM 2762 O O . ASP A 1 351 ? -5.111 13.733 18.575 1.00 95.25 351 ASP A O 1
ATOM 2766 N N . ILE A 1 352 ? -5.862 14.562 20.523 1.00 94.81 352 ILE A N 1
ATOM 2767 C CA . ILE A 1 352 ? -4.865 15.649 20.599 1.00 94.81 352 ILE A CA 1
ATOM 2768 C C . ILE A 1 352 ? -3.441 15.076 20.717 1.00 94.81 352 ILE A C 1
ATOM 2770 O O . ILE A 1 352 ? -2.520 15.566 20.062 1.00 94.81 352 ILE A O 1
ATOM 2774 N N . GLN A 1 353 ? -3.240 14.005 21.495 1.00 95.00 353 GLN A N 1
ATOM 2775 C CA . GLN A 1 353 ? -1.941 13.332 21.613 1.00 95.00 353 GLN A CA 1
ATOM 2776 C C . GLN A 1 353 ? -1.477 12.734 20.273 1.00 95.00 353 GLN A C 1
ATOM 2778 O O . GLN A 1 353 ? -0.279 12.773 19.980 1.00 95.00 353 GLN A O 1
ATOM 2783 N N . ARG A 1 354 ? -2.391 12.216 19.435 1.00 95.69 354 ARG A N 1
ATOM 2784 C CA . ARG A 1 354 ? -2.059 11.748 18.076 1.00 95.69 354 ARG A CA 1
ATOM 2785 C C . ARG A 1 354 ? -1.617 12.898 17.174 1.00 95.69 354 ARG A C 1
ATOM 2787 O O . ARG A 1 354 ? -0.594 12.755 16.508 1.00 95.69 354 ARG A O 1
ATOM 2794 N N . GLU A 1 355 ? -2.325 14.028 17.174 1.00 94.94 355 GLU A N 1
ATOM 2795 C CA . GLU A 1 355 ? -1.948 15.175 16.334 1.00 94.94 355 GLU A CA 1
ATOM 2796 C C . GLU A 1 355 ? -0.641 15.832 16.815 1.00 94.94 355 GLU A C 1
ATOM 2798 O O . GLU A 1 355 ? 0.218 16.144 15.993 1.00 94.94 355 GLU A O 1
ATOM 2803 N N . TYR A 1 356 ? -0.401 15.920 18.131 1.00 96.31 356 TYR A N 1
ATOM 2804 C CA . TYR A 1 356 ? 0.903 16.321 18.680 1.00 96.31 356 TYR A CA 1
ATOM 2805 C C . TYR A 1 356 ? 2.033 15.402 18.183 1.00 96.31 356 TYR A C 1
ATOM 2807 O O . TYR A 1 356 ? 3.039 15.877 17.654 1.00 96.31 356 TYR A O 1
ATOM 2815 N N . ASN A 1 357 ? 1.852 14.079 18.285 1.00 94.81 357 ASN A N 1
ATOM 2816 C CA . ASN A 1 357 ? 2.845 13.100 17.828 1.00 94.81 357 ASN A CA 1
ATOM 2817 C C . ASN A 1 357 ? 3.090 13.189 16.310 1.00 94.81 357 ASN A C 1
ATOM 2819 O O . ASN A 1 357 ? 4.222 13.016 15.856 1.00 94.81 357 ASN A O 1
ATOM 2823 N N . ARG A 1 358 ? 2.045 13.477 15.523 1.00 96.38 358 ARG A N 1
ATOM 2824 C CA . ARG A 1 358 ? 2.116 13.689 14.071 1.00 96.38 358 ARG A CA 1
ATOM 2825 C C . ARG A 1 358 ? 2.914 14.946 13.725 1.00 96.38 358 ARG A C 1
ATOM 2827 O O . ARG A 1 358 ? 3.858 14.848 12.948 1.00 96.38 358 ARG A O 1
ATOM 2834 N N . LEU A 1 359 ? 2.584 16.091 14.328 1.00 95.00 359 LEU A N 1
ATOM 2835 C CA . LEU A 1 359 ? 3.314 17.351 14.144 1.00 95.00 359 LEU A CA 1
ATOM 2836 C C . LEU A 1 359 ? 4.796 17.184 14.511 1.00 95.00 359 LEU A C 1
ATOM 2838 O O . LEU A 1 359 ? 5.674 17.570 13.739 1.00 95.00 359 LEU A O 1
ATOM 2842 N N . ASN A 1 360 ? 5.079 16.533 15.643 1.00 95.00 360 ASN A N 1
ATOM 2843 C CA . ASN A 1 360 ? 6.444 16.265 16.086 1.00 95.00 360 ASN A CA 1
ATOM 2844 C C . ASN A 1 360 ? 7.200 15.352 15.098 1.00 95.00 360 ASN A C 1
ATOM 2846 O O . ASN A 1 360 ? 8.346 15.627 14.757 1.00 95.00 360 ASN A O 1
ATOM 2850 N N . ARG A 1 361 ? 6.556 14.303 14.567 1.00 95.69 361 ARG A N 1
ATOM 2851 C CA . ARG A 1 361 ? 7.129 13.428 13.525 1.00 95.69 361 ARG A CA 1
ATOM 2852 C C . ARG A 1 361 ? 7.430 14.179 12.223 1.00 95.69 361 ARG A C 1
ATOM 2854 O O . ARG A 1 361 ? 8.483 13.952 11.627 1.00 95.69 361 ARG A O 1
ATOM 2861 N N . THR A 1 362 ? 6.536 15.059 11.773 1.00 94.31 362 THR A N 1
ATOM 2862 C CA . THR A 1 362 ? 6.768 15.872 10.569 1.00 94.31 362 THR A CA 1
ATOM 2863 C C . THR A 1 362 ? 8.005 16.759 10.736 1.00 94.31 362 THR A C 1
ATOM 2865 O O . THR A 1 362 ? 8.795 16.885 9.800 1.00 94.31 362 THR A O 1
ATOM 2868 N N . LEU A 1 363 ? 8.214 17.310 11.937 1.00 94.06 363 LEU A N 1
ATOM 2869 C CA . LEU A 1 363 ? 9.342 18.188 12.246 1.00 94.06 363 LEU A CA 1
ATOM 2870 C C . LEU A 1 363 ? 10.676 17.454 12.453 1.00 94.06 363 LEU A C 1
ATOM 2872 O O . LEU A 1 363 ? 11.678 17.866 11.872 1.00 94.06 363 LEU A O 1
ATOM 2876 N N . ASP A 1 364 ? 10.688 16.379 13.243 1.00 94.44 364 ASP A N 1
ATOM 2877 C CA . ASP A 1 364 ? 11.920 15.678 13.643 1.00 94.44 364 ASP A CA 1
ATOM 2878 C C . ASP A 1 364 ? 12.397 14.634 12.619 1.00 94.44 364 ASP A C 1
ATOM 2880 O O . ASP A 1 364 ? 13.569 14.259 12.623 1.00 94.44 364 ASP A O 1
ATOM 2884 N N . ILE A 1 365 ? 11.505 14.133 11.754 1.00 95.38 365 ILE A N 1
ATOM 2885 C CA . ILE A 1 365 ? 11.798 13.005 10.852 1.00 95.38 365 ILE A CA 1
ATOM 2886 C C . ILE A 1 365 ? 11.580 13.384 9.387 1.00 95.38 365 ILE A C 1
ATOM 2888 O O . ILE A 1 365 ? 12.497 13.255 8.577 1.00 95.38 365 ILE A O 1
ATOM 2892 N N . GLU A 1 366 ? 10.385 13.848 9.022 1.00 95.31 366 GLU A N 1
ATOM 2893 C CA . GLU A 1 366 ? 9.998 13.934 7.606 1.00 95.31 366 GLU A CA 1
ATOM 2894 C C . GLU A 1 366 ? 10.664 15.119 6.889 1.00 95.31 366 GLU A C 1
ATOM 2896 O O . GLU A 1 366 ? 11.225 14.939 5.806 1.00 95.31 366 GLU A O 1
ATOM 2901 N N . LEU A 1 367 ? 10.691 16.304 7.509 1.00 94.69 367 LEU A N 1
ATOM 2902 C CA . LEU A 1 367 ? 11.389 17.478 6.971 1.00 94.69 367 LEU A CA 1
ATOM 2903 C C . LEU A 1 367 ? 12.923 17.268 6.862 1.00 94.69 367 LEU A C 1
ATOM 2905 O O . LEU A 1 367 ? 13.473 17.523 5.787 1.00 94.69 367 LEU A O 1
ATOM 2909 N N . PRO A 1 368 ? 13.640 16.734 7.879 1.00 95.88 368 PRO A N 1
ATOM 2910 C CA . PRO A 1 368 ? 15.061 16.388 7.747 1.00 95.88 368 PRO A CA 1
ATOM 2911 C C . PRO A 1 368 ? 15.363 15.332 6.674 1.00 95.88 368 PRO A C 1
ATOM 2913 O O . PRO A 1 368 ? 16.395 15.417 6.007 1.00 95.88 368 PRO A O 1
ATOM 2916 N N . GLN A 1 369 ? 14.480 14.347 6.468 1.00 95.94 369 GLN A N 1
ATOM 2917 C CA . GLN A 1 369 ? 14.659 13.337 5.417 1.00 95.94 369 GLN A CA 1
ATOM 2918 C C . GLN A 1 369 ? 14.530 13.931 4.008 1.00 95.94 369 GLN A C 1
ATOM 2920 O O . GLN A 1 369 ? 15.340 13.598 3.139 1.00 95.94 369 GLN A O 1
ATOM 2925 N N . ARG A 1 370 ? 13.568 14.838 3.784 1.00 94.94 370 ARG A N 1
ATOM 2926 C CA . ARG A 1 370 ? 13.434 15.579 2.515 1.00 94.94 370 ARG A CA 1
ATOM 2927 C C . ARG A 1 370 ? 14.657 16.445 2.237 1.00 94.94 370 ARG A C 1
ATOM 2929 O O . ARG A 1 370 ? 15.218 16.379 1.147 1.00 94.94 370 ARG A O 1
ATOM 2936 N N . GLU A 1 371 ? 15.129 17.175 3.244 1.00 95.00 371 GLU A N 1
ATOM 2937 C CA . GLU A 1 371 ? 16.334 18.000 3.136 1.00 95.00 371 GLU A CA 1
ATOM 2938 C C . GLU A 1 371 ? 17.576 17.166 2.786 1.00 95.00 371 GLU A C 1
ATOM 2940 O O . GLU A 1 371 ? 18.294 17.496 1.842 1.00 95.00 371 GLU A O 1
ATOM 2945 N N . LYS A 1 372 ? 17.785 16.016 3.444 1.00 95.81 372 LYS A N 1
ATOM 2946 C CA . LYS A 1 372 ? 18.862 15.082 3.073 1.00 95.81 372 LYS A CA 1
ATOM 2947 C C . LYS A 1 372 ? 18.720 14.586 1.629 1.00 95.81 372 LYS A C 1
ATOM 2949 O O . LYS A 1 372 ? 19.711 14.528 0.903 1.00 95.81 372 LYS A O 1
ATOM 2954 N N . ALA A 1 373 ? 17.503 14.265 1.186 1.00 95.12 373 ALA A N 1
ATOM 2955 C CA . ALA A 1 373 ? 17.253 13.833 -0.187 1.00 95.12 373 ALA A CA 1
ATOM 2956 C C . ALA A 1 373 ? 17.543 14.945 -1.216 1.00 95.12 373 ALA A C 1
ATOM 2958 O O . ALA A 1 373 ? 18.137 14.655 -2.255 1.00 95.12 373 ALA A O 1
ATOM 2959 N N . ARG A 1 374 ? 17.203 16.210 -0.925 1.00 95.75 374 ARG A N 1
ATOM 2960 C CA . ARG A 1 374 ? 17.600 17.375 -1.741 1.00 95.75 374 ARG A CA 1
ATOM 2961 C C . ARG A 1 374 ? 19.116 17.535 -1.800 1.00 95.75 374 ARG A C 1
ATOM 2963 O O . ARG A 1 374 ? 19.657 17.707 -2.888 1.00 95.75 374 ARG A O 1
ATOM 2970 N N . GLN A 1 375 ? 19.816 17.416 -0.672 1.00 95.50 375 GLN A N 1
ATOM 2971 C CA . GLN A 1 375 ? 21.281 17.505 -0.626 1.00 95.50 375 GLN A CA 1
ATOM 2972 C C . GLN A 1 375 ? 21.956 16.388 -1.441 1.00 95.50 375 GLN A C 1
ATOM 2974 O O . GLN A 1 375 ? 22.914 16.650 -2.166 1.00 95.50 375 GLN A O 1
ATOM 2979 N N . GLU A 1 376 ? 21.422 15.163 -1.414 1.00 95.12 376 GLU A N 1
ATOM 2980 C CA . GLU A 1 376 ? 21.897 14.066 -2.268 1.00 95.12 376 GLU A CA 1
ATOM 2981 C C . GLU A 1 376 ? 21.633 14.303 -3.765 1.00 95.12 376 GLU A C 1
ATOM 2983 O O . GLU A 1 376 ? 22.481 13.951 -4.590 1.00 95.12 376 GLU A O 1
ATOM 2988 N N . ARG A 1 377 ? 20.486 14.890 -4.141 1.00 94.25 377 ARG A N 1
ATOM 2989 C CA . ARG A 1 377 ? 20.197 15.284 -5.535 1.00 94.25 377 ARG A CA 1
ATOM 2990 C C . ARG A 1 377 ? 21.126 16.411 -5.991 1.00 94.25 377 ARG A C 1
ATOM 2992 O O . ARG A 1 377 ? 21.761 16.293 -7.039 1.00 94.25 377 ARG A O 1
ATOM 2999 N N . LEU A 1 378 ? 21.295 17.444 -5.165 1.00 95.00 378 LEU A N 1
ATOM 3000 C CA . LEU A 1 378 ? 22.202 18.563 -5.409 1.00 95.00 378 LEU A CA 1
ATOM 3001 C C . LEU A 1 378 ? 23.649 18.092 -5.593 1.00 95.00 378 LEU A C 1
ATOM 3003 O O . LEU A 1 378 ? 24.256 18.432 -6.601 1.00 95.00 378 LEU A O 1
ATOM 3007 N N . ALA A 1 379 ? 24.182 17.256 -4.697 1.00 93.88 379 ALA A N 1
ATOM 3008 C CA . ALA A 1 379 ? 25.541 16.723 -4.819 1.00 93.88 379 ALA A CA 1
ATOM 3009 C C . ALA A 1 379 ? 25.750 15.945 -6.133 1.00 93.88 379 ALA A C 1
ATOM 3011 O O . ALA A 1 379 ? 26.783 16.095 -6.788 1.00 93.88 379 ALA A O 1
ATOM 3012 N N . LYS A 1 380 ? 24.745 15.167 -6.565 1.00 92.62 380 LYS A N 1
ATOM 3013 C CA . LYS A 1 380 ? 24.761 14.458 -7.855 1.00 92.62 380 LYS A CA 1
ATOM 3014 C C . LYS A 1 380 ? 24.732 15.423 -9.048 1.00 92.62 380 LYS A C 1
ATOM 3016 O O . LYS A 1 380 ? 25.448 15.169 -10.012 1.00 92.62 380 LYS A O 1
ATOM 3021 N N . ARG A 1 381 ? 23.958 16.517 -8.998 1.00 92.88 381 ARG A N 1
ATOM 3022 C CA . ARG A 1 381 ? 23.976 17.573 -10.033 1.00 92.88 381 ARG A CA 1
ATOM 3023 C C . ARG A 1 381 ? 25.311 18.314 -10.069 1.00 92.88 381 ARG A C 1
ATOM 3025 O O . ARG A 1 381 ? 25.885 18.451 -11.141 1.00 92.88 381 ARG A O 1
ATOM 3032 N N . THR A 1 382 ? 25.849 18.716 -8.918 1.00 91.69 382 THR A N 1
ATOM 3033 C CA . THR A 1 382 ? 27.155 19.388 -8.825 1.00 91.69 382 THR A CA 1
ATOM 3034 C C . THR A 1 382 ? 28.275 18.520 -9.395 1.00 91.69 382 THR A C 1
ATOM 3036 O O . THR A 1 382 ? 29.104 19.031 -10.136 1.00 91.69 382 THR A O 1
ATOM 3039 N N . TYR A 1 383 ? 28.278 17.207 -9.129 1.00 90.62 383 TYR A N 1
ATOM 3040 C CA . TYR A 1 383 ? 29.242 16.280 -9.736 1.00 90.62 383 TYR A CA 1
ATOM 3041 C C . TYR A 1 383 ? 29.130 16.210 -11.271 1.00 90.62 383 TYR A C 1
ATOM 3043 O O . TYR A 1 383 ? 30.152 16.145 -11.954 1.00 90.62 383 TYR A O 1
ATOM 3051 N N . ARG A 1 384 ? 27.912 16.247 -11.830 1.00 90.06 384 ARG A N 1
ATOM 3052 C CA . ARG A 1 384 ? 27.710 16.296 -13.289 1.00 90.06 384 ARG A CA 1
ATOM 3053 C C . ARG A 1 384 ? 28.168 17.628 -13.880 1.00 90.06 384 ARG A C 1
ATOM 3055 O O . ARG A 1 384 ? 28.862 17.630 -14.892 1.00 90.06 384 ARG A O 1
ATOM 3062 N N . ASP A 1 385 ? 27.846 18.745 -13.228 1.00 88.62 385 ASP A N 1
ATOM 3063 C CA . ASP A 1 385 ? 28.223 20.083 -13.694 1.00 88.62 385 ASP A CA 1
ATOM 3064 C C . ASP A 1 385 ? 29.742 20.323 -13.651 1.00 88.62 385 ASP A C 1
ATOM 3066 O O . ASP A 1 385 ? 30.290 20.905 -14.584 1.00 88.62 385 ASP A O 1
ATOM 3070 N N . THR A 1 386 ? 30.456 19.812 -12.640 1.00 87.56 386 THR A N 1
ATOM 3071 C CA . THR A 1 386 ? 31.928 19.919 -12.580 1.00 87.56 386 THR A CA 1
ATOM 3072 C C . THR A 1 386 ? 32.654 19.010 -13.572 1.00 87.56 386 THR A C 1
ATOM 3074 O O . THR A 1 386 ? 33.796 19.297 -13.920 1.00 87.56 386 THR A O 1
ATOM 3077 N N . ASN A 1 387 ? 32.013 17.943 -14.063 1.00 85.44 387 ASN A N 1
ATOM 3078 C CA . ASN A 1 387 ? 32.586 17.028 -15.058 1.00 85.44 387 ASN A CA 1
ATOM 3079 C C . ASN A 1 387 ? 32.088 17.283 -16.495 1.00 85.44 387 ASN A C 1
ATOM 3081 O O . ASN A 1 387 ? 32.455 16.538 -17.404 1.00 85.44 387 ASN A O 1
ATOM 3085 N N . LYS A 1 388 ? 31.279 18.324 -16.742 1.00 79.19 388 LYS A N 1
ATOM 3086 C CA . LYS A 1 388 ? 30.634 18.547 -18.053 1.00 79.19 388 LYS A CA 1
ATOM 3087 C C . LYS A 1 388 ? 31.599 18.832 -19.212 1.00 79.19 388 LYS A C 1
ATOM 3089 O O . LYS A 1 388 ? 31.301 18.514 -20.364 1.00 79.19 388 LYS A O 1
ATOM 3094 N N . ASP A 1 389 ? 32.759 19.393 -18.886 1.00 76.69 389 ASP A N 1
ATOM 3095 C CA . ASP A 1 389 ? 33.817 19.753 -19.833 1.00 76.69 389 ASP A CA 1
ATOM 3096 C C . ASP A 1 389 ? 34.935 18.690 -19.891 1.00 76.69 389 ASP A C 1
ATOM 3098 O O . ASP A 1 389 ? 35.918 18.851 -20.611 1.00 76.69 389 ASP A O 1
ATOM 3102 N N . ASN A 1 390 ? 34.784 17.582 -19.153 1.00 77.69 390 ASN A N 1
ATOM 3103 C CA . ASN A 1 390 ? 35.716 16.457 -19.168 1.00 77.69 390 ASN A CA 1
ATOM 3104 C C . ASN A 1 390 ? 35.544 15.611 -20.450 1.00 77.69 390 ASN A C 1
ATOM 3106 O O . ASN A 1 390 ? 34.455 15.534 -21.028 1.00 77.69 390 ASN A O 1
ATOM 3110 N N . VAL A 1 391 ? 36.625 14.961 -20.891 1.00 60.47 391 VAL A N 1
ATOM 3111 C CA . VAL A 1 391 ? 36.674 14.185 -22.143 1.00 60.47 391 VAL A CA 1
ATOM 3112 C C . VAL A 1 391 ? 35.733 12.975 -22.067 1.00 60.47 391 VAL A C 1
ATOM 3114 O O . VAL A 1 391 ? 34.909 12.778 -22.960 1.00 60.47 391 VAL A O 1
ATOM 3117 N N . ASP A 1 392 ? 35.757 12.237 -20.953 1.00 67.25 392 ASP A N 1
ATOM 3118 C CA . ASP A 1 392 ? 34.844 11.118 -20.675 1.00 67.25 392 ASP A CA 1
ATOM 3119 C C . ASP A 1 392 ? 33.487 11.584 -20.109 1.00 67.25 392 ASP A C 1
ATOM 3121 O O . ASP A 1 392 ? 33.010 11.114 -19.074 1.00 67.25 392 ASP A O 1
ATOM 3125 N N . TYR A 1 393 ? 32.810 12.497 -20.817 1.00 69.31 393 TYR A N 1
ATOM 3126 C CA . TYR A 1 393 ? 31.497 13.036 -20.421 1.00 69.31 393 TYR A CA 1
ATOM 3127 C C . TYR A 1 393 ? 30.413 11.964 -20.180 1.00 69.31 393 TYR A C 1
ATOM 3129 O O . TYR A 1 393 ? 29.434 12.218 -19.484 1.00 69.31 393 TYR A O 1
ATOM 3137 N N . VAL A 1 394 ? 30.584 10.734 -20.677 1.00 72.69 394 VAL A N 1
ATOM 3138 C CA . VAL A 1 394 ? 29.693 9.601 -20.354 1.00 72.69 394 VAL A CA 1
ATOM 3139 C C . VAL A 1 394 ? 29.595 9.366 -18.832 1.00 72.69 394 VAL A C 1
ATOM 3141 O O . VAL A 1 394 ? 28.546 8.943 -18.353 1.00 72.69 394 VAL A O 1
ATOM 3144 N N . GLN A 1 395 ? 30.632 9.716 -18.058 1.00 71.88 395 GLN A N 1
ATOM 3145 C CA . GLN A 1 395 ? 30.632 9.673 -16.587 1.00 71.88 395 GLN A CA 1
ATOM 3146 C C . GLN A 1 395 ? 29.870 10.848 -15.933 1.00 71.88 395 GLN A C 1
ATOM 3148 O O . GLN A 1 395 ? 29.455 10.751 -14.780 1.00 71.88 395 GLN A O 1
ATOM 3153 N N . ALA A 1 396 ? 29.651 11.944 -16.667 1.00 80.81 396 ALA A N 1
ATOM 3154 C CA . ALA A 1 396 ? 28.889 13.122 -16.238 1.00 80.81 396 ALA A CA 1
ATOM 3155 C C . ALA A 1 396 ? 27.390 13.047 -16.606 1.00 80.81 396 ALA A C 1
ATOM 3157 O O . ALA A 1 396 ? 26.635 13.983 -16.343 1.00 80.81 396 ALA A O 1
ATOM 3158 N N . LEU A 1 397 ? 26.933 11.935 -17.189 1.00 88.31 397 LEU A N 1
ATOM 3159 C CA . LEU A 1 397 ? 25.516 11.630 -17.382 1.00 88.31 397 LEU A CA 1
ATOM 3160 C C . LEU A 1 397 ? 24.929 10.905 -16.164 1.00 88.31 397 LEU A C 1
ATOM 3162 O O . LEU A 1 397 ? 25.623 10.231 -15.405 1.00 88.31 397 LEU A O 1
ATOM 3166 N N . SER A 1 398 ? 23.610 10.984 -15.991 1.00 90.81 398 SER A N 1
ATOM 3167 C CA . SER A 1 398 ? 22.895 10.021 -15.149 1.00 90.81 398 SER A CA 1
ATOM 3168 C C . SER A 1 398 ? 22.983 8.618 -15.764 1.00 90.81 398 SER A C 1
ATOM 3170 O O . SER A 1 398 ? 23.012 8.471 -16.986 1.00 90.81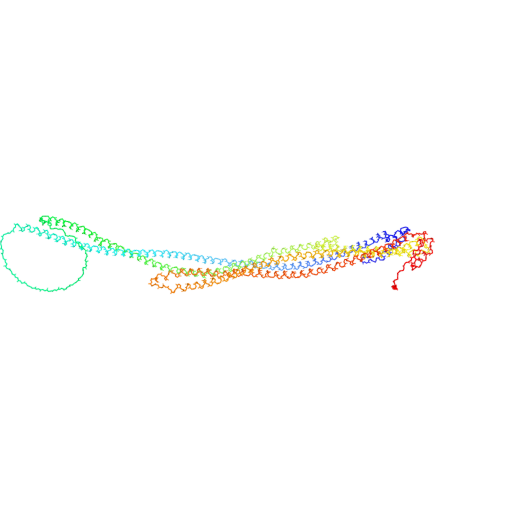 398 SER A O 1
ATOM 3172 N N . ALA A 1 399 ? 22.987 7.570 -14.933 1.00 88.25 399 ALA A N 1
ATOM 3173 C CA . ALA A 1 399 ? 23.157 6.187 -15.399 1.00 88.25 399 ALA A CA 1
ATOM 3174 C C . ALA A 1 399 ? 22.123 5.765 -16.466 1.00 88.25 399 ALA A C 1
ATOM 3176 O O . ALA A 1 399 ? 22.457 5.018 -17.384 1.00 88.25 399 ALA A O 1
ATOM 3177 N N . LEU A 1 400 ? 20.892 6.287 -16.384 1.00 89.50 400 LEU A N 1
ATOM 3178 C CA . LEU A 1 400 ? 19.851 6.063 -17.388 1.00 89.50 400 LEU A CA 1
ATOM 3179 C C . LEU A 1 400 ? 20.201 6.727 -18.729 1.00 89.50 400 LEU A C 1
ATOM 3181 O O . LEU A 1 400 ? 20.164 6.069 -19.763 1.00 89.50 400 LEU A O 1
ATOM 3185 N N . ASN A 1 401 ? 20.603 8.001 -18.717 1.00 90.62 401 ASN A N 1
ATOM 3186 C CA . ASN A 1 401 ? 20.949 8.729 -19.941 1.00 90.62 401 ASN A CA 1
ATOM 3187 C C . ASN A 1 401 ? 22.243 8.191 -20.575 1.00 90.62 401 ASN A C 1
ATOM 3189 O O . ASN A 1 401 ? 22.330 8.100 -21.797 1.00 90.62 401 ASN A O 1
ATOM 3193 N N . ALA A 1 402 ? 23.213 7.756 -19.763 1.00 90.62 402 ALA A N 1
ATOM 3194 C CA . ALA A 1 402 ? 24.406 7.051 -20.229 1.00 90.62 402 ALA A CA 1
ATOM 3195 C C . ALA A 1 402 ? 24.056 5.712 -20.906 1.00 90.62 402 ALA A C 1
ATOM 3197 O O . ALA A 1 402 ? 24.635 5.370 -21.936 1.00 90.62 402 ALA A O 1
ATOM 3198 N N . HIS A 1 403 ? 23.094 4.955 -20.368 1.00 91.25 403 HIS A N 1
ATOM 3199 C CA . HIS A 1 403 ? 22.625 3.714 -20.987 1.00 91.25 403 HIS A CA 1
ATOM 3200 C C . HIS A 1 403 ? 21.917 3.978 -22.327 1.00 91.25 403 HIS A C 1
ATOM 3202 O O . HIS A 1 403 ? 22.291 3.382 -23.338 1.00 91.25 403 HIS A O 1
ATOM 3208 N N . SER A 1 404 ? 20.976 4.928 -22.364 1.00 91.44 404 SER A N 1
ATOM 3209 C CA . SER A 1 404 ? 20.266 5.329 -23.589 1.00 91.44 404 SER A CA 1
ATOM 3210 C C . SER A 1 404 ? 21.213 5.828 -24.687 1.00 91.44 404 SER A C 1
ATOM 3212 O O . SER A 1 404 ? 21.067 5.436 -25.843 1.00 91.44 404 SER A O 1
ATOM 3214 N N . LEU A 1 405 ? 22.225 6.630 -24.331 1.00 93.62 405 LEU A N 1
ATOM 3215 C CA . LEU A 1 405 ? 23.263 7.092 -25.258 1.00 93.62 405 LEU A CA 1
ATOM 3216 C C . LEU A 1 405 ? 24.049 5.920 -25.866 1.00 93.62 405 LEU A C 1
ATOM 3218 O O . LEU A 1 405 ? 24.240 5.869 -27.079 1.00 93.62 405 LEU A O 1
ATOM 3222 N N . ASN A 1 406 ? 24.478 4.957 -25.044 1.00 92.75 406 ASN A N 1
ATOM 3223 C CA . ASN A 1 406 ? 25.216 3.789 -25.528 1.00 92.75 406 ASN A CA 1
ATOM 3224 C C . ASN A 1 406 ? 24.374 2.917 -26.477 1.00 92.75 406 ASN A C 1
ATOM 3226 O O . ASN A 1 406 ? 24.896 2.449 -27.488 1.00 92.75 406 ASN A O 1
ATOM 3230 N N . LEU A 1 407 ? 23.075 2.741 -26.202 1.00 94.19 407 LEU A N 1
ATOM 3231 C CA . LEU A 1 407 ? 22.157 2.048 -27.114 1.00 94.19 407 LEU A CA 1
ATOM 3232 C C . LEU A 1 407 ? 21.990 2.801 -28.444 1.00 94.19 407 LEU A C 1
ATOM 3234 O O . LEU A 1 407 ? 22.060 2.181 -29.505 1.00 94.19 407 LEU A O 1
ATOM 3238 N N . ALA A 1 408 ? 21.829 4.127 -28.403 1.00 93.56 408 ALA A N 1
ATOM 3239 C CA . ALA A 1 408 ? 21.707 4.952 -29.605 1.00 93.56 408 ALA A CA 1
ATOM 3240 C C . ALA A 1 408 ? 22.969 4.885 -30.483 1.00 93.56 408 ALA A C 1
ATOM 3242 O O . ALA A 1 408 ? 22.858 4.681 -31.694 1.00 93.56 408 ALA A O 1
ATOM 3243 N N . ILE A 1 409 ? 24.163 4.975 -29.881 1.00 94.00 409 ILE A N 1
ATOM 3244 C CA . ILE A 1 409 ? 25.446 4.828 -30.588 1.00 94.00 409 ILE A CA 1
ATOM 3245 C C . ILE A 1 409 ? 25.537 3.442 -31.240 1.00 94.00 409 ILE A C 1
ATOM 3247 O O . ILE A 1 409 ? 25.771 3.353 -32.442 1.00 94.00 409 ILE A O 1
ATOM 3251 N N . GLN A 1 410 ? 25.285 2.361 -30.489 1.00 94.75 410 GLN A N 1
ATOM 3252 C CA . GLN A 1 410 ? 25.343 0.994 -31.029 1.00 94.75 410 GLN A CA 1
ATOM 3253 C C . GLN A 1 410 ? 24.343 0.753 -32.168 1.00 94.75 410 GLN A C 1
ATOM 3255 O O . GLN A 1 410 ? 24.665 0.034 -33.113 1.00 94.75 410 GLN A O 1
ATOM 3260 N N . SER A 1 411 ? 23.146 1.344 -32.100 1.00 95.12 411 SER A N 1
ATOM 3261 C CA . SER A 1 411 ? 22.143 1.226 -33.163 1.00 95.12 411 SER A CA 1
ATOM 3262 C C . SER A 1 411 ? 22.584 1.936 -34.445 1.00 95.12 411 SER A C 1
ATOM 3264 O O . SER A 1 411 ? 22.518 1.346 -35.520 1.00 95.12 411 SER A O 1
ATOM 3266 N N . ASN A 1 412 ? 23.084 3.172 -34.335 1.00 94.31 412 ASN A N 1
ATOM 3267 C CA . ASN A 1 412 ? 23.555 3.943 -35.489 1.00 94.31 412 ASN A CA 1
ATOM 3268 C C . ASN A 1 412 ? 24.810 3.323 -36.119 1.00 94.31 412 ASN A C 1
ATOM 3270 O O . ASN A 1 412 ? 24.898 3.229 -37.339 1.00 94.31 412 ASN A O 1
ATOM 3274 N N . TYR A 1 413 ? 25.752 2.837 -35.305 1.00 94.88 413 TYR A N 1
ATOM 3275 C CA . TYR A 1 413 ? 26.972 2.189 -35.798 1.00 94.88 413 TYR A CA 1
ATOM 3276 C C . TYR A 1 413 ? 26.644 0.961 -36.657 1.00 94.88 413 TYR A C 1
ATOM 3278 O O . TYR A 1 413 ? 27.169 0.840 -37.760 1.00 94.88 413 TYR A O 1
ATOM 3286 N N . ARG A 1 414 ? 25.714 0.103 -36.202 1.00 94.00 414 ARG A N 1
ATOM 3287 C CA . ARG A 1 414 ? 25.230 -1.057 -36.977 1.00 94.00 414 ARG A CA 1
ATOM 3288 C C . ARG A 1 414 ? 24.598 -0.651 -38.306 1.00 94.00 414 ARG A C 1
ATOM 3290 O O . ARG A 1 414 ? 24.835 -1.324 -39.300 1.00 94.00 414 ARG A O 1
ATOM 3297 N N . GLN A 1 415 ? 23.816 0.428 -38.323 1.00 94.00 415 GLN A N 1
ATOM 3298 C CA . GLN A 1 415 ? 23.191 0.929 -39.546 1.00 94.00 415 GLN A CA 1
ATOM 3299 C C . GLN A 1 415 ? 24.240 1.450 -40.541 1.00 94.00 415 GLN A C 1
ATOM 3301 O O . GLN A 1 415 ? 24.194 1.086 -41.709 1.00 94.00 415 GLN A O 1
ATOM 3306 N N . ILE A 1 416 ? 25.227 2.225 -40.079 1.00 93.69 416 ILE A N 1
ATOM 3307 C CA . ILE A 1 416 ? 26.312 2.741 -40.930 1.00 93.69 416 ILE A CA 1
ATOM 3308 C C . ILE A 1 416 ? 27.209 1.595 -41.437 1.00 93.69 416 ILE A C 1
ATOM 3310 O O . ILE A 1 416 ? 27.589 1.588 -42.605 1.00 93.69 416 ILE A O 1
ATOM 3314 N N . ASP A 1 417 ? 27.509 0.590 -40.605 1.00 93.62 417 ASP A N 1
ATOM 3315 C CA . ASP A 1 417 ? 28.234 -0.614 -41.040 1.00 93.62 417 ASP A CA 1
ATOM 3316 C C . ASP A 1 417 ? 27.441 -1.447 -42.056 1.00 93.62 417 ASP A C 1
ATOM 3318 O O . ASP A 1 417 ? 28.028 -1.952 -43.013 1.00 93.62 417 ASP A O 1
ATOM 3322 N N . GLN A 1 418 ? 26.120 -1.567 -41.896 1.00 93.31 418 GLN A N 1
ATOM 3323 C CA . GLN A 1 418 ? 25.261 -2.216 -42.886 1.00 93.31 418 GLN A CA 1
ATOM 3324 C C . GLN A 1 418 ? 25.292 -1.450 -44.216 1.00 93.31 418 GLN A C 1
ATOM 3326 O O . GLN A 1 418 ? 25.612 -2.048 -45.241 1.00 93.31 418 GLN A O 1
ATOM 3331 N N . THR A 1 419 ? 25.076 -0.130 -44.201 1.00 92.56 419 THR A N 1
ATOM 3332 C CA . THR A 1 419 ? 25.168 0.715 -45.404 1.00 92.56 419 THR A CA 1
ATOM 3333 C C . THR A 1 419 ? 26.558 0.652 -46.047 1.00 92.56 419 THR A C 1
ATOM 3335 O O . THR A 1 419 ? 26.671 0.735 -47.268 1.00 92.56 419 THR A O 1
ATOM 3338 N N . ARG A 1 420 ? 27.629 0.441 -45.267 1.00 93.56 420 ARG A N 1
ATOM 3339 C CA . ARG A 1 420 ? 28.985 0.230 -45.802 1.00 93.56 420 ARG A CA 1
ATOM 3340 C C . ARG A 1 420 ? 29.101 -1.103 -46.526 1.00 93.56 420 ARG A C 1
ATOM 3342 O O . ARG A 1 420 ? 29.711 -1.149 -47.586 1.00 93.56 420 ARG A O 1
ATOM 3349 N N . LEU A 1 421 ? 28.545 -2.178 -45.973 1.00 91.44 421 LEU A N 1
ATOM 3350 C CA . LEU A 1 421 ? 28.546 -3.492 -46.619 1.00 91.44 421 LEU A CA 1
ATOM 3351 C C . LEU A 1 421 ? 27.700 -3.489 -47.899 1.00 91.44 421 LEU A C 1
ATOM 3353 O O . LEU A 1 421 ? 28.154 -4.011 -48.912 1.00 91.44 421 LEU A O 1
ATOM 3357 N N . GLU A 1 422 ? 26.538 -2.832 -47.874 1.00 90.38 422 GLU A N 1
ATOM 3358 C CA . GLU A 1 422 ? 25.690 -2.593 -49.050 1.00 90.38 422 GLU A CA 1
ATOM 3359 C C . GLU A 1 422 ? 26.465 -1.814 -50.126 1.00 90.38 422 GLU A C 1
ATOM 3361 O O . GLU A 1 422 ? 26.652 -2.321 -51.229 1.00 90.38 422 GLU A O 1
ATOM 3366 N N . LYS A 1 423 ? 27.056 -0.657 -49.787 1.00 89.88 423 LYS A N 1
ATOM 3367 C CA . LYS A 1 423 ? 27.857 0.143 -50.733 1.00 89.88 42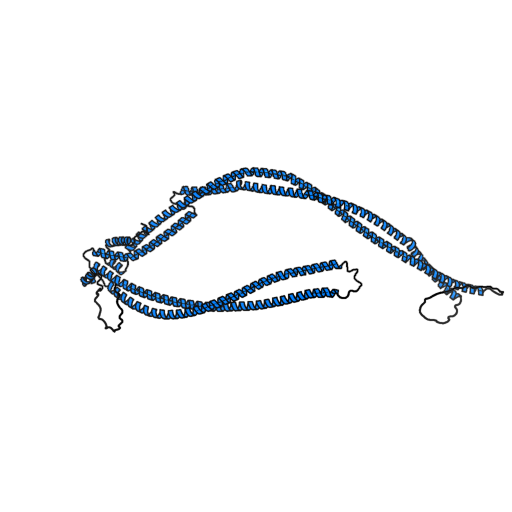3 LYS A CA 1
ATOM 3368 C C . LYS A 1 423 ? 29.116 -0.565 -51.239 1.00 89.88 423 LYS A C 1
ATOM 3370 O O . LYS A 1 423 ? 29.521 -0.324 -52.371 1.00 89.88 423 LYS A O 1
ATOM 3375 N N . CYS A 1 424 ? 29.728 -1.447 -50.448 1.00 89.38 424 CYS A N 1
ATOM 3376 C CA . CYS A 1 424 ? 30.829 -2.295 -50.912 1.00 89.38 424 CYS A CA 1
ATOM 3377 C C . CYS A 1 424 ? 30.372 -3.370 -51.915 1.00 89.38 424 CYS A C 1
ATOM 3379 O O . CYS A 1 424 ? 31.182 -3.766 -52.751 1.00 89.38 424 CYS A O 1
ATOM 3381 N N . SER A 1 425 ? 29.120 -3.840 -51.836 1.00 87.06 425 SER A N 1
ATOM 3382 C CA . SER A 1 425 ? 28.533 -4.750 -52.830 1.00 87.06 425 SER A CA 1
ATOM 3383 C C . SER A 1 425 ? 28.184 -3.989 -54.105 1.00 87.06 425 SER A C 1
ATOM 3385 O O . SER A 1 425 ? 28.708 -4.329 -55.161 1.00 87.06 425 SER A O 1
ATOM 3387 N N . ASP A 1 426 ? 27.424 -2.893 -53.985 1.00 87.44 426 ASP A N 1
ATOM 3388 C CA . ASP A 1 426 ? 27.088 -1.999 -55.102 1.00 87.44 426 ASP A CA 1
ATOM 3389 C C . ASP A 1 426 ? 28.351 -1.618 -55.907 1.00 87.44 426 ASP A C 1
ATOM 3391 O O . ASP A 1 426 ? 28.362 -1.676 -57.135 1.00 87.44 426 ASP A O 1
ATOM 3395 N N . ALA A 1 427 ? 29.441 -1.265 -55.207 1.00 87.19 427 ALA A N 1
ATOM 3396 C CA . ALA A 1 427 ? 30.709 -0.860 -55.814 1.00 87.19 427 ALA A CA 1
ATOM 3397 C C . ALA A 1 427 ? 31.426 -2.009 -56.534 1.00 87.19 427 ALA A C 1
ATOM 3399 O O . ALA A 1 427 ? 32.122 -1.760 -57.514 1.00 87.19 427 ALA A O 1
ATOM 3400 N N . TYR A 1 428 ? 31.282 -3.250 -56.060 1.00 84.69 428 TYR A N 1
ATOM 3401 C CA . TYR A 1 428 ? 31.841 -4.429 -56.723 1.00 84.69 428 TYR A CA 1
ATOM 3402 C C . TYR A 1 428 ? 31.133 -4.691 -58.056 1.00 84.69 428 TYR A C 1
ATOM 3404 O O . TYR A 1 428 ? 31.797 -4.918 -59.069 1.00 84.69 428 TYR A O 1
ATOM 3412 N N . ASP A 1 429 ? 29.803 -4.586 -58.057 1.00 81.69 429 ASP A N 1
ATOM 3413 C CA . ASP A 1 429 ? 28.957 -4.896 -59.210 1.00 81.69 429 ASP A CA 1
ATOM 3414 C C . ASP A 1 429 ? 29.129 -3.873 -60.352 1.00 81.69 429 ASP A C 1
ATOM 3416 O O . ASP A 1 429 ? 29.177 -4.256 -61.522 1.00 81.69 429 ASP A O 1
ATOM 3420 N N . ILE A 1 430 ? 29.310 -2.580 -60.041 1.00 83.31 430 ILE A N 1
ATOM 3421 C CA . ILE A 1 430 ? 29.595 -1.549 -61.063 1.00 83.31 430 ILE A CA 1
ATOM 3422 C C . ILE A 1 430 ? 31.073 -1.489 -61.489 1.00 83.31 430 ILE A C 1
ATOM 3424 O O . ILE A 1 430 ? 31.373 -1.008 -62.588 1.00 83.31 430 ILE A O 1
ATOM 3428 N N . ALA A 1 431 ? 32.010 -1.970 -60.659 1.00 81.75 431 ALA A N 1
ATOM 3429 C CA . ALA A 1 431 ? 33.443 -1.778 -60.891 1.00 81.75 431 ALA A CA 1
ATOM 3430 C C . ALA A 1 431 ? 33.943 -2.391 -62.201 1.00 81.75 431 ALA A C 1
ATOM 3432 O O . ALA A 1 431 ? 34.732 -1.740 -62.881 1.00 81.75 431 ALA A O 1
ATOM 3433 N N . ASP A 1 432 ? 33.489 -3.585 -62.597 1.00 73.56 432 ASP A N 1
ATOM 3434 C CA . ASP A 1 432 ? 33.948 -4.209 -63.850 1.00 73.56 432 ASP A CA 1
ATOM 3435 C C . ASP A 1 432 ? 33.476 -3.423 -65.088 1.00 73.56 432 ASP A C 1
ATOM 3437 O O . ASP A 1 432 ? 34.264 -3.111 -65.985 1.00 73.56 432 ASP A O 1
ATOM 3441 N N . ALA A 1 433 ? 32.211 -2.993 -65.097 1.00 71.81 433 ALA A N 1
ATOM 3442 C CA . ALA A 1 433 ? 31.633 -2.215 -66.191 1.00 71.81 433 ALA A CA 1
ATOM 3443 C C . ALA A 1 433 ? 32.315 -0.843 -66.357 1.00 71.81 433 ALA A C 1
ATOM 3445 O O . ALA A 1 433 ? 32.674 -0.454 -67.475 1.00 71.81 433 ALA A O 1
ATOM 3446 N N . VAL A 1 434 ? 32.545 -0.120 -65.253 1.00 78.38 434 VAL A N 1
ATOM 3447 C CA . VAL A 1 434 ? 33.254 1.172 -65.266 1.00 78.38 434 VAL A CA 1
ATOM 3448 C C . VAL A 1 434 ? 34.729 0.984 -65.637 1.00 78.38 434 VAL A C 1
ATOM 3450 O O . VAL A 1 434 ? 35.268 1.760 -66.436 1.00 78.38 434 VAL A O 1
ATOM 3453 N N . TYR A 1 435 ? 35.372 -0.072 -65.128 1.00 73.62 435 TYR A N 1
ATOM 3454 C CA . TYR A 1 435 ? 36.759 -0.423 -65.433 1.00 73.62 435 TYR A CA 1
ATOM 3455 C C . TYR A 1 435 ? 36.975 -0.678 -66.923 1.00 73.62 435 TYR A C 1
ATOM 3457 O O . TYR A 1 435 ? 37.819 -0.027 -67.545 1.00 73.62 435 TYR A O 1
ATOM 3465 N N . ILE A 1 436 ? 36.184 -1.565 -67.528 1.00 68.31 436 ILE A N 1
ATOM 3466 C CA . ILE A 1 436 ? 36.377 -1.940 -68.929 1.00 68.31 436 ILE A CA 1
ATOM 3467 C C . ILE A 1 436 ? 35.989 -0.789 -69.868 1.00 68.31 436 ILE A C 1
ATOM 3469 O O . ILE A 1 436 ? 36.724 -0.513 -70.821 1.00 68.31 436 ILE A O 1
ATOM 3473 N N . LYS A 1 437 ? 34.920 -0.035 -69.569 1.00 70.06 437 LYS A N 1
ATOM 3474 C CA . LYS A 1 437 ? 34.578 1.194 -70.308 1.00 70.06 437 LYS A CA 1
ATOM 3475 C C . LYS A 1 437 ? 35.754 2.178 -70.324 1.00 70.06 437 LYS A C 1
ATOM 3477 O O . LYS A 1 437 ? 36.167 2.634 -71.393 1.00 70.06 437 LYS A O 1
ATOM 3482 N N . THR A 1 438 ? 36.340 2.455 -69.160 1.00 72.25 438 THR A N 1
ATOM 3483 C CA . THR A 1 438 ? 37.461 3.399 -69.027 1.00 72.25 438 THR A CA 1
ATOM 3484 C C . THR A 1 438 ? 38.734 2.870 -69.693 1.00 72.25 438 THR A C 1
ATOM 3486 O O . THR A 1 438 ? 39.473 3.643 -70.309 1.00 72.25 438 THR A O 1
ATOM 3489 N N . LEU A 1 439 ? 38.974 1.553 -69.665 1.00 67.62 439 LEU A N 1
ATOM 3490 C CA . LEU A 1 439 ? 40.084 0.906 -70.370 1.00 67.62 439 LEU A CA 1
ATOM 3491 C C . LEU A 1 439 ? 39.958 1.086 -71.892 1.00 67.62 439 LEU A C 1
ATOM 3493 O O . LEU A 1 439 ? 40.926 1.484 -72.547 1.00 67.62 439 LEU A O 1
ATOM 3497 N N . VAL A 1 440 ? 38.762 0.860 -72.447 1.00 63.56 440 VAL A N 1
ATOM 3498 C CA . VAL A 1 440 ? 38.468 1.059 -73.875 1.00 63.56 440 VAL A CA 1
ATOM 3499 C C . VAL A 1 440 ? 38.610 2.531 -74.265 1.00 63.56 440 VAL A C 1
ATOM 3501 O O . VAL A 1 440 ? 39.305 2.832 -75.235 1.00 63.56 440 VAL A O 1
ATOM 3504 N N . GLU A 1 441 ? 38.029 3.462 -73.505 1.00 66.94 441 GLU A N 1
ATOM 3505 C CA . GLU A 1 441 ? 38.141 4.902 -73.782 1.00 66.94 441 GLU A CA 1
ATOM 3506 C C . GLU A 1 441 ? 39.584 5.420 -73.689 1.00 66.94 441 GLU A C 1
ATOM 3508 O O . GLU A 1 441 ? 39.990 6.272 -74.484 1.00 66.94 441 GLU A O 1
ATOM 3513 N N . THR A 1 442 ? 40.379 4.898 -72.752 1.00 65.75 442 THR A N 1
ATOM 3514 C CA . THR A 1 442 ? 41.786 5.288 -72.576 1.00 65.75 442 THR A CA 1
ATOM 3515 C C . THR A 1 442 ? 42.660 4.736 -73.699 1.00 65.75 442 THR A C 1
ATOM 3517 O O . THR A 1 442 ? 43.444 5.480 -74.289 1.00 65.75 442 THR A O 1
ATOM 3520 N N . LYS A 1 443 ? 42.490 3.461 -74.077 1.00 60.47 443 LYS A N 1
ATOM 3521 C CA . LYS A 1 443 ? 43.229 2.870 -75.205 1.00 60.47 443 LYS A CA 1
ATOM 3522 C C . LYS A 1 443 ? 42.803 3.467 -76.553 1.00 60.47 443 LYS A C 1
ATOM 3524 O O . LYS A 1 443 ? 43.666 3.668 -77.397 1.00 60.47 443 LYS A O 1
ATOM 3529 N N . LYS A 1 444 ? 41.535 3.859 -76.735 1.00 57.56 444 LYS A N 1
ATOM 3530 C CA . LYS A 1 444 ? 41.040 4.544 -77.950 1.00 57.56 444 LYS A CA 1
ATOM 3531 C C . LYS A 1 444 ? 41.662 5.932 -78.171 1.00 57.56 444 LYS A C 1
ATOM 3533 O O . LYS A 1 444 ? 41.725 6.396 -79.306 1.00 57.56 444 LYS A O 1
ATOM 3538 N N . LYS A 1 445 ? 42.147 6.588 -77.108 1.00 55.75 445 LYS A N 1
ATOM 3539 C CA . LYS A 1 445 ? 42.893 7.862 -77.183 1.00 55.75 445 LYS A CA 1
ATOM 3540 C C . LYS A 1 445 ? 44.365 7.668 -77.589 1.00 55.75 445 LYS A C 1
ATOM 3542 O O . LYS A 1 445 ? 44.985 8.619 -78.059 1.00 55.75 445 LYS A O 1
ATOM 3547 N N . ALA A 1 446 ? 44.918 6.458 -77.467 1.00 54.62 446 ALA A N 1
ATOM 3548 C CA . ALA A 1 446 ? 46.237 6.113 -77.996 1.00 54.62 446 ALA A CA 1
ATOM 3549 C C . ALA A 1 446 ? 46.109 5.707 -79.477 1.00 54.62 446 ALA A C 1
ATOM 3551 O O . ALA A 1 446 ? 45.672 4.606 -79.798 1.00 54.62 446 ALA A O 1
ATOM 3552 N N . SER A 1 447 ? 46.486 6.604 -80.393 1.00 45.78 447 SER A N 1
ATOM 3553 C CA . SER A 1 447 ? 46.136 6.556 -81.828 1.00 45.78 447 SER A CA 1
ATOM 3554 C C . SER A 1 447 ? 46.761 5.426 -82.669 1.00 45.78 447 SER A C 1
ATOM 3556 O O . SER A 1 447 ? 46.606 5.408 -83.889 1.00 45.78 447 SER A O 1
ATOM 3558 N N . THR A 1 448 ? 47.415 4.449 -82.041 1.00 49.66 448 THR A N 1
ATOM 3559 C CA . THR A 1 448 ? 47.829 3.185 -82.660 1.00 49.66 448 THR A CA 1
ATOM 3560 C C . THR A 1 448 ? 47.421 2.029 -81.753 1.00 49.66 448 THR A C 1
ATOM 3562 O O . THR A 1 448 ? 48.129 1.712 -80.795 1.00 49.66 448 THR A O 1
ATOM 3565 N N . ALA A 1 449 ? 46.291 1.385 -82.053 1.00 56.72 449 ALA A N 1
ATOM 3566 C CA . ALA A 1 449 ? 45.885 0.171 -81.355 1.00 56.72 449 ALA A CA 1
ATOM 3567 C C . ALA A 1 449 ? 46.940 -0.928 -81.586 1.00 56.72 449 ALA A C 1
ATOM 3569 O O . ALA A 1 449 ? 47.174 -1.350 -82.723 1.00 56.72 449 ALA A O 1
ATOM 3570 N N . SER A 1 450 ? 47.605 -1.358 -80.510 1.00 65.81 450 SER A N 1
ATOM 3571 C CA . SER A 1 450 ? 48.454 -2.548 -80.532 1.00 65.81 450 SER A CA 1
ATOM 3572 C C . SER A 1 450 ? 47.591 -3.794 -80.724 1.00 65.81 450 SER A C 1
ATOM 3574 O O . SER A 1 450 ? 46.403 -3.797 -80.394 1.00 65.81 450 SER A O 1
ATOM 3576 N N . ASP A 1 451 ? 48.188 -4.874 -81.224 1.00 67.25 451 ASP A N 1
ATOM 3577 C CA . ASP A 1 451 ? 47.455 -6.129 -81.434 1.00 67.25 451 ASP A CA 1
ATOM 3578 C C . ASP A 1 451 ? 46.966 -6.715 -80.088 1.00 67.25 451 ASP A C 1
ATOM 3580 O O . ASP A 1 451 ? 45.892 -7.304 -80.020 1.00 67.25 451 ASP A O 1
ATOM 3584 N N . GLU A 1 452 ? 47.670 -6.416 -78.986 1.00 69.56 452 GLU A N 1
ATOM 3585 C CA . GLU A 1 452 ? 47.206 -6.595 -77.600 1.00 69.56 452 GLU A CA 1
ATOM 3586 C C . GLU A 1 452 ? 45.905 -5.833 -77.290 1.00 69.56 452 GLU A C 1
ATOM 3588 O O . GLU A 1 452 ? 44.987 -6.391 -76.697 1.00 69.56 452 GLU A O 1
ATOM 3593 N N . ALA A 1 453 ? 45.804 -4.551 -77.663 1.00 66.81 453 ALA A N 1
ATOM 3594 C CA . ALA A 1 453 ? 44.630 -3.727 -77.371 1.00 66.81 453 ALA A CA 1
ATOM 3595 C C . ALA A 1 453 ? 43.404 -4.167 -78.189 1.00 66.81 453 ALA A C 1
ATOM 3597 O O . ALA A 1 453 ? 42.286 -4.163 -77.671 1.00 66.81 453 ALA A O 1
ATOM 3598 N N . LEU A 1 454 ? 43.619 -4.595 -79.438 1.00 68.62 454 LEU A N 1
ATOM 3599 C CA . LEU A 1 454 ? 42.586 -5.229 -80.260 1.00 68.62 454 LEU A CA 1
ATOM 3600 C C . LEU A 1 454 ? 42.171 -6.592 -79.678 1.00 68.62 454 LEU A C 1
ATOM 3602 O O . LEU A 1 454 ? 40.977 -6.877 -79.610 1.00 68.62 454 LEU A O 1
ATOM 3606 N N . ALA A 1 455 ? 43.120 -7.396 -79.187 1.00 71.44 455 ALA A N 1
ATOM 3607 C CA . ALA A 1 455 ? 42.829 -8.673 -78.537 1.00 71.44 455 ALA A CA 1
ATOM 3608 C C . ALA A 1 455 ? 42.041 -8.509 -77.228 1.00 71.44 455 ALA A C 1
ATOM 3610 O O . ALA A 1 455 ? 41.042 -9.198 -77.057 1.00 71.44 455 ALA A O 1
ATOM 3611 N N . LEU A 1 456 ? 42.398 -7.567 -76.344 1.00 71.19 456 LEU A N 1
ATOM 3612 C CA . LEU A 1 456 ? 41.614 -7.288 -75.128 1.00 71.19 456 LEU A CA 1
ATOM 3613 C C . LEU A 1 456 ? 40.175 -6.860 -75.461 1.00 71.19 456 LEU A C 1
ATOM 3615 O O . LEU A 1 456 ? 39.236 -7.308 -74.806 1.00 71.19 456 LEU A O 1
ATOM 3619 N N . TYR A 1 457 ? 39.986 -6.041 -76.502 1.00 70.75 457 TYR A N 1
ATOM 3620 C CA . TYR A 1 457 ? 38.654 -5.627 -76.952 1.00 70.75 457 TYR A CA 1
ATOM 3621 C C . TYR A 1 457 ? 37.836 -6.796 -77.526 1.00 70.75 457 TYR A C 1
ATOM 3623 O O . TYR A 1 457 ? 36.666 -6.965 -77.181 1.00 70.75 457 TYR A O 1
ATOM 3631 N N . ALA A 1 458 ? 38.457 -7.642 -78.352 1.00 70.44 458 ALA A N 1
ATOM 3632 C CA . ALA A 1 458 ? 37.825 -8.834 -78.910 1.00 70.44 458 ALA A CA 1
ATOM 3633 C C . ALA A 1 458 ? 37.473 -9.871 -77.826 1.00 70.44 458 ALA A C 1
ATOM 3635 O O . ALA A 1 458 ? 36.362 -10.401 -77.829 1.00 70.44 458 ALA A O 1
ATOM 3636 N N . ILE A 1 459 ? 38.374 -10.103 -76.862 1.00 73.94 459 ILE A N 1
ATOM 3637 C CA . ILE A 1 459 ? 38.140 -10.954 -75.685 1.00 73.94 459 ILE A CA 1
ATOM 3638 C C . ILE A 1 459 ? 36.965 -10.414 -74.865 1.00 73.94 459 ILE A C 1
ATOM 3640 O O . ILE A 1 459 ? 36.114 -11.200 -74.465 1.00 73.94 459 ILE A O 1
ATOM 3644 N N . HIS A 1 460 ? 36.864 -9.098 -74.658 1.00 71.19 460 HIS A N 1
ATOM 3645 C CA . HIS A 1 460 ? 35.742 -8.494 -73.935 1.00 71.19 460 HIS A CA 1
ATOM 3646 C C . HIS A 1 460 ? 34.400 -8.635 -74.678 1.00 71.19 460 HIS A C 1
ATOM 3648 O O . HIS A 1 460 ? 33.422 -9.068 -74.072 1.00 71.19 460 HIS A O 1
ATOM 3654 N N . LEU A 1 461 ? 34.337 -8.356 -75.987 1.00 71.44 461 LEU A N 1
ATOM 3655 C CA . LEU A 1 461 ? 33.107 -8.560 -76.772 1.00 71.44 461 LEU A CA 1
ATOM 3656 C C . LEU A 1 461 ? 32.682 -10.037 -76.820 1.00 71.44 461 LEU A C 1
ATOM 3658 O O . LEU A 1 461 ? 31.491 -10.345 -76.753 1.00 71.44 461 LEU A O 1
ATOM 3662 N N . ALA A 1 462 ? 33.643 -10.960 -76.908 1.00 72.81 462 ALA A N 1
ATOM 3663 C CA . ALA A 1 462 ? 33.378 -12.389 -76.795 1.00 72.81 462 ALA A CA 1
ATOM 3664 C C . ALA A 1 462 ? 32.934 -12.773 -75.371 1.00 72.81 462 ALA A C 1
ATOM 3666 O O . ALA A 1 462 ? 32.013 -13.573 -75.225 1.00 72.81 462 ALA A O 1
ATOM 3667 N N . HIS A 1 463 ? 33.509 -12.164 -74.327 1.00 73.81 463 HIS A N 1
ATOM 3668 C CA . HIS A 1 463 ? 33.091 -12.359 -72.940 1.00 73.81 463 HIS A CA 1
ATOM 3669 C C . HIS A 1 463 ? 31.649 -11.889 -72.711 1.00 73.81 463 HIS A C 1
ATOM 3671 O O . HIS A 1 463 ? 30.882 -12.661 -72.155 1.00 73.81 463 HIS A O 1
ATOM 3677 N N . ILE A 1 464 ? 31.235 -10.716 -73.213 1.00 69.62 464 ILE A N 1
ATOM 3678 C CA . ILE A 1 464 ? 29.834 -10.249 -73.135 1.00 69.62 464 ILE A CA 1
ATOM 3679 C C . ILE A 1 464 ? 28.874 -11.253 -73.794 1.00 69.62 464 ILE A C 1
ATOM 3681 O O . ILE A 1 464 ? 27.800 -11.538 -73.269 1.00 69.62 464 ILE A O 1
ATOM 3685 N N . LYS A 1 465 ? 29.253 -11.833 -74.941 1.00 74.38 465 LYS A N 1
ATOM 3686 C CA . LYS A 1 465 ? 28.448 -12.887 -75.583 1.00 74.38 465 LYS A CA 1
ATOM 3687 C C . LYS A 1 465 ? 28.413 -14.176 -74.750 1.00 74.38 465 LYS A C 1
ATOM 3689 O O . LYS A 1 465 ? 27.374 -14.828 -74.702 1.00 74.38 465 LYS A O 1
ATOM 3694 N N . CYS A 1 466 ? 29.506 -14.521 -74.066 1.00 76.38 466 CYS A N 1
ATOM 3695 C CA . CYS A 1 466 ? 29.551 -15.648 -73.131 1.00 76.38 466 CYS A CA 1
ATOM 3696 C C . CYS A 1 466 ? 28.709 -15.399 -71.872 1.00 76.38 466 CYS A C 1
ATOM 3698 O O . CYS A 1 466 ? 28.020 -16.318 -71.442 1.00 76.38 466 CYS A O 1
ATOM 3700 N N . THR A 1 467 ? 28.727 -14.195 -71.288 1.00 71.19 467 THR A N 1
ATOM 3701 C CA . THR A 1 467 ? 27.911 -13.872 -70.107 1.00 71.19 467 THR A CA 1
ATOM 3702 C C . THR A 1 467 ? 26.439 -13.802 -70.462 1.00 71.19 467 THR A C 1
ATOM 3704 O O . THR A 1 467 ? 25.659 -14.428 -69.767 1.00 71.19 467 THR A O 1
ATOM 3707 N N . ALA A 1 468 ? 26.049 -13.198 -71.588 1.00 74.44 468 ALA A N 1
ATOM 3708 C CA . ALA A 1 468 ? 24.654 -13.209 -72.037 1.00 74.44 468 ALA A CA 1
ATOM 3709 C C . ALA A 1 468 ? 24.121 -14.637 -72.303 1.00 74.44 468 ALA A C 1
ATOM 3711 O O . ALA A 1 468 ? 22.981 -14.951 -71.960 1.00 74.44 468 ALA A O 1
ATOM 3712 N N . ALA A 1 469 ? 24.941 -15.531 -72.870 1.00 75.88 469 ALA A N 1
ATOM 3713 C CA . ALA A 1 469 ? 24.582 -16.945 -73.027 1.00 75.88 469 ALA A CA 1
ATOM 3714 C C . ALA A 1 469 ? 24.524 -17.684 -71.676 1.00 75.88 469 ALA A C 1
ATOM 3716 O O . ALA A 1 469 ? 23.563 -18.403 -71.405 1.00 75.88 469 ALA A O 1
ATOM 3717 N N . SER A 1 470 ? 25.503 -17.442 -70.800 1.00 77.75 470 SER A N 1
ATOM 3718 C CA . SER A 1 470 ? 25.540 -17.967 -69.431 1.00 77.75 470 SER A CA 1
ATOM 3719 C C . SER A 1 470 ? 24.364 -17.459 -68.590 1.00 77.75 470 SER A C 1
ATOM 3721 O O . SER A 1 470 ? 23.801 -18.216 -67.818 1.00 77.75 470 SER A O 1
ATOM 3723 N N . GLU A 1 471 ? 23.897 -16.226 -68.778 1.00 75.44 471 GLU A N 1
ATOM 3724 C CA . GLU A 1 471 ? 22.683 -15.687 -68.160 1.00 75.44 471 GLU A CA 1
ATOM 3725 C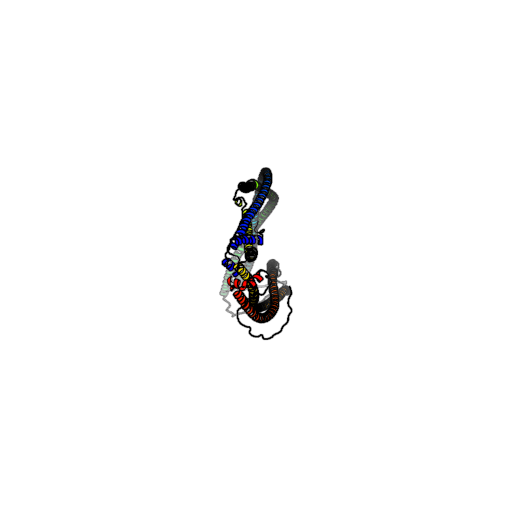 C . GLU A 1 471 ? 21.431 -16.397 -68.674 1.00 75.44 471 GLU A C 1
ATOM 3727 O O . GLU A 1 471 ? 20.586 -16.777 -67.871 1.00 75.44 471 GLU A O 1
ATOM 3732 N N . GLN A 1 472 ? 21.313 -16.651 -69.981 1.00 77.88 472 GLN A N 1
ATOM 3733 C CA . GLN A 1 472 ? 20.189 -17.421 -70.534 1.00 77.88 472 GLN A CA 1
ATOM 3734 C C . GLN A 1 472 ? 20.193 -18.887 -70.075 1.00 77.88 472 GLN A C 1
ATOM 3736 O O . GLN A 1 472 ? 19.119 -19.465 -69.871 1.00 77.88 472 GLN A O 1
ATOM 3741 N N . GLN A 1 473 ? 21.377 -19.477 -69.887 1.00 81.56 473 GLN A N 1
ATOM 3742 C CA . GLN A 1 473 ? 21.564 -20.781 -69.252 1.00 81.56 473 GLN A CA 1
ATOM 3743 C C . GLN A 1 473 ? 21.184 -20.722 -67.767 1.00 81.56 473 GLN A C 1
ATOM 3745 O O . GLN A 1 473 ? 20.337 -21.494 -67.340 1.00 81.56 473 GLN A O 1
ATOM 3750 N N . ASN A 1 474 ? 21.713 -19.770 -66.998 1.00 76.69 474 ASN A N 1
ATOM 3751 C CA . ASN A 1 474 ? 21.410 -19.571 -65.580 1.00 76.69 474 ASN A CA 1
ATOM 3752 C C . ASN A 1 474 ? 19.918 -19.290 -65.354 1.00 76.69 474 ASN A C 1
ATOM 3754 O O . ASN A 1 474 ? 19.360 -19.765 -64.376 1.00 76.69 474 ASN A O 1
ATOM 3758 N N . GLN A 1 475 ? 19.236 -18.582 -66.257 1.00 75.25 475 GLN A N 1
ATOM 3759 C CA . GLN A 1 475 ? 17.782 -18.391 -66.224 1.00 75.25 475 GLN A CA 1
ATOM 3760 C C . GLN A 1 475 ? 17.026 -19.696 -66.512 1.00 75.25 475 GLN A C 1
ATOM 3762 O O . GLN A 1 475 ? 16.001 -19.957 -65.879 1.00 75.25 475 GLN A O 1
ATOM 3767 N N . ALA A 1 476 ? 17.527 -20.548 -67.413 1.00 76.69 476 ALA A N 1
ATOM 3768 C CA . ALA A 1 476 ? 16.969 -21.881 -67.643 1.00 76.69 476 ALA A CA 1
ATOM 3769 C C . ALA A 1 476 ? 17.233 -22.826 -66.456 1.00 76.69 476 ALA A C 1
ATOM 3771 O O . ALA A 1 476 ? 16.333 -23.554 -66.056 1.00 76.69 476 ALA A O 1
ATOM 3772 N N . GLU A 1 477 ? 18.408 -22.763 -65.826 1.00 79.06 477 GLU A N 1
ATOM 3773 C CA . GLU A 1 477 ? 18.765 -23.523 -64.622 1.00 79.06 477 GLU A CA 1
ATOM 3774 C C . GLU A 1 477 ? 18.017 -23.022 -63.376 1.00 79.06 477 GLU A C 1
ATOM 3776 O O . GLU A 1 477 ? 17.566 -23.826 -62.560 1.00 79.06 477 GLU A O 1
ATOM 3781 N N . GLN A 1 478 ? 17.785 -21.714 -63.245 1.00 77.38 478 GLN A N 1
ATOM 3782 C CA . GLN A 1 478 ? 16.893 -21.128 -62.239 1.00 77.38 478 GLN A CA 1
ATOM 3783 C C . GLN A 1 478 ? 15.441 -21.532 -62.490 1.00 77.38 478 GLN A C 1
ATOM 3785 O O . GLN A 1 478 ? 14.731 -21.854 -61.545 1.00 77.38 478 GLN A O 1
ATOM 3790 N N . THR A 1 479 ? 14.988 -21.574 -63.745 1.00 78.44 479 THR A N 1
ATOM 3791 C CA . THR A 1 479 ? 13.645 -22.065 -64.087 1.00 78.44 479 THR A CA 1
ATOM 3792 C C . THR A 1 479 ? 13.526 -23.557 -63.783 1.00 78.44 479 THR A C 1
ATOM 3794 O O . THR A 1 479 ? 12.570 -23.968 -63.134 1.00 78.44 479 THR A O 1
ATOM 3797 N N . LEU A 1 480 ? 14.532 -24.358 -64.135 1.00 82.50 480 LEU A N 1
ATOM 3798 C CA . LEU A 1 480 ? 14.625 -25.780 -63.820 1.00 82.50 480 LEU A CA 1
ATOM 3799 C C . LEU A 1 480 ? 14.593 -26.028 -62.307 1.00 82.50 480 LEU A C 1
ATOM 3801 O O . LEU A 1 480 ? 13.743 -26.775 -61.832 1.00 82.50 480 LEU A O 1
ATOM 3805 N N . THR A 1 481 ? 15.464 -25.378 -61.536 1.00 76.81 481 THR A N 1
ATOM 3806 C CA . THR A 1 481 ? 15.516 -25.514 -60.070 1.00 76.81 481 THR A CA 1
ATOM 3807 C C . THR A 1 481 ? 14.289 -24.915 -59.384 1.00 76.81 481 THR A C 1
ATOM 3809 O O . THR A 1 481 ? 13.865 -25.431 -58.349 1.00 76.81 481 THR A O 1
ATOM 3812 N N . LYS A 1 482 ? 13.634 -23.905 -59.968 1.00 78.81 482 LYS A N 1
ATOM 3813 C CA . LYS A 1 482 ? 12.315 -23.415 -59.540 1.00 78.81 482 LYS A CA 1
ATOM 3814 C C . LYS A 1 482 ? 11.216 -24.442 -59.813 1.00 78.81 482 LYS A C 1
ATOM 3816 O O . LYS A 1 482 ? 10.392 -24.655 -58.930 1.00 78.81 482 LYS A O 1
ATOM 3821 N N . THR A 1 483 ? 11.211 -25.128 -60.956 1.00 78.12 483 THR A N 1
ATOM 3822 C CA . THR A 1 483 ? 10.273 -26.230 -61.236 1.00 78.12 483 THR A CA 1
ATOM 3823 C C . THR A 1 483 ? 10.565 -27.448 -60.351 1.00 78.12 483 THR A C 1
ATOM 3825 O O . THR A 1 483 ? 9.627 -28.053 -59.843 1.00 78.12 483 THR A O 1
ATOM 3828 N N . GLU A 1 484 ? 11.830 -27.784 -60.074 1.00 81.00 484 GLU A N 1
ATOM 3829 C CA . GLU A 1 484 ? 12.195 -28.871 -59.151 1.00 81.00 484 GLU A CA 1
ATOM 3830 C C . GLU A 1 484 ? 11.834 -28.559 -57.701 1.00 81.00 484 GLU A C 1
ATOM 3832 O O . GLU A 1 484 ? 11.230 -29.400 -57.039 1.00 81.00 484 GLU A O 1
ATOM 3837 N N . SER A 1 485 ? 12.151 -27.362 -57.204 1.00 75.56 485 SER A N 1
ATOM 3838 C CA . SER A 1 485 ? 11.766 -26.936 -55.854 1.00 75.56 485 SER A CA 1
ATOM 3839 C C . SER A 1 485 ? 10.253 -26.764 -55.723 1.00 75.56 485 SER A C 1
ATOM 3841 O O . SER A 1 485 ? 9.703 -27.173 -54.705 1.00 75.56 485 SER A O 1
ATOM 3843 N N . SER A 1 486 ? 9.555 -26.291 -56.762 1.00 75.50 486 SER A N 1
ATOM 3844 C CA . SER A 1 486 ? 8.086 -26.296 -56.812 1.00 75.50 486 SER A CA 1
ATOM 3845 C C . SER A 1 486 ? 7.540 -27.723 -56.792 1.00 75.50 486 SER A C 1
ATOM 3847 O O . SER A 1 486 ? 6.674 -28.015 -55.983 1.00 75.50 486 SER A O 1
ATOM 3849 N N . LEU A 1 487 ? 8.076 -28.658 -57.583 1.00 84.50 487 LEU A N 1
ATOM 3850 C CA . LEU A 1 487 ? 7.657 -30.065 -57.569 1.00 84.50 487 LEU A CA 1
ATOM 3851 C C . LEU A 1 487 ? 7.948 -30.744 -56.219 1.00 84.50 487 LEU A C 1
ATOM 3853 O O . LEU A 1 487 ? 7.124 -31.521 -55.738 1.00 84.50 487 LEU A O 1
ATOM 3857 N N . GLN A 1 488 ? 9.092 -30.463 -55.589 1.00 80.56 488 GLN A N 1
ATOM 3858 C CA . GLN A 1 488 ? 9.416 -30.951 -54.245 1.00 80.56 488 GLN A CA 1
ATOM 3859 C C . GLN A 1 488 ? 8.510 -30.323 -53.179 1.00 80.56 488 GLN A C 1
ATOM 3861 O O . GLN A 1 488 ? 8.067 -31.039 -52.284 1.00 80.56 488 GLN A O 1
ATOM 3866 N N . HIS A 1 489 ? 8.186 -29.033 -53.291 1.00 76.75 489 HIS A N 1
ATOM 3867 C CA . HIS A 1 489 ? 7.264 -28.335 -52.398 1.00 76.75 489 HIS A CA 1
ATOM 3868 C C . HIS A 1 489 ? 5.826 -28.839 -52.561 1.00 76.75 489 HIS A C 1
ATOM 3870 O O . HIS A 1 489 ? 5.188 -29.164 -51.570 1.00 76.75 489 HIS A O 1
ATOM 3876 N N . THR A 1 490 ? 5.325 -29.017 -53.783 1.00 77.25 490 THR A N 1
ATOM 3877 C CA . THR A 1 490 ? 4.005 -29.610 -54.044 1.00 77.25 490 THR A CA 1
ATOM 3878 C C . THR A 1 490 ? 3.952 -31.056 -53.538 1.00 77.25 490 THR A C 1
ATOM 3880 O O . THR A 1 490 ? 2.964 -31.445 -52.922 1.00 77.25 490 THR A O 1
ATOM 3883 N N . LYS A 1 491 ? 5.033 -31.844 -53.679 1.00 80.06 491 LYS A N 1
ATOM 3884 C CA . LYS A 1 491 ? 5.140 -33.197 -53.093 1.00 80.06 491 LYS A CA 1
ATOM 3885 C C . LYS A 1 491 ? 5.199 -33.196 -51.564 1.00 80.06 491 LYS A C 1
ATOM 3887 O O . LYS A 1 491 ? 4.570 -34.057 -50.948 1.00 80.06 491 LYS A O 1
ATOM 3892 N N . SER A 1 492 ? 5.919 -32.265 -50.938 1.00 77.00 492 SER A N 1
ATOM 3893 C CA . SER A 1 492 ? 5.993 -32.173 -49.476 1.00 77.00 492 SER A CA 1
ATOM 3894 C C . SER A 1 492 ? 4.697 -31.624 -48.881 1.00 77.00 492 SER A C 1
ATOM 3896 O O . SER A 1 492 ? 4.218 -32.190 -47.907 1.00 77.00 492 SER A O 1
ATOM 3898 N N . LEU A 1 493 ? 4.061 -30.641 -49.522 1.00 80.31 493 LEU A N 1
ATOM 3899 C CA . LEU A 1 493 ? 2.730 -30.123 -49.197 1.00 80.31 493 LEU A CA 1
ATOM 3900 C C . LEU A 1 493 ? 1.638 -31.181 -49.402 1.00 80.31 493 LEU A C 1
ATOM 3902 O O . LEU A 1 493 ? 0.717 -31.265 -48.598 1.00 80.31 493 LEU A O 1
ATOM 3906 N N . HIS A 1 494 ? 1.740 -32.023 -50.434 1.00 82.31 494 HIS A N 1
ATOM 3907 C CA . HIS A 1 494 ? 0.863 -33.179 -50.621 1.00 82.31 494 HIS A CA 1
ATOM 3908 C C . HIS A 1 494 ? 1.045 -34.203 -49.490 1.00 82.31 494 HIS A C 1
ATOM 3910 O O . HIS A 1 494 ? 0.069 -34.593 -48.853 1.00 82.31 494 HIS A O 1
ATOM 3916 N N . ALA A 1 495 ? 2.288 -34.580 -49.169 1.00 78.44 495 ALA A N 1
ATOM 3917 C CA . ALA A 1 495 ? 2.583 -35.473 -48.048 1.00 78.44 495 ALA A CA 1
ATOM 3918 C C . ALA A 1 495 ? 2.174 -34.872 -46.687 1.00 78.44 495 ALA A C 1
ATOM 3920 O O . ALA A 1 495 ? 1.732 -35.600 -45.799 1.00 78.44 495 ALA A O 1
ATOM 3921 N N . GLU A 1 496 ? 2.281 -33.554 -46.518 1.00 78.56 496 GLU A N 1
ATOM 3922 C CA . GLU A 1 496 ? 1.846 -32.840 -45.321 1.00 78.56 496 GLU A CA 1
ATOM 3923 C C . GLU A 1 496 ? 0.321 -32.782 -45.230 1.00 78.56 496 GLU A C 1
ATOM 3925 O O . GLU A 1 496 ? -0.220 -33.161 -44.198 1.00 78.56 496 GLU A O 1
ATOM 3930 N N . LYS A 1 497 ? -0.398 -32.388 -46.291 1.00 78.00 497 LYS A N 1
ATOM 3931 C CA . LYS A 1 497 ? -1.869 -32.417 -46.310 1.00 78.00 497 LYS A CA 1
ATOM 3932 C C . LYS A 1 497 ? -2.402 -33.833 -46.119 1.00 78.00 497 LYS A C 1
ATOM 3934 O O . LYS A 1 497 ? -3.383 -33.997 -45.406 1.00 78.00 497 LYS A O 1
ATOM 3939 N N . LYS A 1 498 ? -1.735 -34.854 -46.662 1.00 80.94 498 LYS A N 1
ATOM 3940 C CA . LYS A 1 498 ? -2.077 -36.257 -46.408 1.00 80.94 498 LYS A CA 1
ATOM 3941 C C . LYS A 1 498 ? -1.888 -36.637 -44.934 1.00 80.94 498 LYS A C 1
ATOM 3943 O O . LYS A 1 498 ? -2.825 -37.145 -44.332 1.00 80.94 498 LYS A O 1
ATOM 3948 N N . ARG A 1 499 ? -0.753 -36.291 -44.314 1.00 78.75 499 ARG A N 1
ATOM 3949 C CA . ARG A 1 499 ? -0.541 -36.475 -42.862 1.00 78.75 499 ARG A CA 1
ATOM 3950 C C . ARG A 1 499 ? -1.527 -35.676 -42.009 1.00 78.75 499 ARG A C 1
ATOM 3952 O O . ARG A 1 499 ? -1.985 -36.182 -40.993 1.00 78.75 499 ARG A O 1
ATOM 3959 N N . ARG A 1 500 ? -1.871 -34.446 -42.405 1.00 75.69 500 ARG A N 1
ATOM 3960 C CA . ARG A 1 500 ? -2.894 -33.621 -41.743 1.00 75.69 500 ARG A CA 1
ATOM 3961 C C . ARG A 1 500 ? -4.273 -34.266 -41.870 1.00 75.69 500 ARG A C 1
ATOM 3963 O O . ARG A 1 500 ? -4.980 -34.314 -40.879 1.00 75.69 500 ARG A O 1
ATOM 3970 N N . LEU A 1 501 ? -4.634 -34.826 -43.027 1.00 80.00 501 LEU A N 1
ATOM 3971 C CA . LEU A 1 501 ? -5.871 -35.592 -43.199 1.00 80.00 501 LEU A CA 1
ATOM 3972 C C . LEU A 1 501 ? -5.881 -36.836 -42.298 1.00 80.00 501 LEU A C 1
ATOM 3974 O O . LEU A 1 501 ? -6.843 -37.037 -41.566 1.00 80.00 501 LEU A O 1
ATOM 3978 N N . GLU A 1 502 ? -4.803 -37.624 -42.293 1.00 75.69 502 GLU A N 1
ATOM 3979 C CA . GLU A 1 502 ? -4.631 -38.791 -41.413 1.00 75.69 502 GLU A CA 1
ATOM 3980 C C . GLU A 1 502 ? -4.751 -38.399 -39.923 1.00 75.69 502 GLU A C 1
ATOM 3982 O O . GLU A 1 502 ? -5.429 -39.079 -39.152 1.00 75.69 502 GLU A O 1
ATOM 3987 N N . GLN A 1 503 ? -4.178 -37.258 -39.522 1.00 76.25 503 GLN A N 1
ATOM 3988 C CA . GLN A 1 503 ? -4.299 -36.699 -38.171 1.00 76.25 503 GLN A CA 1
ATOM 3989 C C . GLN A 1 503 ? -5.707 -36.176 -37.857 1.00 76.25 503 GLN A C 1
ATOM 3991 O O . GLN A 1 503 ? -6.207 -36.441 -36.767 1.00 76.25 503 GLN A O 1
ATOM 3996 N N . THR A 1 504 ? -6.368 -35.460 -38.769 1.00 72.12 504 THR A N 1
ATOM 3997 C CA . THR A 1 504 ? -7.731 -34.943 -38.565 1.00 72.12 504 THR A CA 1
ATOM 3998 C C . THR A 1 504 ? -8.749 -36.082 -38.521 1.00 72.12 504 THR A C 1
ATOM 4000 O O . THR A 1 504 ? -9.675 -36.015 -37.719 1.00 72.12 504 THR A O 1
ATOM 4003 N N . VAL A 1 505 ? -8.548 -37.165 -39.283 1.00 73.38 505 VAL A N 1
ATOM 4004 C CA . VAL A 1 505 ? -9.336 -38.406 -39.176 1.00 73.38 505 VAL A CA 1
ATOM 4005 C C . VAL A 1 505 ? -9.100 -39.086 -37.822 1.00 73.38 505 VAL A C 1
ATOM 4007 O O . VAL A 1 505 ? -10.063 -39.345 -37.107 1.00 73.38 505 VAL A O 1
ATOM 4010 N N . ALA A 1 506 ? -7.848 -39.274 -37.392 1.00 72.75 506 ALA A N 1
ATOM 4011 C CA . ALA A 1 506 ? -7.553 -39.851 -36.075 1.00 72.75 506 ALA A CA 1
ATOM 4012 C C . ALA A 1 506 ? -8.078 -38.989 -34.902 1.00 72.75 506 ALA A C 1
ATOM 4014 O O . ALA A 1 506 ? -8.524 -39.521 -33.885 1.00 72.75 506 ALA A O 1
ATOM 4015 N N . GLN A 1 507 ? -8.076 -37.658 -35.039 1.00 70.44 507 GLN A N 1
ATOM 4016 C CA . GLN A 1 507 ? -8.706 -36.742 -34.080 1.00 70.44 507 GLN A CA 1
ATOM 4017 C C . GLN A 1 507 ? -10.235 -36.791 -34.142 1.00 70.44 507 GLN A C 1
ATOM 4019 O O . GLN A 1 507 ? -10.879 -36.655 -33.108 1.00 70.44 507 GLN A O 1
ATOM 4024 N N . HIS A 1 508 ? -10.830 -36.995 -35.319 1.00 68.06 508 HIS A N 1
ATOM 4025 C CA . HIS A 1 508 ? -12.270 -37.192 -35.467 1.00 68.06 508 HIS A CA 1
ATOM 4026 C C . HIS A 1 508 ? -12.715 -38.491 -34.775 1.00 68.06 508 HIS A C 1
ATOM 4028 O O . HIS A 1 508 ? -13.730 -38.482 -34.088 1.00 68.06 508 HIS A O 1
ATOM 4034 N N . ASP A 1 509 ? -11.921 -39.563 -34.838 1.00 69.88 509 ASP A N 1
ATOM 4035 C CA . ASP A 1 509 ? -12.155 -40.793 -34.065 1.00 69.88 509 ASP A CA 1
ATOM 4036 C C . ASP A 1 509 ? -11.984 -40.588 -32.550 1.00 69.88 509 ASP A C 1
ATOM 4038 O O . ASP A 1 509 ? -12.748 -41.148 -31.762 1.00 69.88 509 ASP A O 1
ATOM 4042 N N . GLY A 1 510 ? -11.040 -39.738 -32.129 1.00 70.75 510 GLY A N 1
ATOM 4043 C CA . GLY A 1 510 ? -10.929 -39.278 -30.739 1.00 70.75 510 GLY A CA 1
ATOM 4044 C C . GLY A 1 510 ? -12.182 -38.529 -30.270 1.00 70.75 510 GLY A C 1
ATOM 4045 O O . GLY A 1 510 ? -12.800 -38.922 -29.286 1.00 70.75 510 GLY A O 1
ATOM 4046 N N . ILE A 1 511 ? -12.620 -37.523 -31.032 1.00 66.06 511 ILE A N 1
ATOM 4047 C CA . ILE A 1 511 ? -13.829 -36.728 -30.757 1.00 66.06 511 ILE A CA 1
ATOM 4048 C C . ILE A 1 511 ? -15.098 -37.590 -30.815 1.00 66.06 511 ILE A C 1
ATOM 4050 O O . ILE A 1 511 ? -16.045 -37.329 -30.079 1.00 66.06 511 ILE A O 1
ATOM 4054 N N . ASN A 1 512 ? -15.137 -38.639 -31.643 1.00 66.38 512 ASN A N 1
ATOM 4055 C CA . ASN A 1 512 ? -16.235 -39.605 -31.642 1.00 66.38 512 ASN A CA 1
ATOM 4056 C C . ASN A 1 512 ? -16.305 -40.378 -30.320 1.00 66.38 512 ASN A C 1
ATOM 4058 O O . ASN A 1 512 ? -17.398 -40.509 -29.780 1.00 66.38 512 ASN A O 1
ATOM 4062 N N . ARG A 1 513 ? -15.165 -40.819 -29.766 1.00 72.44 513 ARG A N 1
ATOM 4063 C CA . ARG A 1 513 ? -15.116 -41.452 -28.436 1.00 72.44 513 ARG A CA 1
ATOM 4064 C C . ARG A 1 513 ? -15.460 -40.479 -27.314 1.00 72.44 513 ARG A C 1
ATOM 4066 O O . ARG A 1 513 ? -16.188 -40.856 -26.409 1.00 72.44 513 ARG A O 1
ATOM 4073 N N . GLU A 1 514 ? -14.996 -39.233 -27.381 1.00 67.25 514 GLU A N 1
ATOM 4074 C CA . GLU A 1 514 ? -15.367 -38.200 -26.402 1.00 67.25 514 GLU A CA 1
ATOM 4075 C C . GLU A 1 514 ? -16.868 -37.872 -26.466 1.00 67.25 514 GLU A C 1
ATOM 4077 O O . GLU A 1 514 ? -17.501 -37.714 -25.427 1.00 67.25 514 GLU A O 1
ATOM 4082 N N . LEU A 1 515 ? -17.473 -37.830 -27.660 1.00 68.94 515 LEU A N 1
ATOM 4083 C CA . LEU A 1 515 ? -18.925 -37.696 -27.830 1.00 68.94 515 LEU A CA 1
ATOM 4084 C C . LEU A 1 515 ? -19.693 -38.916 -27.309 1.00 68.94 515 LEU A C 1
ATOM 4086 O O . LEU A 1 515 ? -20.763 -38.741 -26.738 1.00 68.94 515 LEU A O 1
ATOM 4090 N N . GLU A 1 516 ? -19.165 -40.125 -27.493 1.00 74.06 516 GLU A N 1
ATOM 4091 C CA . GLU A 1 516 ? -19.751 -41.369 -26.982 1.00 74.06 516 GLU A CA 1
ATOM 4092 C C . GLU A 1 516 ? -19.672 -41.424 -25.443 1.00 74.06 516 GLU A C 1
ATOM 4094 O O . GLU A 1 516 ? -20.676 -41.693 -24.790 1.00 74.06 516 GLU A O 1
ATOM 4099 N N . GLU A 1 517 ? -18.538 -41.038 -24.848 1.00 72.50 517 GLU A N 1
ATOM 4100 C CA . GLU A 1 517 ? -18.343 -40.932 -23.393 1.00 72.50 517 GLU A CA 1
ATOM 4101 C C . GLU A 1 517 ? -19.147 -39.776 -22.761 1.00 72.50 517 GLU A C 1
ATOM 4103 O O . GLU A 1 517 ? -19.609 -39.877 -21.624 1.00 72.50 517 GLU A O 1
ATOM 4108 N N . LEU A 1 518 ? -19.350 -38.665 -23.478 1.00 69.31 518 LEU A N 1
ATOM 4109 C CA . LEU A 1 518 ? -20.244 -37.585 -23.044 1.00 69.31 518 LEU A CA 1
ATOM 4110 C C . LEU A 1 518 ? -21.722 -37.968 -23.195 1.00 69.31 518 LEU A C 1
ATOM 4112 O O . LEU A 1 518 ? -22.535 -37.546 -22.373 1.00 69.31 518 LEU A O 1
ATOM 4116 N N . ALA A 1 519 ? -22.077 -38.774 -24.199 1.00 69.44 519 ALA A N 1
ATOM 4117 C CA . ALA A 1 519 ? -23.427 -39.301 -24.366 1.00 69.44 519 ALA A CA 1
ATOM 4118 C C . ALA A 1 519 ? -23.776 -40.303 -23.258 1.00 69.44 519 ALA A C 1
ATOM 4120 O O . ALA A 1 519 ? -24.818 -40.138 -22.627 1.00 69.44 519 ALA A O 1
ATOM 4121 N N . THR A 1 520 ? -22.895 -41.260 -22.939 1.00 72.62 520 THR A N 1
ATOM 4122 C CA . THR A 1 520 ? -23.124 -42.185 -21.815 1.00 72.62 520 THR A CA 1
ATOM 4123 C C . THR A 1 520 ? -23.176 -41.448 -20.482 1.00 72.62 520 THR A C 1
ATOM 4125 O O . THR A 1 520 ? -24.087 -41.694 -19.703 1.00 72.62 520 THR A O 1
ATOM 4128 N N . LYS A 1 521 ? -22.306 -40.457 -20.234 1.00 69.44 521 LYS A N 1
ATOM 4129 C CA . LYS A 1 521 ? -22.408 -39.604 -19.032 1.00 69.44 521 LYS A CA 1
ATOM 4130 C C . LYS A 1 521 ? -23.684 -38.764 -18.991 1.00 69.44 521 LYS A C 1
ATOM 4132 O O . LYS A 1 521 ? -24.180 -38.486 -17.901 1.00 69.44 521 LYS A O 1
ATOM 4137 N N . LYS A 1 522 ? -24.231 -38.343 -20.139 1.00 70.62 522 LYS A N 1
ATOM 4138 C CA . LYS A 1 522 ? -25.546 -37.687 -20.191 1.00 70.62 522 LYS A CA 1
ATOM 4139 C C . LYS A 1 522 ? -26.664 -38.682 -19.861 1.00 70.62 522 LYS A C 1
ATOM 4141 O O . LYS A 1 522 ? -27.532 -38.331 -19.074 1.00 70.62 522 LYS A O 1
ATOM 4146 N N . GLU A 1 523 ? -26.613 -39.908 -20.376 1.00 69.19 523 GLU A N 1
ATOM 4147 C CA . GLU A 1 523 ? -27.589 -40.969 -20.085 1.00 69.19 523 GLU A CA 1
ATOM 4148 C C . GLU A 1 523 ? -27.540 -41.416 -18.609 1.00 69.19 523 GLU A C 1
ATOM 4150 O O . GLU A 1 523 ? -28.573 -41.458 -17.942 1.00 69.19 523 GLU A O 1
ATOM 4155 N N . GLU A 1 524 ? -26.344 -41.632 -18.049 1.00 69.12 524 GLU A N 1
ATOM 4156 C CA . GLU A 1 524 ? -26.115 -41.864 -16.613 1.00 69.12 524 GLU A CA 1
ATOM 4157 C C . GLU A 1 524 ? -26.674 -40.715 -15.759 1.00 69.12 524 GLU A C 1
ATOM 4159 O O . GLU A 1 524 ? -27.302 -40.951 -14.724 1.00 69.12 524 GLU A O 1
ATOM 4164 N N . PHE A 1 525 ? -26.480 -39.464 -16.190 1.00 64.75 525 PHE A N 1
ATOM 4165 C CA . PHE A 1 525 ? -26.975 -38.289 -15.476 1.00 64.75 525 PHE A CA 1
ATOM 4166 C C . PHE A 1 525 ? -28.494 -38.112 -15.603 1.00 64.75 525 PHE A C 1
ATOM 4168 O O . PHE A 1 525 ? -29.135 -37.745 -14.622 1.00 64.75 525 PHE A O 1
ATOM 4175 N N . GLU A 1 526 ? -29.097 -38.384 -16.761 1.00 66.31 526 GLU A N 1
ATOM 4176 C CA . GLU A 1 526 ? -30.555 -38.374 -16.940 1.00 66.31 526 GLU A CA 1
ATOM 4177 C C . GLU A 1 526 ? -31.213 -39.481 -16.108 1.00 66.31 526 GLU A C 1
ATOM 4179 O O . GLU A 1 526 ? -32.191 -39.218 -15.408 1.00 66.31 526 GLU A O 1
ATOM 4184 N N . GLN A 1 527 ? -30.621 -40.677 -16.069 1.00 65.44 527 GLN A N 1
ATOM 4185 C CA . GLN A 1 527 ? -31.067 -41.775 -15.213 1.00 65.44 527 GLN A CA 1
ATOM 4186 C C . GLN A 1 527 ? -30.907 -41.433 -13.720 1.00 65.44 527 GLN A C 1
ATOM 4188 O O . GLN A 1 527 ? -31.828 -41.652 -12.930 1.00 65.44 527 GLN A O 1
ATOM 4193 N N . ALA A 1 528 ? -29.794 -40.811 -13.316 1.00 57.22 528 ALA A N 1
ATOM 4194 C CA . ALA A 1 528 ? -29.614 -40.299 -11.957 1.00 57.22 528 ALA A CA 1
ATOM 4195 C C . ALA A 1 528 ? -30.596 -39.159 -11.625 1.00 57.22 528 ALA A C 1
ATOM 4197 O O . ALA A 1 528 ? -31.099 -39.088 -10.502 1.00 57.22 528 ALA A O 1
ATOM 4198 N N . HIS A 1 529 ? -30.918 -38.288 -12.585 1.00 61.69 529 HIS A N 1
ATOM 4199 C CA . HIS A 1 529 ? -31.910 -37.226 -12.432 1.00 61.69 529 HIS A CA 1
ATOM 4200 C C . HIS A 1 529 ? -33.327 -37.796 -12.301 1.00 61.69 529 HIS A C 1
ATOM 4202 O O . HIS A 1 529 ? -34.084 -37.323 -11.456 1.00 61.69 529 HIS A O 1
ATOM 4208 N N . GLU A 1 530 ? -33.681 -38.844 -13.048 1.00 62.28 530 GLU A N 1
ATOM 4209 C CA . GLU A 1 530 ? -34.958 -39.546 -12.902 1.00 62.28 530 GLU A CA 1
ATOM 4210 C C . GLU A 1 530 ? -35.046 -40.297 -11.565 1.00 62.28 530 GLU A C 1
ATOM 4212 O O . GLU A 1 530 ? -36.078 -40.225 -10.895 1.00 62.28 530 GLU A O 1
ATOM 4217 N N . VAL A 1 531 ? -33.964 -40.927 -11.094 1.00 62.22 531 VAL A N 1
ATOM 4218 C CA . VAL A 1 531 ? -33.887 -41.492 -9.732 1.00 62.22 531 VAL A CA 1
ATOM 4219 C C . VAL A 1 531 ? -34.046 -40.391 -8.677 1.00 62.22 531 VAL A C 1
ATOM 4221 O O . VAL A 1 531 ? -34.842 -40.537 -7.750 1.00 62.22 531 VAL A O 1
ATOM 4224 N N . HIS A 1 532 ? -33.381 -39.244 -8.833 1.00 54.94 532 HIS A N 1
ATOM 4225 C CA . HIS A 1 532 ? -33.537 -38.117 -7.913 1.00 54.94 532 HIS A CA 1
ATOM 4226 C C . HIS A 1 532 ? -34.935 -37.487 -7.966 1.00 54.94 532 HIS A C 1
ATOM 4228 O O . HIS A 1 532 ? -35.453 -37.137 -6.912 1.00 54.94 532 HIS A O 1
ATOM 4234 N N . MET A 1 533 ? -35.584 -37.374 -9.130 1.00 51.88 533 MET A N 1
ATOM 4235 C CA . MET A 1 533 ? -36.935 -36.810 -9.280 1.00 51.88 533 MET A CA 1
ATOM 4236 C C . MET A 1 533 ? -38.051 -37.789 -8.904 1.00 51.88 533 MET A C 1
ATOM 4238 O O . MET A 1 533 ? -39.095 -37.363 -8.408 1.00 51.88 533 MET A O 1
ATOM 4242 N N . SER A 1 534 ? -37.852 -39.095 -9.083 1.00 55.22 534 SER A N 1
ATOM 4243 C CA . SER A 1 534 ? -38.749 -40.127 -8.548 1.00 55.22 534 SER A CA 1
ATOM 4244 C C . SER A 1 534 ? -38.610 -40.237 -7.029 1.00 55.22 534 SER A C 1
ATOM 4246 O O . SER A 1 534 ? -39.630 -40.310 -6.346 1.00 55.22 534 SER A O 1
ATOM 4248 N N . PHE A 1 535 ? -37.399 -40.094 -6.476 1.00 53.91 535 PHE A N 1
ATOM 4249 C CA . PHE A 1 535 ? -37.191 -39.880 -5.042 1.00 53.91 535 PHE A CA 1
ATOM 4250 C C . PHE A 1 535 ? -37.813 -38.557 -4.569 1.00 53.91 535 PHE A C 1
ATOM 4252 O O . PHE A 1 535 ? -38.490 -38.551 -3.551 1.00 53.91 535 PHE A O 1
ATOM 4259 N N . PHE A 1 536 ? -37.694 -37.454 -5.316 1.00 47.84 536 PHE A N 1
ATOM 4260 C CA . PHE A 1 536 ? -38.300 -36.162 -4.959 1.00 47.84 536 PHE A CA 1
ATOM 4261 C C . PHE A 1 536 ? -39.832 -36.243 -4.938 1.00 47.84 536 PHE A C 1
ATOM 4263 O O . PHE A 1 536 ? -40.460 -35.780 -3.988 1.00 47.84 536 PHE A O 1
ATOM 4270 N N . LYS A 1 537 ? -40.446 -36.915 -5.925 1.00 54.47 537 LYS A N 1
ATOM 4271 C CA . LYS A 1 537 ? -41.876 -37.269 -5.916 1.00 54.47 537 LYS A CA 1
ATOM 4272 C C . LYS A 1 537 ? -42.212 -38.196 -4.747 1.00 54.47 537 LYS A C 1
ATOM 4274 O O . LYS A 1 537 ? -43.187 -37.940 -4.053 1.00 54.47 537 LYS A O 1
ATOM 4279 N N . GLY A 1 538 ? -41.404 -39.221 -4.484 1.00 50.62 538 GLY A N 1
ATOM 4280 C CA . GLY A 1 538 ? -41.573 -40.146 -3.359 1.00 50.62 538 GLY A CA 1
ATOM 4281 C C . GLY A 1 538 ? -41.455 -39.473 -1.988 1.00 50.62 538 GLY A C 1
ATOM 4282 O O . GLY A 1 538 ? -42.167 -39.849 -1.065 1.00 50.62 538 GLY A O 1
ATOM 4283 N N . VAL A 1 539 ? -40.634 -38.429 -1.862 1.00 51.22 539 VAL A N 1
ATOM 4284 C CA . VAL A 1 539 ? -40.464 -37.614 -0.652 1.00 51.22 539 VAL A CA 1
ATOM 4285 C C . VAL A 1 539 ? -41.557 -36.554 -0.535 1.00 51.22 539 VAL A C 1
ATOM 4287 O O . VAL A 1 539 ? -42.047 -36.353 0.566 1.00 51.22 539 VAL A O 1
ATOM 4290 N N . LEU A 1 540 ? -42.022 -35.930 -1.621 1.00 50.50 540 LEU A N 1
ATOM 4291 C CA . LEU A 1 540 ? -43.175 -35.016 -1.587 1.00 50.50 540 LEU A CA 1
ATOM 4292 C C . LEU A 1 540 ? -44.496 -35.749 -1.328 1.00 50.50 540 LEU A C 1
ATOM 4294 O O . LEU A 1 540 ? -45.308 -35.279 -0.540 1.00 50.50 540 LEU A O 1
ATOM 4298 N N . ILE A 1 541 ? -44.701 -36.918 -1.937 1.00 51.47 541 ILE A N 1
ATOM 4299 C CA . ILE A 1 541 ? -45.843 -37.798 -1.651 1.00 51.47 541 ILE A CA 1
ATOM 4300 C C . ILE A 1 541 ? -45.676 -38.418 -0.261 1.00 51.47 541 ILE A C 1
ATOM 4302 O O . ILE A 1 541 ? -46.638 -38.469 0.497 1.00 51.47 541 ILE A O 1
ATOM 4306 N N . GLY A 1 542 ? -44.463 -38.831 0.112 1.00 46.69 542 GLY A N 1
ATOM 4307 C CA . GLY A 1 542 ? -44.128 -39.378 1.425 1.00 46.69 542 GLY A CA 1
ATOM 4308 C C . GLY A 1 542 ? -44.387 -38.384 2.552 1.00 46.69 542 GLY A C 1
ATOM 4309 O O . GLY A 1 542 ? -45.228 -38.637 3.397 1.00 46.69 542 GLY A O 1
ATOM 4310 N N . TRP A 1 543 ? -43.752 -37.212 2.547 1.00 47.41 543 TRP A N 1
ATOM 4311 C CA . TRP A 1 543 ? -43.996 -36.151 3.532 1.00 47.41 543 TRP A CA 1
ATOM 4312 C C . TRP A 1 543 ? -45.377 -35.514 3.382 1.00 47.41 543 TRP A C 1
ATOM 4314 O O . TRP A 1 543 ? -45.943 -35.094 4.382 1.00 47.41 543 TRP A O 1
ATOM 4324 N N . GLY A 1 544 ? -45.972 -35.501 2.188 1.00 42.88 544 GLY A N 1
ATOM 4325 C CA . GLY A 1 544 ? -47.374 -35.126 1.998 1.00 42.88 544 GLY A CA 1
ATOM 4326 C C . GLY A 1 544 ? -48.324 -36.087 2.716 1.00 42.88 544 GLY A C 1
ATOM 4327 O O . GLY A 1 544 ? -49.226 -35.642 3.418 1.00 42.88 544 GLY A O 1
ATOM 4328 N N . THR A 1 545 ? -48.082 -37.398 2.632 1.00 47.47 545 THR A N 1
ATOM 4329 C CA . THR A 1 545 ? -48.843 -38.430 3.358 1.00 47.47 545 THR A CA 1
ATOM 4330 C C . THR A 1 545 ? -48.424 -38.582 4.820 1.00 47.47 545 THR A C 1
ATOM 4332 O O . THR A 1 545 ? -49.237 -39.034 5.616 1.00 47.47 545 THR A O 1
ATOM 4335 N N . LEU A 1 546 ? -47.232 -38.134 5.223 1.00 44.84 546 LEU A N 1
ATOM 4336 C CA . LEU A 1 546 ? -46.806 -38.066 6.626 1.00 44.84 546 LEU A CA 1
ATOM 4337 C C . LEU A 1 546 ? -47.345 -36.805 7.317 1.00 44.84 546 LEU A C 1
ATOM 4339 O O . LEU A 1 546 ? -47.732 -36.875 8.474 1.00 44.84 546 LEU A O 1
ATOM 4343 N N . ALA A 1 547 ? -47.469 -35.678 6.611 1.00 45.84 547 ALA A N 1
ATOM 4344 C CA . ALA A 1 547 ? -48.122 -34.465 7.104 1.00 45.84 547 ALA A CA 1
ATOM 4345 C C . ALA A 1 547 ? -49.650 -34.616 7.111 1.00 45.84 547 ALA A C 1
ATOM 4347 O O . ALA A 1 547 ? -50.283 -34.337 8.125 1.00 45.84 547 ALA A O 1
ATOM 4348 N N . ALA A 1 548 ? -50.247 -35.138 6.033 1.00 41.59 548 ALA A N 1
ATOM 4349 C CA . ALA A 1 548 ? -51.660 -35.513 6.022 1.00 41.59 548 ALA A CA 1
ATOM 4350 C C . ALA A 1 548 ? -51.941 -36.660 7.006 1.00 41.59 548 ALA A C 1
ATOM 4352 O O . ALA A 1 548 ? -52.964 -36.642 7.674 1.00 41.59 548 ALA A O 1
ATOM 4353 N N . GLY A 1 549 ? -51.022 -37.616 7.163 1.00 39.56 549 GLY A N 1
ATOM 4354 C CA . GLY A 1 549 ? -51.109 -38.699 8.143 1.00 39.56 549 GLY A CA 1
ATOM 4355 C C . GLY A 1 549 ? -50.997 -38.201 9.581 1.00 39.56 549 GLY A C 1
ATOM 4356 O O . GLY A 1 549 ? -51.793 -38.606 10.417 1.00 39.56 549 GLY A O 1
ATOM 4357 N N . ALA A 1 550 ? -50.090 -37.268 9.874 1.00 44.56 550 ALA A N 1
ATOM 4358 C CA . ALA A 1 550 ? -49.982 -36.625 11.182 1.00 44.56 550 ALA A CA 1
ATOM 4359 C C . ALA A 1 550 ? -51.176 -35.704 11.474 1.00 44.56 550 ALA A C 1
ATOM 4361 O O . ALA A 1 550 ? -51.616 -35.642 12.617 1.00 44.56 550 ALA A O 1
ATOM 4362 N N . ALA A 1 551 ? -51.757 -35.051 10.463 1.00 41.19 551 ALA A N 1
ATOM 4363 C CA . ALA A 1 551 ? -53.013 -34.320 10.605 1.00 41.19 551 ALA A CA 1
ATOM 4364 C C . ALA A 1 551 ? -54.199 -35.273 10.842 1.00 41.19 551 ALA A C 1
ATOM 4366 O O . ALA A 1 551 ? -54.986 -35.056 11.755 1.00 41.19 551 ALA A O 1
ATOM 4367 N N . VAL A 1 552 ? -54.310 -36.368 10.084 1.00 41.16 552 VAL A N 1
ATOM 4368 C CA . VAL A 1 552 ? -55.397 -37.351 10.224 1.00 41.16 552 VAL A CA 1
ATOM 4369 C C . VAL A 1 552 ? -55.285 -38.119 11.537 1.00 41.16 552 VAL A C 1
ATOM 4371 O O . VAL A 1 552 ? -56.286 -38.239 12.231 1.00 41.16 552 VAL A O 1
ATOM 4374 N N . VAL A 1 553 ? -54.106 -38.591 11.946 1.00 43.38 553 VAL A N 1
ATOM 4375 C CA . VAL A 1 553 ? -53.898 -39.225 13.262 1.00 43.38 553 VAL A CA 1
ATOM 4376 C C . VAL A 1 553 ? -54.050 -38.187 14.377 1.00 43.38 553 VAL A C 1
ATOM 4378 O O . VAL A 1 553 ? -54.738 -38.445 15.358 1.00 43.38 553 VAL A O 1
ATOM 4381 N N . GLY A 1 554 ? -53.505 -36.982 14.197 1.00 39.75 554 GLY A N 1
ATOM 4382 C CA . GLY A 1 554 ? -53.602 -35.873 15.149 1.00 39.75 554 GLY A CA 1
ATOM 4383 C C . GLY A 1 554 ? -55.010 -35.297 15.331 1.00 39.75 554 GLY A C 1
ATOM 4384 O O . GLY A 1 554 ? -55.234 -34.594 16.309 1.00 39.75 554 GLY A O 1
ATOM 4385 N N . ILE A 1 555 ? -55.956 -35.614 14.441 1.00 39.97 555 ILE A N 1
ATOM 4386 C CA . ILE A 1 555 ? -57.379 -35.248 14.552 1.00 39.97 555 ILE A CA 1
ATOM 4387 C C . ILE A 1 555 ? -58.247 -36.472 14.905 1.00 39.97 555 ILE A C 1
ATOM 4389 O O . ILE A 1 555 ? -59.163 -36.355 15.714 1.00 39.97 555 ILE A O 1
ATOM 4393 N N . SER A 1 556 ? -57.956 -37.668 14.380 1.00 37.19 556 SER A N 1
ATOM 4394 C CA . SER A 1 556 ? -58.735 -38.886 14.682 1.00 37.19 556 SER A CA 1
ATOM 4395 C C . SER A 1 556 ? -58.443 -39.480 16.064 1.00 37.19 556 SER A C 1
ATOM 4397 O O . SER A 1 556 ? -59.362 -40.004 16.690 1.00 37.19 556 SER A O 1
ATOM 4399 N N . ALA A 1 557 ? -57.231 -39.311 16.608 1.00 38.16 557 ALA A N 1
ATOM 4400 C CA . ALA A 1 557 ? -56.901 -39.698 17.986 1.00 38.16 557 ALA A CA 1
ATOM 4401 C C . ALA A 1 557 ? -57.605 -38.843 19.066 1.00 38.16 557 ALA A C 1
ATOM 4403 O O . ALA A 1 557 ? -57.464 -39.122 20.252 1.00 38.16 557 ALA A O 1
ATOM 4404 N N . TRP A 1 558 ? -58.366 -37.818 18.664 1.00 44.84 558 TRP A N 1
ATOM 4405 C CA . TRP A 1 558 ? -59.175 -36.960 19.541 1.00 44.84 558 TRP A CA 1
ATOM 4406 C C . TRP A 1 558 ? -60.690 -37.181 19.367 1.00 44.84 558 TRP A C 1
ATOM 4408 O O . TRP A 1 558 ? -61.486 -36.471 19.977 1.00 44.84 558 TRP A O 1
ATOM 4418 N N . ALA A 1 559 ? -61.102 -38.146 18.532 1.00 39.72 559 ALA A N 1
ATOM 4419 C CA . ALA A 1 559 ? -62.503 -38.364 18.159 1.00 39.72 559 ALA A CA 1
ATOM 4420 C C . ALA A 1 559 ? -63.189 -39.551 18.869 1.00 39.72 559 ALA A C 1
ATOM 4422 O O . ALA A 1 559 ? -64.405 -39.697 18.745 1.00 39.72 559 ALA A O 1
ATOM 4423 N N . LEU A 1 560 ? -62.449 -40.396 19.600 1.00 39.16 560 LEU A N 1
ATOM 4424 C CA . LEU A 1 560 ? -62.979 -41.565 20.319 1.00 39.16 560 LEU A CA 1
ATOM 4425 C C . LEU A 1 560 ? -62.364 -41.708 21.726 1.00 39.16 560 LEU A C 1
ATOM 4427 O O . LEU A 1 560 ? -61.264 -41.233 21.989 1.00 39.16 560 LEU A O 1
ATOM 4431 N N . ASP A 1 561 ? -63.112 -42.373 22.611 1.00 37.62 561 ASP A N 1
ATOM 4432 C CA . ASP A 1 561 ? -62.754 -42.793 23.978 1.00 37.62 561 ASP A CA 1
ATOM 4433 C C . ASP A 1 561 ? -62.444 -41.705 25.024 1.00 37.62 561 ASP A C 1
ATOM 4435 O O . ASP A 1 561 ? -61.563 -41.821 25.881 1.00 37.62 561 ASP A O 1
ATOM 4439 N N . LEU A 1 562 ? -63.315 -40.694 25.071 1.00 36.44 562 LEU A N 1
ATOM 4440 C CA . LEU A 1 562 ? -63.474 -39.816 26.233 1.00 36.44 562 LEU A CA 1
ATOM 4441 C C . LEU A 1 562 ? -64.221 -40.549 27.375 1.00 36.44 562 LEU A C 1
ATOM 4443 O O . LEU A 1 562 ? -65.442 -40.460 27.503 1.00 36.44 562 LEU A O 1
ATOM 4447 N N . SER A 1 563 ? -63.490 -41.282 28.225 1.00 36.97 563 SER A N 1
ATOM 4448 C CA . SER A 1 563 ? -64.047 -41.903 29.442 1.00 36.97 563 SER A CA 1
ATOM 4449 C C . SER A 1 563 ? -63.880 -41.007 30.683 1.00 36.97 563 SER A C 1
ATOM 4451 O O . SER A 1 563 ? -62.812 -40.458 30.967 1.00 36.97 563 SER A O 1
ATOM 4453 N N . ILE A 1 564 ? -64.973 -40.817 31.430 1.00 40.84 564 ILE A N 1
ATOM 4454 C CA . ILE A 1 564 ? -65.089 -39.782 32.472 1.00 40.84 564 ILE A CA 1
ATOM 4455 C C . ILE A 1 564 ? -64.458 -40.262 33.792 1.00 40.84 564 ILE A C 1
ATOM 4457 O O . ILE A 1 564 ? -65.155 -40.684 34.711 1.00 40.84 564 ILE A O 1
ATOM 4461 N N . ALA A 1 565 ? -63.125 -40.201 33.883 1.00 37.28 565 ALA A N 1
ATOM 4462 C CA . ALA A 1 565 ? -62.386 -40.511 35.116 1.00 37.28 565 ALA A CA 1
ATOM 4463 C C . ALA A 1 565 ? -61.081 -39.708 35.316 1.00 37.28 565 ALA A C 1
ATOM 4465 O O . ALA A 1 565 ? -60.768 -39.319 36.439 1.00 37.28 565 ALA A O 1
ATOM 4466 N N . ALA A 1 566 ? -60.315 -39.435 34.253 1.00 38.00 566 ALA A N 1
ATOM 4467 C CA . ALA A 1 566 ? -58.929 -38.945 34.365 1.00 38.00 566 ALA A CA 1
ATOM 4468 C C . ALA A 1 566 ? -58.746 -37.407 34.324 1.00 38.00 566 ALA A C 1
ATOM 4470 O O . ALA A 1 566 ? -57.618 -36.915 34.325 1.00 38.00 566 ALA A O 1
ATOM 4471 N N . LEU A 1 567 ? -59.832 -36.626 34.274 1.00 37.25 567 LEU A N 1
ATOM 4472 C CA . LEU A 1 567 ? -59.779 -35.216 33.855 1.00 37.25 567 LEU A CA 1
ATOM 4473 C C . LEU A 1 567 ? -59.086 -34.256 34.849 1.00 37.25 567 LEU A C 1
ATOM 4475 O O . LEU A 1 567 ? -58.636 -33.190 34.446 1.00 37.25 567 LEU A O 1
ATOM 4479 N N . ILE A 1 568 ? -58.995 -34.598 36.139 1.00 43.78 568 ILE A N 1
ATOM 4480 C CA . ILE A 1 568 ? -58.574 -33.643 37.188 1.00 43.78 568 ILE A CA 1
ATOM 4481 C C . ILE A 1 568 ? -57.047 -33.610 37.395 1.00 43.78 568 ILE A C 1
ATOM 4483 O O . ILE A 1 568 ? -56.499 -32.563 37.731 1.00 43.78 568 ILE A O 1
ATOM 4487 N N . THR A 1 569 ? -56.332 -34.710 37.144 1.00 43.53 569 THR A N 1
ATOM 4488 C CA . THR A 1 569 ? -54.863 -34.798 37.308 1.00 43.53 569 THR A CA 1
ATOM 4489 C C . THR A 1 569 ? -54.061 -34.487 36.040 1.00 43.53 569 THR A C 1
ATOM 4491 O O . THR A 1 569 ? -52.847 -34.321 36.126 1.00 43.53 569 THR A O 1
ATOM 4494 N N . PHE A 1 570 ? -54.706 -34.395 34.872 1.00 41.69 570 PHE A N 1
ATOM 4495 C CA . PHE A 1 570 ? -54.027 -34.217 33.577 1.00 41.69 570 PHE A CA 1
ATOM 4496 C C . PHE A 1 570 ? -53.808 -32.746 33.170 1.00 41.69 570 PHE A C 1
ATOM 4498 O O . PHE A 1 570 ? -52.927 -32.446 32.366 1.00 41.69 570 PHE A O 1
ATOM 4505 N N . VAL A 1 571 ? -54.596 -31.817 33.724 1.00 43.47 571 VAL A N 1
ATOM 4506 C CA . VAL A 1 571 ? -54.680 -30.416 33.257 1.00 43.47 571 VAL A CA 1
ATOM 4507 C C . VAL A 1 571 ? -53.447 -29.571 33.608 1.00 43.47 571 VAL A C 1
ATOM 4509 O O . VAL A 1 571 ? -53.154 -28.605 32.909 1.00 43.47 571 VAL A O 1
ATOM 4512 N N . THR A 1 572 ? -52.705 -29.910 34.666 1.00 46.41 572 THR A N 1
ATOM 4513 C CA . THR A 1 572 ? -51.631 -29.054 35.211 1.00 46.41 572 THR A CA 1
ATOM 4514 C C . THR A 1 572 ? -50.211 -29.478 34.836 1.00 46.41 572 THR A C 1
ATOM 4516 O O . THR A 1 572 ? -49.307 -28.649 34.877 1.00 46.41 572 THR A O 1
ATOM 4519 N N . THR A 1 573 ? -49.993 -30.744 34.474 1.00 48.06 573 THR A N 1
ATOM 4520 C CA . THR A 1 573 ? -48.651 -31.321 34.253 1.00 48.06 573 THR A CA 1
ATOM 4521 C C . THR A 1 573 ? -48.342 -31.604 32.787 1.00 48.06 573 THR A C 1
ATOM 4523 O O . THR A 1 573 ? -47.183 -31.523 32.383 1.00 48.06 573 THR A O 1
ATOM 4526 N N . LEU A 1 574 ? -49.358 -31.898 31.970 1.00 43.31 574 LEU A N 1
ATOM 4527 C CA . LEU A 1 574 ? -49.159 -32.170 30.550 1.00 43.31 574 LEU A CA 1
ATOM 4528 C C . LEU A 1 574 ? -48.831 -30.932 29.693 1.00 43.31 574 LEU A C 1
ATOM 4530 O O . LEU A 1 574 ? -48.021 -31.093 28.781 1.00 43.31 574 LEU A O 1
ATOM 4534 N N . PRO A 1 575 ? -49.381 -29.716 29.931 1.00 49.72 575 PRO A N 1
ATOM 4535 C CA . PRO A 1 575 ? -49.159 -28.583 29.031 1.00 49.72 575 PRO A CA 1
ATOM 4536 C C . PRO A 1 575 ? -47.684 -28.231 28.839 1.00 49.72 575 PRO A C 1
ATOM 4538 O O . PRO A 1 575 ? -47.239 -28.105 27.707 1.00 49.72 575 PRO A O 1
ATOM 4541 N N . THR A 1 576 ? -46.892 -28.131 29.907 1.00 47.75 576 THR A N 1
ATOM 4542 C CA . THR A 1 576 ? -45.467 -27.773 29.806 1.00 47.75 576 THR A CA 1
ATOM 4543 C C . THR A 1 576 ? -44.632 -28.865 29.141 1.00 47.75 576 THR A C 1
ATOM 4545 O O . THR A 1 576 ? -43.801 -28.552 28.290 1.00 47.75 576 THR A O 1
ATOM 4548 N N . ALA A 1 577 ? -44.876 -30.139 29.461 1.00 45.03 577 ALA A N 1
ATOM 4549 C CA . ALA A 1 577 ? -44.176 -31.261 28.837 1.00 45.03 577 ALA A CA 1
ATOM 4550 C C . ALA A 1 577 ? -44.533 -31.404 27.346 1.00 45.03 577 ALA A C 1
ATOM 4552 O O . ALA A 1 577 ? -43.642 -31.481 26.500 1.00 45.03 577 ALA A O 1
ATOM 4553 N N . ALA A 1 578 ? -45.825 -31.374 27.009 1.00 48.16 578 ALA A N 1
ATOM 4554 C CA . ALA A 1 578 ? -46.301 -31.481 25.634 1.00 48.16 578 ALA A CA 1
ATOM 4555 C C . ALA A 1 578 ? -45.896 -30.266 24.789 1.00 48.16 578 ALA A C 1
ATOM 4557 O O . ALA A 1 578 ? -45.494 -30.444 23.646 1.00 48.16 578 ALA A O 1
ATOM 4558 N N . PHE A 1 579 ? -45.931 -29.046 25.336 1.00 49.78 579 PHE A N 1
ATOM 4559 C CA . PHE A 1 579 ? -45.523 -27.838 24.610 1.00 49.78 579 PHE A CA 1
ATOM 4560 C C . PHE A 1 579 ? -44.000 -27.774 24.417 1.00 49.78 579 PHE A C 1
ATOM 4562 O O . PHE A 1 579 ? -43.552 -27.361 23.354 1.00 49.78 579 PHE A O 1
ATOM 4569 N N . ALA A 1 580 ? -43.187 -28.258 25.366 1.00 49.28 580 ALA A N 1
ATOM 4570 C CA . ALA A 1 580 ? -41.735 -28.385 25.182 1.00 49.28 580 ALA A CA 1
ATOM 4571 C C . ALA A 1 580 ? -41.358 -29.462 24.145 1.00 49.28 580 ALA A C 1
ATOM 4573 O O . ALA A 1 580 ? -40.462 -29.252 23.324 1.00 49.28 580 ALA A O 1
ATOM 4574 N N . LEU A 1 581 ? -42.055 -30.603 24.144 1.00 48.00 581 LEU A N 1
ATOM 4575 C CA . LEU A 1 581 ? -41.823 -31.686 23.182 1.00 48.00 581 LEU A CA 1
ATOM 4576 C C . LEU A 1 581 ? -42.362 -31.312 21.786 1.00 48.00 581 LEU A C 1
ATOM 4578 O O . LEU A 1 581 ? -41.703 -31.564 20.781 1.00 48.00 581 LEU A O 1
ATOM 4582 N N . ALA A 1 582 ? -43.485 -30.591 21.713 1.00 50.06 582 ALA A N 1
ATOM 4583 C CA . ALA A 1 582 ? -43.989 -30.000 20.477 1.00 50.06 582 ALA A CA 1
ATOM 4584 C C . ALA A 1 582 ? -43.083 -28.875 19.954 1.00 50.06 582 ALA A C 1
ATOM 4586 O O . ALA A 1 582 ? -42.843 -28.830 18.756 1.00 50.06 582 ALA A O 1
ATOM 4587 N N . LEU A 1 583 ? -42.525 -28.006 20.808 1.00 52.50 583 LEU A N 1
ATOM 4588 C CA . LEU A 1 583 ? -41.569 -26.969 20.391 1.00 52.50 583 LEU A CA 1
ATOM 4589 C C . LEU A 1 583 ? -40.229 -27.550 19.931 1.00 52.50 583 LEU A C 1
ATOM 4591 O O . LEU A 1 583 ? -39.633 -27.010 19.005 1.00 52.50 583 LEU A O 1
ATOM 4595 N N . THR A 1 584 ? -39.749 -28.644 20.528 1.00 50.38 584 THR A N 1
ATOM 4596 C CA . THR A 1 584 ? -38.516 -29.304 20.065 1.00 50.38 584 THR A CA 1
ATOM 4597 C C . THR A 1 584 ? -38.745 -30.099 18.782 1.00 50.38 584 THR A C 1
ATOM 4599 O O . THR A 1 584 ? -37.948 -29.965 17.857 1.00 50.38 584 THR A O 1
ATOM 4602 N N . LEU A 1 585 ? -39.859 -30.829 18.646 1.00 51.19 585 LEU A N 1
ATOM 4603 C CA . LEU A 1 585 ? -40.227 -31.469 17.376 1.00 51.19 585 LEU A CA 1
ATOM 4604 C C . LEU A 1 585 ? -40.534 -30.448 16.275 1.00 51.19 585 LEU A C 1
ATOM 4606 O O . LEU A 1 585 ? -40.081 -30.639 15.153 1.00 51.19 585 LEU A O 1
ATOM 4610 N N . ALA A 1 586 ? -41.223 -29.344 16.573 1.00 51.94 586 ALA A N 1
ATOM 4611 C CA . ALA A 1 586 ? -41.443 -28.253 15.623 1.00 51.94 586 ALA A CA 1
ATOM 4612 C C . ALA A 1 586 ? -40.138 -27.519 15.291 1.00 51.94 586 ALA A C 1
ATOM 4614 O O . ALA A 1 586 ? -39.921 -27.181 14.136 1.00 51.94 586 ALA A O 1
ATOM 4615 N N . GLY A 1 587 ? -39.237 -27.324 16.257 1.00 46.16 587 GLY A N 1
ATOM 4616 C CA . GLY A 1 587 ? -37.912 -26.747 16.027 1.00 46.16 587 GLY A CA 1
ATOM 4617 C C . GLY A 1 587 ? -37.053 -27.615 15.105 1.00 46.16 587 GLY A C 1
ATOM 4618 O O . GLY A 1 587 ? -36.472 -27.102 14.154 1.00 46.16 587 GLY A O 1
ATOM 4619 N N . ILE A 1 588 ? -37.037 -28.934 15.322 1.00 52.09 588 ILE A N 1
ATOM 4620 C CA . ILE A 1 588 ? -36.360 -29.905 14.449 1.00 52.09 588 ILE A CA 1
ATOM 4621 C C . ILE A 1 588 ? -37.045 -29.973 13.076 1.00 52.09 588 ILE A C 1
ATOM 4623 O O . ILE A 1 588 ? -36.361 -29.965 12.054 1.00 52.09 588 ILE A O 1
ATOM 4627 N N . ALA A 1 589 ? -38.380 -29.983 13.028 1.00 50.94 589 ALA A N 1
ATOM 4628 C CA . ALA A 1 589 ? -39.139 -30.009 11.782 1.00 50.94 589 ALA A CA 1
ATOM 4629 C C . ALA A 1 589 ? -38.930 -28.734 10.954 1.00 50.94 589 ALA A C 1
ATOM 4631 O O . ALA A 1 589 ? -38.711 -28.847 9.757 1.00 50.94 589 ALA A O 1
ATOM 4632 N N . VAL A 1 590 ? -38.933 -27.546 11.570 1.00 53.22 590 VAL A N 1
ATOM 4633 C CA . VAL A 1 590 ? -38.667 -26.252 10.914 1.00 53.22 590 VAL A CA 1
ATOM 4634 C C . VAL A 1 590 ? -37.199 -26.129 10.511 1.00 53.22 590 VAL A C 1
ATOM 4636 O O . VAL A 1 590 ? -36.924 -25.704 9.393 1.00 53.22 590 VAL A O 1
ATOM 4639 N N . ALA A 1 591 ? -36.250 -26.563 11.347 1.00 46.94 591 ALA A N 1
ATOM 4640 C CA . ALA A 1 591 ? -34.842 -26.637 10.955 1.00 46.94 591 ALA A CA 1
ATOM 4641 C C . ALA A 1 591 ? -34.653 -27.557 9.737 1.00 46.94 591 ALA A C 1
ATOM 4643 O O . ALA A 1 591 ? -33.951 -27.186 8.800 1.00 46.94 591 ALA A O 1
ATOM 4644 N N . GLY A 1 592 ? -35.342 -28.703 9.695 1.00 47.47 592 GLY A N 1
ATOM 4645 C CA . GLY A 1 592 ? -35.408 -29.577 8.523 1.00 47.47 592 GLY A CA 1
ATOM 4646 C C . GLY A 1 592 ? -36.074 -28.912 7.312 1.00 47.47 592 GLY A C 1
ATOM 4647 O O . GLY A 1 592 ? -35.520 -28.957 6.219 1.00 47.47 592 GLY A O 1
ATOM 4648 N N . LEU A 1 593 ? -37.210 -28.235 7.501 1.00 52.72 593 LEU A N 1
ATOM 4649 C CA . LEU A 1 593 ? -37.957 -27.516 6.456 1.00 52.72 593 LEU A CA 1
ATOM 4650 C C . LEU A 1 593 ? -37.197 -26.321 5.870 1.00 52.72 593 LEU A C 1
ATOM 4652 O O . LEU A 1 593 ? -37.513 -25.900 4.763 1.00 52.72 593 LEU A O 1
ATOM 4656 N N . VAL A 1 594 ? -36.207 -25.780 6.583 1.00 52.53 594 VAL A N 1
ATOM 4657 C CA . VAL A 1 594 ? -35.317 -24.717 6.094 1.00 52.53 594 VAL A CA 1
ATOM 4658 C C . VAL A 1 594 ? -34.039 -25.307 5.489 1.00 52.53 594 VAL A C 1
ATOM 4660 O O . VAL A 1 594 ? -33.668 -24.947 4.375 1.00 52.53 594 VAL A O 1
ATOM 4663 N N . LEU A 1 595 ? -33.378 -26.252 6.166 1.00 48.16 595 LEU A N 1
ATOM 4664 C CA . LEU A 1 595 ? -32.120 -26.835 5.688 1.00 48.16 595 LEU A CA 1
ATOM 4665 C C . LEU A 1 595 ? -32.306 -27.749 4.473 1.00 48.16 595 LEU A C 1
ATOM 4667 O O . LEU A 1 595 ? -31.478 -27.705 3.569 1.00 48.16 595 LEU A O 1
ATOM 4671 N N . ALA A 1 596 ? -33.379 -28.542 4.399 1.00 52.84 596 ALA A N 1
ATOM 4672 C CA . ALA A 1 596 ? -33.612 -29.452 3.278 1.00 52.84 596 ALA A CA 1
ATOM 4673 C C . ALA A 1 596 ? -33.759 -28.727 1.922 1.00 52.84 596 ALA A C 1
ATOM 4675 O O . ALA A 1 596 ? -33.032 -29.099 1.000 1.00 52.84 596 ALA A O 1
ATOM 4676 N N . PRO A 1 597 ? -34.604 -27.685 1.751 1.00 52.28 597 PRO A N 1
ATOM 4677 C CA . PRO A 1 597 ? -34.664 -26.946 0.490 1.00 52.28 597 PRO A CA 1
ATOM 4678 C C . PRO A 1 597 ? -33.433 -26.066 0.236 1.00 52.28 597 PRO A C 1
ATOM 4680 O O . PRO A 1 597 ? -33.144 -25.796 -0.924 1.00 52.28 597 PRO A O 1
ATOM 4683 N N . ILE A 1 598 ? -32.671 -25.654 1.259 1.00 50.47 598 ILE A N 1
ATOM 4684 C CA . ILE A 1 598 ? -31.388 -24.960 1.045 1.00 50.47 598 ILE A CA 1
ATOM 4685 C C . ILE A 1 598 ? -30.339 -25.934 0.496 1.00 50.47 598 ILE A C 1
ATOM 4687 O O . ILE A 1 598 ? -29.750 -25.670 -0.549 1.00 50.47 598 ILE A O 1
ATOM 4691 N N . VAL A 1 599 ? -30.135 -27.085 1.145 1.00 55.06 599 VAL A N 1
ATOM 4692 C CA . VAL A 1 599 ? -29.170 -28.103 0.699 1.00 55.06 599 VAL A CA 1
ATOM 4693 C C . VAL A 1 599 ? -29.577 -28.668 -0.661 1.00 55.06 599 VAL A C 1
ATOM 4695 O O . VAL A 1 599 ? -28.759 -28.671 -1.575 1.00 55.06 599 VAL A O 1
ATOM 4698 N N . MET A 1 600 ? -30.843 -29.059 -0.848 1.00 55.94 600 MET A N 1
ATOM 4699 C CA . MET A 1 600 ? -31.320 -29.536 -2.152 1.00 55.94 600 MET A CA 1
ATOM 4700 C C . MET A 1 600 ? -31.367 -28.427 -3.206 1.00 55.94 600 MET A C 1
ATOM 4702 O O . MET A 1 600 ? -31.162 -28.728 -4.374 1.00 55.94 600 MET A O 1
ATOM 4706 N N . GLY A 1 601 ? -31.566 -27.160 -2.834 1.00 53.81 601 GLY A N 1
ATOM 4707 C CA . GLY A 1 601 ? -31.441 -26.021 -3.747 1.00 53.81 601 GLY A CA 1
ATOM 4708 C C . GLY A 1 601 ? -30.007 -25.841 -4.249 1.00 53.81 601 GLY A C 1
ATOM 4709 O O . GLY A 1 601 ? -29.800 -25.634 -5.442 1.00 53.81 601 GLY A O 1
ATOM 4710 N N . ILE A 1 602 ? -29.014 -26.015 -3.371 1.00 52.62 602 ILE A N 1
ATOM 4711 C CA . ILE A 1 602 ? -27.591 -26.035 -3.737 1.00 52.62 602 ILE A CA 1
ATOM 4712 C C . ILE A 1 602 ? -27.283 -27.246 -4.631 1.00 52.62 602 ILE A C 1
ATOM 4714 O O . ILE A 1 602 ? -26.690 -27.071 -5.693 1.00 52.62 602 ILE A O 1
ATOM 4718 N N . THR A 1 603 ? -27.723 -28.457 -4.271 1.00 56.22 603 THR A N 1
ATOM 4719 C CA . THR A 1 603 ? -27.511 -29.660 -5.100 1.00 56.22 603 THR A CA 1
ATOM 4720 C C . THR A 1 603 ? -28.201 -29.545 -6.462 1.00 56.22 603 THR A C 1
ATOM 4722 O O . THR A 1 603 ? -27.604 -29.885 -7.476 1.00 56.22 603 THR A O 1
ATOM 4725 N N . PHE A 1 604 ? -29.423 -29.014 -6.521 1.00 57.56 604 PHE A N 1
ATOM 4726 C CA . PHE A 1 604 ? -30.156 -28.791 -7.768 1.00 57.56 604 PHE A CA 1
ATOM 4727 C C . PHE A 1 604 ? -29.483 -27.726 -8.641 1.00 57.56 604 PHE A C 1
ATOM 4729 O O . PHE A 1 604 ? -29.360 -27.931 -9.845 1.00 57.56 604 PHE A O 1
ATOM 4736 N N . ALA A 1 605 ? -28.986 -26.631 -8.055 1.00 54.00 605 ALA A N 1
ATOM 4737 C CA . ALA A 1 605 ? -28.226 -25.616 -8.782 1.00 54.00 605 ALA A CA 1
ATOM 4738 C C . ALA A 1 605 ? -26.909 -26.176 -9.348 1.00 54.00 605 ALA A C 1
ATOM 4740 O O . ALA A 1 605 ? -26.605 -25.942 -10.516 1.00 54.00 605 ALA A O 1
ATOM 4741 N N . VAL A 1 606 ? -26.163 -26.966 -8.565 1.00 57.12 606 VAL A N 1
ATOM 4742 C CA . VAL A 1 606 ? -24.941 -27.655 -9.024 1.00 57.12 606 VAL A CA 1
ATOM 4743 C C . VAL A 1 606 ? -25.256 -28.657 -10.138 1.00 57.12 606 VAL A C 1
ATOM 4745 O O . VAL A 1 606 ? -24.574 -28.659 -11.160 1.00 57.12 606 VAL A O 1
ATOM 4748 N N . ASN A 1 607 ? -26.317 -29.451 -9.993 1.00 58.44 607 ASN A N 1
ATOM 4749 C CA . ASN A 1 607 ? -26.712 -30.447 -10.988 1.00 58.44 607 ASN A CA 1
ATOM 4750 C C . ASN A 1 607 ? -27.223 -29.794 -12.284 1.00 58.44 607 ASN A C 1
ATOM 4752 O O . ASN A 1 607 ? -26.826 -30.216 -13.364 1.00 58.44 607 ASN A O 1
ATOM 4756 N N . CYS A 1 608 ? -28.027 -28.728 -12.216 1.00 56.78 608 CYS A N 1
ATOM 4757 C CA . CYS A 1 608 ? -28.445 -27.984 -13.411 1.00 56.78 608 CYS A CA 1
ATOM 4758 C C . CYS A 1 608 ? -27.265 -27.269 -14.088 1.00 56.78 608 CYS A C 1
ATOM 4760 O O . CYS A 1 608 ? -27.213 -27.198 -15.312 1.00 56.78 608 CYS A O 1
ATOM 4762 N N . TYR A 1 609 ? -26.290 -26.781 -13.315 1.00 55.50 609 TYR A N 1
ATOM 4763 C CA . TYR A 1 609 ? -25.052 -26.219 -13.857 1.00 55.50 609 TYR A CA 1
ATOM 4764 C C . TYR A 1 609 ? -24.216 -27.287 -14.582 1.00 55.50 609 TYR A C 1
ATOM 4766 O O . TYR A 1 609 ? -23.747 -27.046 -15.692 1.00 55.50 609 TYR A O 1
ATOM 4774 N N . GLN A 1 610 ? -24.082 -28.491 -14.014 1.00 58.88 610 GLN A N 1
ATOM 4775 C CA . GLN A 1 610 ? -23.408 -29.618 -14.673 1.00 58.88 610 GLN A CA 1
ATOM 4776 C C . GLN A 1 610 ? -24.158 -30.106 -15.921 1.00 58.88 610 GLN A C 1
ATOM 4778 O O . GLN A 1 610 ? -23.524 -30.290 -16.957 1.00 58.88 610 GLN A O 1
ATOM 4783 N N . TYR A 1 611 ? -25.487 -30.245 -15.867 1.00 60.25 611 TYR A N 1
ATOM 4784 C CA . TYR A 1 611 ? -26.301 -30.625 -17.026 1.00 60.25 611 TYR A CA 1
ATOM 4785 C C . TYR A 1 611 ? -26.157 -29.612 -18.170 1.00 60.25 611 TYR A C 1
ATOM 4787 O O . TYR A 1 611 ? -25.819 -29.996 -19.287 1.00 60.25 611 TYR A O 1
ATOM 4795 N N . ASN A 1 612 ? -26.319 -28.314 -17.886 1.00 58.66 612 ASN A N 1
ATOM 4796 C CA . ASN A 1 612 ? -26.181 -27.260 -18.894 1.00 58.66 612 ASN A CA 1
ATOM 4797 C C . ASN A 1 612 ? -24.763 -27.211 -19.486 1.00 58.66 612 ASN A C 1
ATOM 4799 O O . ASN A 1 612 ? -24.616 -26.991 -20.686 1.00 58.66 612 ASN A O 1
ATOM 4803 N N . ASN A 1 613 ? -23.723 -27.449 -18.678 1.00 64.12 613 ASN A N 1
ATOM 4804 C CA . ASN A 1 613 ? -22.346 -27.531 -19.169 1.00 64.12 613 ASN A CA 1
ATOM 4805 C C . ASN A 1 613 ? -22.120 -28.766 -20.055 1.00 64.12 613 ASN A C 1
ATOM 4807 O O . ASN A 1 613 ? -21.462 -28.647 -21.085 1.00 64.12 613 ASN A O 1
ATOM 4811 N N . ASN A 1 614 ? -22.681 -29.926 -19.702 1.00 62.91 614 ASN A N 1
ATOM 4812 C CA . ASN A 1 614 ? -22.582 -31.145 -20.509 1.00 62.91 614 ASN A CA 1
ATOM 4813 C C . ASN A 1 614 ? -23.362 -31.015 -21.827 1.00 62.91 614 ASN A C 1
ATOM 4815 O O . ASN A 1 614 ? -22.856 -31.395 -22.879 1.00 62.91 614 ASN A O 1
ATOM 4819 N N . GLU A 1 615 ? -24.559 -30.427 -21.807 1.00 62.53 615 GLU A N 1
ATOM 4820 C CA . GLU A 1 615 ? -25.345 -30.172 -23.016 1.00 62.53 615 GLU A CA 1
ATOM 4821 C C . GLU A 1 615 ? -24.666 -29.135 -23.923 1.00 62.53 615 GLU A C 1
ATOM 4823 O O . GLU A 1 615 ? -24.533 -29.365 -25.126 1.00 62.53 615 GLU A O 1
ATOM 4828 N N . ALA A 1 616 ? -24.123 -28.052 -23.354 1.00 60.84 616 ALA A N 1
ATOM 4829 C CA . ALA A 1 616 ? -23.294 -27.103 -24.093 1.00 60.84 616 ALA A CA 1
ATOM 4830 C C . ALA A 1 616 ? -22.036 -27.769 -24.681 1.00 60.84 616 ALA A C 1
ATOM 4832 O O . ALA A 1 616 ? -21.701 -27.506 -25.835 1.00 60.84 616 ALA A O 1
ATOM 4833 N N . ALA A 1 617 ? -21.370 -28.662 -23.940 1.00 65.06 617 ALA A N 1
ATOM 4834 C CA . ALA A 1 617 ? -20.213 -29.414 -24.424 1.00 65.06 617 ALA A CA 1
ATOM 4835 C C . ALA A 1 617 ? -20.577 -30.372 -25.571 1.00 65.06 617 ALA A C 1
ATOM 4837 O O . ALA A 1 617 ? -19.860 -30.416 -26.566 1.00 65.06 617 ALA A O 1
ATOM 4838 N N . ILE A 1 618 ? -21.710 -31.078 -25.491 1.00 66.56 618 ILE A N 1
ATOM 4839 C CA . ILE A 1 618 ? -22.201 -31.969 -26.557 1.00 66.56 618 ILE A CA 1
ATOM 4840 C C . ILE A 1 618 ? -22.594 -31.168 -27.808 1.00 66.56 618 ILE A C 1
ATOM 4842 O O . ILE A 1 618 ? -22.282 -31.585 -28.925 1.00 66.56 618 ILE A O 1
ATOM 4846 N N . VAL A 1 619 ? -23.229 -30.000 -27.660 1.00 68.69 619 VAL A N 1
ATOM 4847 C CA . VAL A 1 619 ? -23.528 -29.100 -28.790 1.00 68.69 619 VAL A CA 1
ATOM 4848 C C . VAL A 1 619 ? -22.237 -28.552 -29.409 1.00 68.69 619 VAL A C 1
ATOM 4850 O O . VAL A 1 619 ? -22.097 -28.561 -30.633 1.00 68.69 619 VAL A O 1
ATOM 4853 N N . LEU A 1 620 ? -21.259 -28.147 -28.590 1.00 63.91 620 LEU A N 1
ATOM 4854 C CA . LEU A 1 620 ? -19.954 -27.670 -29.056 1.00 63.91 620 LEU A CA 1
ATOM 4855 C C . LEU A 1 620 ? -19.180 -28.776 -29.794 1.00 63.91 620 LEU A C 1
ATOM 4857 O O . LEU A 1 620 ? -18.659 -28.532 -30.881 1.00 63.91 620 LEU A O 1
ATOM 4861 N N . ALA A 1 621 ? -19.142 -29.992 -29.247 1.00 63.69 621 ALA A N 1
ATOM 4862 C CA . ALA A 1 621 ? -18.457 -31.142 -29.831 1.00 63.69 621 ALA A CA 1
ATOM 4863 C C . ALA A 1 621 ? -19.114 -31.605 -31.142 1.00 63.69 621 ALA A C 1
ATOM 4865 O O . ALA A 1 621 ? -18.410 -31.883 -32.111 1.00 63.69 621 ALA A O 1
ATOM 4866 N N . ASN A 1 622 ? -20.449 -31.597 -31.239 1.00 67.06 622 ASN A N 1
ATOM 4867 C CA . ASN A 1 622 ? -21.143 -31.837 -32.511 1.00 67.06 622 ASN A CA 1
ATOM 4868 C C . ASN A 1 622 ? -20.889 -30.714 -33.535 1.00 67.06 622 ASN A C 1
ATOM 4870 O O . ASN A 1 622 ? -20.709 -30.995 -34.721 1.00 67.06 622 ASN A O 1
ATOM 4874 N N . GLY A 1 623 ? -20.793 -29.455 -33.094 1.00 63.78 623 GLY A N 1
ATOM 4875 C CA . GLY A 1 623 ? -20.357 -28.339 -33.938 1.00 63.78 623 GLY A CA 1
ATOM 4876 C C . GLY A 1 623 ? -18.938 -28.537 -34.484 1.00 63.78 623 GLY A C 1
ATOM 4877 O O . GLY A 1 623 ? -18.715 -28.415 -35.688 1.00 63.78 623 GLY A O 1
ATOM 4878 N N . GLN A 1 624 ? -17.992 -28.927 -33.624 1.00 65.88 624 GLN A N 1
ATOM 4879 C CA . GLN A 1 624 ? -16.613 -29.247 -34.009 1.00 65.88 624 GLN A CA 1
ATOM 4880 C C . GLN A 1 624 ? -16.535 -30.459 -34.946 1.00 65.88 624 GLN A C 1
ATOM 4882 O O . GLN A 1 624 ? -15.791 -30.422 -35.924 1.00 65.88 624 GLN A O 1
ATOM 4887 N N . LYS A 1 625 ? -17.321 -31.512 -34.693 1.00 69.44 625 LYS A N 1
ATOM 4888 C CA . LYS A 1 625 ? -17.428 -32.700 -35.550 1.00 69.44 625 LYS A CA 1
ATOM 4889 C C . LYS A 1 625 ? -17.928 -32.344 -36.951 1.00 69.44 625 LYS A C 1
ATOM 4891 O O . LYS A 1 625 ? -17.310 -32.741 -37.935 1.00 69.44 625 LYS A O 1
ATOM 4896 N N . ASN A 1 626 ? -18.982 -31.534 -37.051 1.00 67.25 626 ASN A N 1
ATOM 4897 C CA . ASN A 1 626 ? -19.507 -31.074 -38.337 1.00 67.25 626 ASN A CA 1
ATOM 4898 C C . ASN A 1 626 ? -18.507 -30.172 -39.083 1.00 67.25 626 ASN A C 1
ATOM 4900 O O . ASN A 1 626 ? -18.299 -30.369 -40.278 1.00 67.25 626 ASN A O 1
ATOM 4904 N N . ALA A 1 627 ? -17.828 -29.253 -38.388 1.00 60.97 627 ALA A N 1
ATOM 4905 C CA . ALA A 1 627 ? -16.795 -28.403 -38.989 1.00 60.97 627 ALA A CA 1
ATOM 4906 C C . ALA A 1 627 ? -15.592 -29.217 -39.513 1.00 60.97 627 ALA A C 1
ATOM 4908 O O . ALA A 1 627 ? -15.153 -29.018 -40.648 1.00 60.97 627 ALA A O 1
ATOM 4909 N N . ARG A 1 628 ? -15.105 -30.188 -38.728 1.00 67.94 628 ARG A N 1
ATOM 4910 C CA . ARG A 1 628 ? -14.015 -31.103 -39.119 1.00 67.94 628 ARG A CA 1
ATOM 4911 C C . ARG A 1 628 ? -14.430 -32.061 -40.242 1.00 67.94 628 ARG A C 1
ATOM 4913 O O . ARG A 1 628 ? -13.612 -32.398 -41.091 1.00 67.94 628 ARG A O 1
ATOM 4920 N N . SER A 1 629 ? -15.702 -32.459 -40.305 1.00 65.19 629 SER A N 1
ATOM 4921 C CA . SER A 1 629 ? -16.257 -33.215 -41.437 1.00 65.19 629 SER A CA 1
ATOM 4922 C C . SER A 1 629 ? -16.107 -32.428 -42.747 1.00 65.19 629 SER A C 1
ATOM 4924 O O . SER A 1 629 ? -15.491 -32.926 -43.692 1.00 65.19 629 SER A O 1
ATOM 4926 N N . THR A 1 630 ? -16.537 -31.158 -42.783 1.00 70.00 630 THR A N 1
ATOM 4927 C CA . THR A 1 630 ? -16.297 -30.282 -43.945 1.00 70.00 630 THR A CA 1
ATOM 4928 C C . THR A 1 630 ? -14.808 -30.082 -44.243 1.00 70.00 630 THR A C 1
ATOM 4930 O O . THR A 1 630 ? -14.409 -30.205 -45.400 1.00 70.00 630 THR A O 1
ATOM 4933 N N . GLU A 1 631 ? -13.972 -29.888 -43.218 1.00 72.19 631 GLU A N 1
ATOM 4934 C CA . GLU A 1 631 ? -12.515 -29.748 -43.356 1.00 72.19 631 GLU A CA 1
ATOM 4935 C C . GLU A 1 631 ? -11.874 -30.980 -44.028 1.00 72.19 631 GLU A C 1
ATOM 4937 O O . GLU A 1 631 ? -11.110 -30.837 -44.982 1.00 72.19 631 GLU A O 1
ATOM 4942 N N . THR A 1 632 ? -12.226 -32.206 -43.615 1.00 72.44 632 THR A N 1
ATOM 4943 C CA . THR A 1 632 ? -11.716 -33.429 -44.270 1.00 72.44 632 THR A CA 1
ATOM 4944 C C . THR A 1 632 ? -12.202 -33.571 -45.715 1.00 72.44 632 THR A C 1
ATOM 4946 O O . THR A 1 632 ? -11.447 -34.036 -46.572 1.00 72.44 632 THR A O 1
ATOM 4949 N N . GLY A 1 633 ? -13.425 -33.129 -46.026 1.00 72.88 633 GLY A N 1
ATOM 4950 C CA . GLY A 1 633 ? -13.937 -33.075 -47.397 1.00 72.88 633 GLY A CA 1
ATOM 4951 C C . GLY A 1 633 ? -13.149 -32.108 -48.289 1.00 72.88 633 GLY A C 1
ATOM 4952 O O . GLY A 1 633 ? -12.863 -32.422 -49.446 1.00 72.88 633 GLY A O 1
ATOM 4953 N N . GLU A 1 634 ? -12.746 -30.958 -47.749 1.00 73.69 634 GLU A N 1
ATOM 4954 C CA . GLU A 1 634 ? -11.928 -29.968 -48.455 1.00 73.69 634 GLU A CA 1
ATOM 4955 C C . GLU A 1 634 ? -10.462 -30.401 -48.585 1.00 73.69 634 GLU A C 1
ATOM 4957 O O . GLU A 1 634 ? -9.899 -30.276 -49.676 1.00 73.69 634 GLU A O 1
ATOM 4962 N N . LEU A 1 635 ? -9.862 -31.006 -47.548 1.00 74.19 635 LEU A N 1
ATOM 4963 C CA . LEU A 1 635 ? -8.519 -31.593 -47.646 1.00 74.19 635 LEU A CA 1
ATOM 4964 C C . LEU A 1 635 ? -8.446 -32.674 -48.730 1.00 74.19 635 LEU A C 1
ATOM 4966 O O . LEU A 1 635 ? -7.484 -32.678 -49.493 1.00 74.19 635 LEU A O 1
ATOM 4970 N N . ASN A 1 636 ? -9.451 -33.548 -48.850 1.00 76.62 636 ASN A N 1
ATOM 4971 C CA . ASN A 1 636 ? -9.477 -34.574 -49.899 1.00 76.62 636 ASN A CA 1
ATOM 4972 C C . ASN A 1 636 ? -9.499 -33.968 -51.315 1.00 76.62 636 ASN A C 1
ATOM 4974 O O . ASN A 1 636 ? -8.725 -34.390 -52.174 1.00 76.62 636 ASN A O 1
ATOM 4978 N N . ARG A 1 637 ? -10.312 -32.928 -51.562 1.00 79.00 637 ARG A N 1
ATOM 4979 C CA . ARG A 1 637 ? -10.294 -32.202 -52.851 1.00 79.00 637 ARG A CA 1
ATOM 4980 C C . ARG A 1 637 ? -8.945 -31.522 -53.100 1.00 79.00 637 ARG A C 1
ATOM 4982 O O . ARG A 1 637 ? -8.433 -31.554 -54.215 1.00 79.00 637 ARG A O 1
ATOM 4989 N N . ALA A 1 638 ? -8.360 -30.927 -52.061 1.00 72.69 638 ALA A N 1
ATOM 4990 C CA . ALA A 1 638 ? -7.067 -30.258 -52.142 1.00 72.69 638 ALA A CA 1
ATOM 4991 C C . ALA A 1 638 ? -5.885 -31.229 -52.323 1.00 72.69 638 ALA A C 1
ATOM 4993 O O . ALA A 1 638 ? -4.846 -30.810 -52.822 1.00 72.69 638 ALA A O 1
ATOM 4994 N N . ILE A 1 639 ? -6.026 -32.496 -51.924 1.00 78.06 639 ILE A N 1
ATOM 4995 C CA . ILE A 1 639 ? -5.065 -33.573 -52.197 1.00 78.06 639 ILE A CA 1
ATOM 4996 C C . ILE A 1 639 ? -5.144 -33.979 -53.672 1.00 78.06 639 ILE A C 1
ATOM 4998 O O . ILE A 1 639 ? -4.127 -33.906 -54.353 1.00 78.06 639 ILE A O 1
ATOM 5002 N N . ALA A 1 640 ? -6.342 -34.268 -54.194 1.00 77.06 640 ALA A N 1
ATOM 5003 C CA . ALA A 1 640 ? -6.527 -34.641 -55.601 1.00 77.06 640 ALA A CA 1
ATOM 5004 C C . ALA A 1 640 ? -6.038 -33.554 -56.585 1.00 77.06 640 ALA A C 1
ATOM 5006 O O . ALA A 1 640 ? -5.429 -33.864 -57.606 1.00 77.06 640 ALA A O 1
ATOM 5007 N N . GLY A 1 641 ? -6.239 -32.269 -56.257 1.00 78.62 641 GLY A N 1
ATOM 5008 C CA . GLY A 1 641 ? -5.671 -31.161 -57.036 1.00 78.62 641 GLY A CA 1
ATOM 5009 C C . GLY A 1 641 ? -4.135 -31.141 -57.030 1.00 78.62 641 GLY A C 1
ATOM 5010 O O . GLY A 1 641 ? -3.518 -30.964 -58.077 1.00 78.62 641 GLY A O 1
ATOM 5011 N N . LEU A 1 642 ? -3.505 -31.398 -55.876 1.00 77.94 642 LEU A N 1
ATOM 5012 C CA . LEU A 1 642 ? -2.043 -31.479 -55.777 1.00 77.94 642 LEU A CA 1
ATOM 5013 C C . LEU A 1 642 ? -1.467 -32.691 -56.523 1.00 77.94 642 LEU A C 1
ATOM 5015 O O . LEU A 1 642 ? -0.359 -32.593 -57.042 1.00 77.94 642 LEU A O 1
ATOM 5019 N N . GLU A 1 643 ? -2.185 -33.814 -56.607 1.00 82.50 643 GLU A N 1
ATOM 5020 C CA . GLU A 1 643 ? -1.767 -34.964 -57.423 1.00 82.50 643 GLU A CA 1
ATOM 5021 C C . GLU A 1 643 ? -1.721 -34.598 -58.920 1.00 82.50 643 GLU A C 1
ATOM 5023 O O . GLU A 1 643 ? -0.726 -34.888 -59.589 1.00 82.50 643 GLU A O 1
ATOM 5028 N N . GLN A 1 644 ? -2.723 -33.863 -59.419 1.00 84.12 644 GLN A N 1
ATOM 5029 C CA . GLN A 1 644 ? -2.744 -33.344 -60.794 1.00 84.12 644 GLN A CA 1
ATOM 5030 C C . GLN A 1 644 ? -1.627 -32.312 -61.054 1.00 84.12 644 GLN A C 1
ATOM 5032 O O . GLN A 1 644 ? -0.964 -32.360 -62.095 1.00 84.12 644 GLN A O 1
ATOM 5037 N N . ASP A 1 645 ? -1.367 -31.404 -60.107 1.00 78.69 645 ASP A N 1
ATOM 5038 C CA . ASP A 1 645 ? -0.258 -30.445 -60.209 1.00 78.69 645 ASP A CA 1
ATOM 5039 C C . ASP A 1 645 ? 1.116 -31.141 -60.186 1.00 78.69 645 ASP A C 1
ATOM 5041 O O . ASP A 1 645 ? 2.028 -30.723 -60.900 1.00 78.69 645 ASP A O 1
ATOM 5045 N N . ILE A 1 646 ? 1.278 -32.226 -59.417 1.00 84.31 646 ILE A N 1
ATOM 5046 C CA . ILE A 1 646 ? 2.504 -33.043 -59.393 1.00 84.31 646 ILE A CA 1
ATOM 5047 C C . ILE A 1 646 ? 2.757 -33.703 -60.752 1.00 84.31 646 ILE A C 1
ATOM 5049 O O . ILE A 1 646 ? 3.901 -33.701 -61.212 1.00 84.31 646 ILE A O 1
ATOM 5053 N N . GLU A 1 647 ? 1.724 -34.245 -61.403 1.00 84.56 647 GLU A N 1
ATOM 5054 C CA . GLU A 1 647 ? 1.846 -34.826 -62.745 1.00 84.56 647 GLU A CA 1
ATOM 5055 C C . GLU A 1 647 ? 2.265 -33.754 -63.763 1.00 84.56 647 GLU A C 1
ATOM 5057 O O . GLU A 1 647 ? 3.301 -33.899 -64.423 1.00 84.56 647 GLU A O 1
ATOM 5062 N N . LYS A 1 648 ? 1.545 -32.625 -63.809 1.00 85.50 648 LYS A N 1
ATOM 5063 C CA . LYS A 1 648 ? 1.841 -31.491 -64.699 1.00 85.50 648 LYS A CA 1
ATOM 5064 C C . LYS A 1 648 ? 3.265 -30.953 -64.510 1.00 85.50 648 LYS A C 1
ATOM 5066 O O . LYS A 1 648 ? 4.007 -30.835 -65.486 1.00 85.50 648 LYS A O 1
ATOM 5071 N N . LEU A 1 649 ? 3.671 -30.672 -63.269 1.00 81.81 649 LEU A N 1
ATOM 5072 C CA . LEU A 1 649 ? 5.017 -30.180 -62.951 1.00 81.81 649 LEU A CA 1
ATOM 5073 C C . LEU A 1 649 ? 6.105 -31.213 -63.277 1.00 81.81 649 LEU A C 1
ATOM 5075 O O . LEU A 1 649 ? 7.226 -30.826 -63.594 1.00 81.81 649 LEU A O 1
ATOM 5079 N N . SER A 1 650 ? 5.807 -32.517 -63.234 1.00 84.31 650 SER A N 1
ATOM 5080 C CA . SER A 1 650 ? 6.767 -33.554 -63.638 1.00 84.31 650 SER A CA 1
ATOM 5081 C C . SER A 1 650 ? 6.995 -33.605 -65.154 1.00 84.31 650 SER A C 1
ATOM 5083 O O . SER A 1 650 ? 8.128 -33.820 -65.592 1.00 84.31 650 SER A O 1
ATOM 5085 N N . LEU A 1 651 ? 5.959 -33.328 -65.953 1.00 86.19 651 LEU A N 1
ATOM 5086 C CA . LEU A 1 651 ? 6.072 -33.193 -67.405 1.00 86.19 651 LEU A CA 1
ATOM 5087 C C . LEU A 1 651 ? 6.840 -31.916 -67.777 1.00 86.19 651 LEU A C 1
ATOM 5089 O O . LEU A 1 651 ? 7.785 -31.974 -68.562 1.00 86.19 651 LEU A O 1
ATOM 5093 N N . GLU A 1 652 ? 6.490 -30.784 -67.164 1.00 84.00 652 GLU A N 1
ATOM 5094 C CA . GLU A 1 652 ? 7.177 -29.498 -67.353 1.00 84.00 652 GLU A CA 1
ATOM 5095 C C . GLU A 1 652 ? 8.667 -29.594 -66.981 1.00 84.00 652 GLU A C 1
ATOM 5097 O O . GLU A 1 652 ? 9.537 -29.166 -67.740 1.00 84.00 652 GLU A O 1
ATOM 5102 N N . LEU A 1 653 ? 8.977 -30.281 -65.876 1.00 85.94 653 LEU A N 1
ATOM 5103 C CA . LEU A 1 653 ? 10.345 -30.583 -65.465 1.00 85.94 653 LEU A CA 1
ATOM 5104 C C . LEU A 1 653 ? 11.134 -31.363 -66.529 1.00 85.94 653 LEU A C 1
ATOM 5106 O O . LEU A 1 653 ? 12.321 -31.102 -66.721 1.00 85.94 653 LEU A O 1
ATOM 5110 N N . SER A 1 654 ? 10.503 -32.315 -67.224 1.00 81.50 654 SER A N 1
ATOM 5111 C CA . SER A 1 654 ? 11.185 -33.084 -68.273 1.00 81.50 654 SER A CA 1
ATOM 5112 C C . SER A 1 654 ? 11.586 -32.212 -69.468 1.00 81.50 654 SER A C 1
ATOM 5114 O O . SER A 1 654 ? 12.688 -32.372 -69.987 1.00 81.50 654 SER A O 1
ATOM 5116 N N . LYS A 1 655 ? 10.748 -31.230 -69.836 1.00 84.31 655 LYS A N 1
ATOM 5117 C CA . LYS A 1 655 ? 11.040 -30.259 -70.899 1.00 84.31 655 LYS A CA 1
ATOM 5118 C C . LYS A 1 655 ? 12.175 -29.312 -70.499 1.00 84.31 655 LYS A C 1
ATOM 5120 O O . LYS A 1 655 ? 13.127 -29.142 -71.257 1.00 84.31 655 LYS A O 1
ATOM 5125 N N . ASN A 1 656 ? 12.111 -28.748 -69.291 1.00 83.31 656 ASN A N 1
ATOM 5126 C CA . ASN A 1 656 ? 13.092 -27.765 -68.816 1.00 83.31 656 ASN A CA 1
ATOM 5127 C C . ASN A 1 656 ? 14.507 -28.370 -68.690 1.00 83.31 656 ASN A C 1
ATOM 5129 O O . ASN A 1 656 ? 15.497 -27.656 -68.828 1.00 83.31 656 ASN A O 1
ATOM 5133 N N . LYS A 1 657 ? 14.627 -29.693 -68.486 1.00 84.25 657 LYS A N 1
ATOM 5134 C CA . LYS A 1 657 ? 15.924 -30.396 -68.496 1.00 84.25 657 LYS A CA 1
ATOM 5135 C C . LYS A 1 657 ? 16.568 -30.501 -69.876 1.00 84.25 657 LYS A C 1
ATOM 5137 O O . LYS A 1 657 ? 17.795 -30.538 -69.937 1.00 84.25 657 LYS A O 1
ATOM 5142 N N . GLU A 1 658 ? 15.787 -30.533 -70.952 1.00 84.19 658 GLU A N 1
ATOM 5143 C CA . GLU A 1 658 ? 16.340 -30.548 -72.310 1.00 84.19 658 GLU A CA 1
ATOM 5144 C C . GLU A 1 658 ? 16.758 -29.140 -72.751 1.00 84.19 658 GLU A C 1
ATOM 5146 O O . GLU A 1 658 ? 17.863 -28.965 -73.254 1.00 84.19 658 GLU A O 1
ATOM 5151 N N . GLU A 1 659 ? 15.959 -28.115 -72.430 1.00 84.31 659 GLU A N 1
ATOM 5152 C CA . GLU A 1 659 ? 16.309 -26.713 -72.712 1.00 84.31 659 GLU A CA 1
ATOM 5153 C C . GLU A 1 659 ? 17.625 -26.288 -72.029 1.00 84.31 659 GLU A C 1
ATOM 5155 O O . GLU A 1 659 ? 18.456 -25.608 -72.634 1.00 84.31 659 GLU A O 1
ATOM 5160 N N . VAL A 1 660 ? 17.861 -26.730 -70.785 1.00 86.06 660 VAL A N 1
ATOM 5161 C CA . VAL A 1 660 ? 19.143 -26.503 -70.094 1.00 86.06 660 VAL A CA 1
ATOM 5162 C C . VAL A 1 660 ? 20.304 -27.171 -70.838 1.00 86.06 660 VAL A C 1
ATOM 5164 O O . VAL A 1 660 ? 21.321 -26.520 -71.053 1.00 86.06 660 VAL A O 1
ATOM 5167 N N . ARG A 1 661 ? 20.157 -28.424 -71.298 1.00 82.44 661 ARG A N 1
ATOM 5168 C CA . ARG A 1 661 ? 21.210 -29.134 -72.056 1.00 82.44 661 ARG A CA 1
ATOM 5169 C C . ARG A 1 661 ? 21.588 -28.404 -73.344 1.00 82.44 661 ARG A C 1
ATOM 5171 O O . ARG A 1 661 ? 22.777 -28.252 -73.626 1.00 82.44 661 ARG A O 1
ATOM 5178 N N . GLU A 1 662 ? 20.597 -27.942 -74.105 1.00 81.62 662 GLU A N 1
ATOM 5179 C CA . GLU A 1 662 ? 20.824 -27.181 -75.338 1.00 81.62 662 GLU A CA 1
ATOM 5180 C C . GLU A 1 662 ? 21.563 -25.864 -75.059 1.00 81.62 662 GLU A C 1
ATOM 5182 O O . GLU A 1 662 ? 22.525 -25.531 -75.757 1.00 81.62 662 GLU A O 1
ATOM 5187 N N . LYS A 1 663 ? 21.171 -25.145 -73.998 1.00 82.12 663 LYS A N 1
ATOM 5188 C CA . LYS A 1 663 ? 21.805 -23.882 -73.596 1.00 82.12 663 LYS A CA 1
ATOM 5189 C C . LYS A 1 663 ? 23.230 -24.070 -73.076 1.00 82.12 663 LYS A C 1
ATOM 5191 O O . LYS A 1 663 ? 24.114 -23.354 -73.536 1.00 82.12 663 LYS A O 1
ATOM 5196 N N . THR A 1 664 ? 23.499 -25.057 -72.217 1.00 81.62 664 THR A N 1
ATOM 5197 C CA . THR A 1 664 ? 24.869 -25.372 -71.765 1.00 81.62 664 THR A CA 1
ATOM 5198 C C . THR A 1 664 ? 25.790 -25.678 -72.949 1.00 81.62 664 THR A C 1
ATOM 5200 O O . THR A 1 664 ? 26.868 -25.093 -73.061 1.00 81.62 664 THR A O 1
ATOM 5203 N N . ALA A 1 665 ? 25.339 -26.506 -73.900 1.00 79.44 665 ALA A N 1
ATOM 5204 C CA . ALA A 1 665 ? 26.108 -26.832 -75.102 1.00 79.44 665 ALA A CA 1
ATOM 5205 C C . ALA A 1 665 ? 26.340 -25.624 -76.038 1.00 79.44 665 ALA A C 1
ATOM 5207 O O . ALA A 1 665 ? 27.298 -25.622 -76.816 1.00 79.44 665 ALA A O 1
ATOM 5208 N N . ALA A 1 666 ? 25.492 -24.590 -75.980 1.00 76.19 666 ALA A N 1
ATOM 5209 C CA . ALA A 1 666 ? 25.713 -23.325 -76.680 1.00 76.19 666 ALA A CA 1
ATOM 5210 C C . ALA A 1 666 ? 26.737 -22.432 -75.952 1.00 76.19 666 ALA A C 1
ATOM 5212 O O . ALA A 1 666 ? 27.654 -21.913 -76.595 1.00 76.19 666 ALA A O 1
ATOM 5213 N N . THR A 1 667 ? 26.636 -22.299 -74.624 1.00 79.06 667 THR A N 1
ATOM 5214 C CA . THR A 1 667 ? 27.578 -21.525 -73.795 1.00 79.06 667 THR A CA 1
ATOM 5215 C C . THR A 1 667 ? 29.006 -22.067 -73.897 1.00 79.06 667 THR A C 1
ATOM 5217 O O . THR A 1 667 ? 29.941 -21.295 -74.114 1.00 79.06 667 THR A O 1
ATOM 5220 N N . GLU A 1 668 ? 29.196 -23.390 -73.820 1.00 78.19 668 GLU A N 1
ATOM 5221 C CA . GLU A 1 668 ? 30.520 -24.027 -73.925 1.00 78.19 668 GLU A CA 1
ATOM 5222 C C . GLU A 1 668 ? 31.233 -23.701 -75.249 1.00 78.19 668 GLU A C 1
ATOM 5224 O O . GLU A 1 668 ? 32.433 -23.413 -75.256 1.00 78.19 668 GLU A O 1
ATOM 5229 N N . ARG A 1 669 ? 30.498 -23.672 -76.369 1.00 75.94 669 ARG A N 1
ATOM 5230 C CA . ARG A 1 669 ? 31.043 -23.305 -77.691 1.00 75.94 669 ARG A CA 1
ATOM 5231 C C . ARG A 1 669 ? 31.511 -21.850 -77.737 1.00 75.94 669 ARG A C 1
ATOM 5233 O O . ARG A 1 669 ? 32.543 -21.565 -78.342 1.00 75.94 669 ARG A O 1
ATOM 5240 N N . LEU A 1 670 ? 30.783 -20.936 -77.093 1.00 77.31 670 LEU A N 1
ATOM 5241 C CA . LEU A 1 670 ? 31.160 -19.521 -77.019 1.00 77.31 670 LEU A CA 1
ATOM 5242 C C . LEU A 1 670 ? 32.400 -19.312 -76.137 1.00 77.31 670 LEU A C 1
ATOM 5244 O O . LEU A 1 670 ? 33.292 -18.558 -76.523 1.00 77.31 670 LEU A O 1
ATOM 5248 N N . ILE A 1 671 ? 32.509 -20.029 -75.013 1.00 75.50 671 ILE A N 1
ATOM 5249 C CA . ILE A 1 671 ? 33.699 -19.998 -74.144 1.00 75.50 671 ILE A CA 1
ATOM 5250 C C . ILE A 1 671 ? 34.940 -20.475 -74.912 1.00 75.50 671 ILE A C 1
ATOM 5252 O O . ILE A 1 671 ? 35.967 -19.798 -74.899 1.00 75.50 671 ILE A O 1
ATOM 5256 N N . GLN A 1 672 ? 34.835 -21.580 -75.660 1.00 77.00 672 GLN A N 1
ATOM 5257 C CA . GLN A 1 672 ? 35.929 -22.083 -76.502 1.00 77.00 672 GLN A CA 1
ATOM 5258 C C . GLN A 1 672 ? 36.360 -21.067 -77.578 1.00 77.00 672 GLN A C 1
ATOM 5260 O O . GLN A 1 672 ? 37.556 -20.901 -77.819 1.00 77.00 672 GLN A O 1
ATOM 5265 N N . GLN A 1 673 ? 35.414 -20.343 -78.188 1.00 76.69 673 GLN A N 1
ATOM 5266 C CA . GLN A 1 673 ? 35.714 -19.271 -79.149 1.00 76.69 673 GLN A CA 1
ATOM 5267 C C . GLN A 1 673 ? 36.379 -18.050 -78.491 1.00 76.69 673 GLN A C 1
ATOM 5269 O O . GLN A 1 673 ? 37.312 -17.489 -79.063 1.00 76.69 673 GLN A O 1
ATOM 5274 N N . ARG A 1 674 ? 35.938 -17.650 -77.290 1.00 78.38 674 ARG A N 1
ATOM 5275 C CA . ARG A 1 674 ? 36.526 -16.548 -76.504 1.00 78.38 674 ARG A CA 1
ATOM 5276 C C . ARG A 1 674 ? 37.977 -16.840 -76.122 1.00 78.38 674 ARG A C 1
ATOM 5278 O O . ARG A 1 674 ? 38.844 -15.983 -76.288 1.00 78.38 674 ARG A O 1
ATOM 5285 N N . ASP A 1 675 ? 38.244 -18.042 -75.620 1.00 74.00 675 ASP A N 1
ATOM 5286 C CA . ASP A 1 675 ? 39.547 -18.393 -75.041 1.00 74.00 675 ASP A CA 1
ATOM 5287 C C . ASP A 1 675 ? 40.634 -18.602 -76.111 1.00 74.00 675 ASP A C 1
ATOM 5289 O O . ASP A 1 675 ? 41.821 -18.417 -75.831 1.00 74.00 675 ASP A O 1
ATOM 5293 N N . ALA A 1 676 ? 40.228 -18.883 -77.356 1.00 76.44 676 ALA A N 1
ATOM 5294 C CA . ALA A 1 676 ? 41.093 -18.959 -78.534 1.00 76.44 676 ALA A CA 1
ATOM 5295 C C . ALA A 1 676 ? 41.571 -17.588 -79.073 1.00 76.44 676 ALA A C 1
ATOM 5297 O O . ALA A 1 676 ? 42.357 -17.542 -80.024 1.00 76.44 676 ALA A O 1
ATOM 5298 N N . ILE A 1 677 ? 41.125 -16.460 -78.504 1.00 74.88 677 ILE A N 1
ATOM 5299 C CA . ILE A 1 677 ? 41.559 -15.124 -78.937 1.00 74.88 677 ILE A CA 1
ATOM 5300 C C . ILE A 1 677 ? 42.923 -14.783 -78.311 1.00 74.88 677 ILE A C 1
ATOM 5302 O O . ILE A 1 677 ? 43.075 -14.690 -77.089 1.00 74.88 677 ILE A O 1
ATOM 5306 N N . THR A 1 678 ? 43.917 -14.550 -79.171 1.00 73.12 678 THR A N 1
ATOM 5307 C CA . THR A 1 678 ? 45.290 -14.147 -78.818 1.00 73.12 678 THR A CA 1
ATOM 5308 C C . THR A 1 678 ? 45.732 -12.945 -79.669 1.00 73.12 678 THR A C 1
ATOM 5310 O O . THR A 1 678 ? 45.150 -12.714 -80.735 1.00 73.12 678 THR A O 1
ATOM 5313 N N . PRO A 1 679 ? 46.773 -12.183 -79.269 1.00 70.19 679 PRO A N 1
ATOM 5314 C CA . PRO A 1 679 ? 47.297 -11.080 -80.082 1.00 70.19 679 PRO A CA 1
ATOM 5315 C C . PRO A 1 679 ? 47.811 -11.548 -81.449 1.00 70.19 679 PRO A C 1
ATOM 5317 O O . PRO A 1 679 ? 47.715 -10.818 -82.429 1.00 70.19 679 PRO A O 1
ATOM 5320 N N . GLU A 1 680 ? 48.316 -12.781 -81.529 1.00 69.88 680 GLU A N 1
ATOM 5321 C CA . GLU A 1 680 ? 48.818 -13.400 -82.758 1.00 69.88 680 GLU A CA 1
ATOM 5322 C C . GLU A 1 680 ? 47.663 -13.712 -83.725 1.00 69.88 680 GLU A C 1
ATOM 5324 O O . GLU A 1 680 ? 47.668 -13.232 -84.859 1.00 69.88 680 GLU A O 1
ATOM 5329 N N . ASN A 1 681 ? 46.602 -14.372 -83.245 1.00 71.75 681 ASN A N 1
ATOM 5330 C CA . ASN A 1 681 ? 45.405 -14.684 -84.040 1.00 71.75 681 ASN A CA 1
ATOM 5331 C C . ASN A 1 681 ? 44.683 -13.411 -84.532 1.00 71.75 681 ASN A C 1
ATOM 5333 O O . ASN A 1 681 ? 44.124 -13.379 -85.634 1.00 71.75 681 ASN A O 1
ATOM 5337 N N . VAL A 1 682 ? 44.715 -12.341 -83.726 1.00 68.56 682 VAL A N 1
ATOM 5338 C CA . VAL A 1 682 ? 44.190 -11.012 -84.079 1.00 68.56 682 VAL A CA 1
ATOM 5339 C C . VAL A 1 682 ? 45.083 -10.301 -85.098 1.00 68.56 682 VAL A C 1
ATOM 5341 O O . VAL A 1 682 ? 44.563 -9.656 -86.005 1.00 68.56 682 VAL A O 1
ATOM 5344 N N . ARG A 1 683 ? 46.410 -10.443 -85.007 1.00 66.25 683 ARG A N 1
ATOM 5345 C CA . ARG A 1 683 ? 47.370 -9.868 -85.961 1.00 66.25 683 ARG A CA 1
ATOM 5346 C C . ARG A 1 683 ? 47.273 -10.502 -87.350 1.00 66.25 683 ARG A C 1
ATOM 5348 O O . ARG A 1 683 ? 47.410 -9.784 -88.339 1.00 66.25 683 ARG A O 1
ATOM 5355 N N . GLU A 1 684 ? 47.003 -11.803 -87.441 1.00 66.94 684 GLU A N 1
ATOM 5356 C CA . GLU A 1 684 ? 46.762 -12.482 -88.724 1.00 66.94 684 GLU A CA 1
ATOM 5357 C C . GLU A 1 684 ? 45.441 -12.040 -89.377 1.00 66.94 684 GLU A C 1
ATOM 5359 O O . GLU A 1 684 ? 45.386 -11.813 -90.584 1.00 66.94 684 GLU A O 1
ATOM 5364 N N . ASN A 1 685 ? 44.391 -11.823 -88.578 1.00 64.94 685 ASN A N 1
ATOM 5365 C CA . ASN A 1 685 ? 43.041 -11.481 -89.049 1.00 64.94 685 ASN A CA 1
ATOM 5366 C C . ASN A 1 685 ? 42.691 -9.990 -88.860 1.00 64.94 685 ASN A C 1
ATOM 5368 O O . ASN A 1 685 ? 41.523 -9.621 -88.697 1.00 64.94 685 ASN A O 1
ATOM 5372 N N . ARG A 1 686 ? 43.713 -9.124 -88.870 1.00 62.06 686 ARG A N 1
ATOM 5373 C CA . ARG A 1 686 ? 43.670 -7.752 -88.332 1.00 62.06 686 ARG A CA 1
ATOM 5374 C C . ARG A 1 686 ? 42.528 -6.889 -88.855 1.00 62.06 686 ARG A C 1
ATOM 5376 O O . ARG A 1 686 ? 41.936 -6.153 -88.077 1.00 62.06 686 ARG A O 1
ATOM 5383 N N . VAL A 1 687 ? 42.195 -7.004 -90.143 1.00 57.53 687 VAL A N 1
ATOM 5384 C CA . VAL A 1 687 ? 41.120 -6.225 -90.786 1.00 57.53 687 VAL A CA 1
ATOM 5385 C C . VAL A 1 687 ? 39.769 -6.484 -90.110 1.00 57.53 687 VAL A C 1
ATOM 5387 O O . VAL A 1 687 ? 39.113 -5.538 -89.693 1.00 57.53 687 VAL A O 1
ATOM 5390 N N . SER A 1 688 ? 39.402 -7.753 -89.897 1.00 62.62 688 SER A N 1
ATOM 5391 C CA . SER A 1 688 ? 38.108 -8.136 -89.305 1.00 62.62 688 SER A CA 1
ATOM 5392 C C . SER A 1 688 ? 37.948 -7.616 -87.868 1.00 62.62 688 SER A C 1
ATOM 5394 O O . SER A 1 688 ? 36.911 -7.063 -87.501 1.00 62.62 688 SER A O 1
ATOM 5396 N N . TYR A 1 689 ? 39.011 -7.705 -87.061 1.00 61.94 689 TYR A N 1
ATOM 5397 C CA . TYR A 1 689 ? 39.011 -7.172 -85.694 1.00 61.94 689 TYR A CA 1
ATOM 5398 C C . TYR A 1 689 ? 39.071 -5.640 -85.644 1.00 61.94 689 TYR A C 1
ATOM 5400 O O . TYR A 1 689 ? 38.495 -5.029 -84.744 1.00 61.94 689 TYR A O 1
ATOM 5408 N N . GLN A 1 690 ? 39.734 -5.004 -86.610 1.00 59.78 690 GLN A N 1
ATOM 5409 C CA . GLN A 1 690 ? 39.831 -3.550 -86.712 1.00 59.78 690 GLN A CA 1
ATOM 5410 C C . GLN A 1 690 ? 38.528 -2.909 -87.232 1.00 59.78 690 GLN A C 1
ATOM 5412 O O . GLN A 1 690 ? 38.224 -1.778 -86.844 1.00 59.78 690 GLN A O 1
ATOM 5417 N N . ASP A 1 691 ? 37.733 -3.629 -88.028 1.00 59.44 691 ASP A N 1
ATOM 5418 C CA . ASP A 1 691 ? 36.364 -3.246 -88.394 1.00 59.44 691 ASP A CA 1
ATOM 5419 C C . ASP A 1 691 ? 35.401 -3.411 -87.207 1.00 59.44 691 ASP A C 1
ATOM 5421 O O . ASP A 1 691 ? 34.646 -2.485 -86.912 1.00 59.44 691 ASP A O 1
ATOM 5425 N N . LEU A 1 692 ? 35.484 -4.514 -86.449 1.00 60.44 692 LEU A N 1
ATOM 5426 C CA . LEU A 1 692 ? 34.754 -4.699 -85.179 1.00 60.44 692 LEU A CA 1
ATOM 5427 C C . LEU A 1 692 ? 35.072 -3.602 -84.144 1.00 60.44 692 LEU A C 1
ATOM 5429 O O . LEU A 1 692 ? 34.180 -3.138 -83.437 1.00 60.44 692 LEU A O 1
ATOM 5433 N N . TYR A 1 693 ? 36.328 -3.148 -84.077 1.00 56.94 693 TYR A N 1
ATOM 5434 C CA . TYR A 1 693 ? 36.764 -2.048 -83.204 1.00 56.94 693 TYR A CA 1
ATOM 5435 C C . TYR A 1 693 ? 36.216 -0.670 -83.628 1.00 56.94 693 TYR A C 1
ATOM 5437 O O . TYR A 1 693 ? 36.078 0.232 -82.798 1.00 56.94 693 TYR A O 1
ATOM 5445 N N . GLN A 1 694 ? 35.899 -0.486 -84.914 1.00 55.78 694 GLN A N 1
ATOM 5446 C CA . GLN A 1 694 ? 35.379 0.775 -85.460 1.00 55.78 694 GLN A CA 1
ATOM 5447 C C . GLN A 1 694 ? 33.846 0.804 -85.569 1.00 55.78 694 GLN A C 1
ATOM 5449 O O . GLN A 1 694 ? 33.254 1.866 -85.387 1.00 55.78 694 GLN A O 1
ATOM 5454 N N . ASN A 1 695 ? 33.205 -0.341 -85.813 1.00 56.88 695 ASN A N 1
ATOM 5455 C CA . ASN A 1 695 ? 31.758 -0.505 -85.954 1.00 56.88 695 ASN A CA 1
ATOM 5456 C C . ASN A 1 695 ? 31.246 -1.646 -85.047 1.00 56.88 695 ASN A C 1
ATOM 5458 O O . ASN A 1 695 ? 30.935 -2.727 -85.541 1.00 56.88 695 ASN A O 1
ATOM 5462 N N . PRO A 1 696 ? 31.075 -1.427 -83.729 1.00 53.53 696 PRO A N 1
ATOM 5463 C CA . PRO A 1 696 ? 30.670 -2.481 -82.786 1.00 53.53 696 PRO A CA 1
ATOM 5464 C C . PRO A 1 696 ? 29.268 -3.080 -83.023 1.00 53.53 696 PRO A C 1
ATOM 5466 O O . PRO A 1 696 ? 28.895 -4.042 -82.357 1.00 53.53 696 PRO A O 1
ATOM 5469 N N . GLY A 1 697 ? 28.482 -2.536 -83.960 1.00 49.91 697 GLY A N 1
ATOM 5470 C CA . GLY A 1 697 ? 27.195 -3.097 -84.385 1.00 49.91 697 GLY A CA 1
ATOM 5471 C C . GLY A 1 697 ? 27.286 -4.235 -85.416 1.00 49.91 697 GLY A C 1
ATOM 5472 O O . GLY A 1 697 ? 26.258 -4.825 -85.741 1.00 49.91 697 GLY A O 1
ATOM 5473 N N . SER A 1 698 ? 28.467 -4.560 -85.960 1.00 51.34 698 SER A N 1
ATOM 5474 C CA . SER A 1 698 ? 28.632 -5.667 -86.917 1.00 51.34 698 SER A CA 1
ATOM 5475 C C . SER A 1 698 ? 28.641 -7.029 -86.201 1.00 51.34 698 SER A C 1
ATOM 5477 O O . SER A 1 698 ? 29.674 -7.595 -85.856 1.00 51.34 698 SER A O 1
ATOM 5479 N N . SER A 1 699 ? 27.451 -7.586 -85.963 1.00 42.84 699 SER A N 1
ATOM 5480 C CA . SER A 1 699 ? 27.244 -8.701 -85.022 1.00 42.84 699 SER A CA 1
ATOM 5481 C C . SER A 1 699 ? 27.990 -10.015 -85.324 1.00 42.84 699 SER A C 1
ATOM 5483 O O . SER A 1 699 ? 28.142 -10.838 -84.412 1.00 42.84 699 SER A O 1
ATOM 5485 N N . GLN A 1 700 ? 28.446 -10.237 -86.564 1.00 46.97 700 GLN A N 1
ATOM 5486 C CA . GLN A 1 700 ? 29.174 -11.445 -86.974 1.00 46.97 700 GLN A CA 1
ATOM 5487 C C . GLN A 1 700 ? 30.673 -11.348 -86.652 1.00 46.97 700 GLN A C 1
ATOM 5489 O O . GLN A 1 700 ? 31.458 -10.814 -87.430 1.00 46.97 700 GLN A O 1
ATOM 5494 N N . ILE A 1 701 ? 31.082 -11.957 -85.535 1.00 48.62 701 ILE A N 1
ATOM 5495 C CA . ILE A 1 701 ? 32.490 -12.309 -85.309 1.00 48.62 701 ILE A CA 1
ATOM 5496 C C . ILE A 1 701 ? 32.729 -13.623 -86.060 1.00 48.62 701 ILE A C 1
ATOM 5498 O O . ILE A 1 701 ? 32.278 -14.681 -85.623 1.00 48.62 701 ILE A O 1
ATOM 5502 N N . ILE A 1 702 ? 33.358 -13.547 -87.233 1.00 43.75 702 ILE A N 1
ATOM 5503 C CA . ILE A 1 702 ? 33.534 -14.700 -88.123 1.00 43.75 702 ILE A CA 1
ATOM 5504 C C . ILE A 1 702 ? 34.795 -15.479 -87.728 1.00 43.75 702 ILE A C 1
ATOM 5506 O O . ILE A 1 702 ? 35.906 -15.118 -88.111 1.00 43.75 702 ILE A O 1
ATOM 5510 N N . PHE A 1 703 ? 34.609 -16.581 -86.999 1.00 47.41 703 PHE A N 1
ATOM 5511 C CA . PHE A 1 703 ? 35.632 -17.607 -86.785 1.00 47.41 703 PHE A CA 1
ATOM 5512 C C . PHE A 1 703 ? 35.419 -18.759 -87.781 1.00 47.41 703 PHE A C 1
ATOM 5514 O O . PHE A 1 703 ? 34.478 -19.537 -87.632 1.00 47.41 703 PHE A O 1
ATOM 5521 N N . PHE A 1 704 ? 36.280 -18.888 -88.796 1.00 41.78 704 PHE A N 1
ATOM 5522 C CA . PHE A 1 704 ? 36.236 -20.013 -89.742 1.00 41.78 704 PHE A CA 1
ATOM 5523 C C . PHE A 1 704 ? 37.285 -21.082 -89.406 1.00 41.78 704 PHE A C 1
ATOM 5525 O O . PHE A 1 704 ? 38.482 -20.838 -89.532 1.00 41.78 704 PHE A O 1
ATOM 5532 N N . GLY A 1 705 ? 36.827 -22.290 -89.061 1.00 34.81 705 GLY A N 1
ATOM 5533 C CA . GLY A 1 705 ? 37.685 -23.472 -88.930 1.00 34.81 705 GLY A CA 1
ATOM 5534 C C . GLY A 1 705 ? 36.993 -24.662 -88.258 1.00 34.81 705 GLY A C 1
ATOM 5535 O O . GLY A 1 705 ? 37.020 -24.758 -87.037 1.00 34.81 705 GLY A O 1
ATOM 5536 N N . GLY A 1 706 ? 36.406 -25.578 -89.043 1.00 30.16 706 GLY A N 1
ATOM 5537 C CA . GLY A 1 706 ? 35.878 -26.854 -88.527 1.00 30.16 706 GLY A CA 1
ATOM 5538 C C . GLY A 1 706 ? 34.672 -27.441 -89.277 1.00 30.16 706 GLY A C 1
ATOM 5539 O O . GLY A 1 706 ? 33.548 -27.236 -88.844 1.00 30.16 706 GLY A O 1
ATOM 5540 N N . GLU A 1 707 ? 34.948 -28.219 -90.333 1.00 31.22 707 GLU A N 1
ATOM 5541 C CA . GLU A 1 707 ? 34.075 -29.226 -90.992 1.00 31.22 707 GLU A CA 1
ATOM 5542 C C . GLU A 1 707 ? 32.693 -28.813 -91.596 1.00 31.22 707 GLU A C 1
ATOM 5544 O O . GLU A 1 707 ? 32.134 -27.766 -91.273 1.00 31.22 707 GLU A O 1
ATOM 5549 N N . PRO A 1 708 ? 32.157 -29.581 -92.581 1.00 34.25 708 PRO A N 1
ATOM 5550 C CA . PRO A 1 708 ? 30.963 -29.201 -93.352 1.00 34.25 708 PRO A CA 1
ATOM 5551 C C . PRO A 1 708 ? 29.627 -29.705 -92.753 1.00 34.25 708 PRO A C 1
ATOM 5553 O O . PRO A 1 708 ? 29.606 -30.688 -92.012 1.00 34.25 708 PRO A O 1
ATOM 5556 N N . PRO A 1 709 ? 28.481 -29.086 -93.109 1.00 36.19 709 PRO A N 1
ATOM 5557 C CA . PRO A 1 709 ? 27.181 -29.400 -92.513 1.00 36.19 709 PRO A CA 1
ATOM 5558 C C . PRO A 1 709 ? 26.525 -30.685 -93.048 1.00 36.19 709 PRO A C 1
ATOM 5560 O O . PRO A 1 709 ? 26.520 -30.966 -94.248 1.00 36.19 709 PRO A O 1
ATOM 5563 N N . VAL A 1 710 ? 25.866 -31.410 -92.141 1.00 32.16 710 VAL A N 1
ATOM 5564 C CA . VAL A 1 710 ? 24.904 -32.489 -92.434 1.00 32.16 710 VAL A CA 1
ATOM 5565 C C . VAL A 1 710 ? 23.570 -31.862 -92.898 1.00 32.16 710 VAL A C 1
ATOM 5567 O O . VAL A 1 710 ? 23.182 -30.826 -92.354 1.00 32.16 710 VAL A O 1
ATOM 5570 N N . PRO A 1 711 ? 22.864 -32.417 -93.907 1.00 36.41 711 PRO A N 1
ATOM 5571 C CA . PRO A 1 711 ? 21.689 -31.771 -94.500 1.00 36.41 711 PRO A CA 1
ATOM 5572 C C . PRO A 1 711 ? 20.466 -31.724 -93.570 1.00 36.41 711 PRO A C 1
ATOM 5574 O O . PRO A 1 711 ? 20.234 -32.625 -92.766 1.00 36.41 711 PRO A O 1
ATOM 5577 N N . ALA A 1 712 ? 19.656 -30.677 -93.735 1.00 32.72 712 ALA A N 1
ATOM 5578 C CA . ALA A 1 712 ? 18.473 -30.409 -92.921 1.00 32.72 712 ALA A CA 1
ATOM 5579 C C . ALA A 1 712 ? 17.288 -31.351 -93.213 1.00 32.72 712 ALA A C 1
ATOM 5581 O O . ALA A 1 712 ? 17.030 -31.716 -94.363 1.00 32.72 712 ALA A O 1
ATOM 5582 N N . SER A 1 713 ? 16.502 -31.647 -92.175 1.00 29.42 713 SER A N 1
ATOM 5583 C CA . SER A 1 713 ? 15.122 -32.127 -92.284 1.00 29.42 713 SER A CA 1
ATOM 5584 C C . SER A 1 713 ? 14.147 -30.985 -91.977 1.00 29.42 713 SER A C 1
ATOM 5586 O O . SER A 1 713 ? 14.332 -30.227 -91.028 1.00 29.42 713 SER A O 1
ATOM 5588 N N . ASN A 1 714 ? 13.101 -30.845 -92.793 1.00 31.25 714 ASN A N 1
ATOM 5589 C CA . ASN A 1 714 ? 12.130 -29.760 -92.650 1.00 31.25 714 ASN A CA 1
ATOM 5590 C C . ASN A 1 714 ? 11.161 -29.999 -91.482 1.00 31.25 714 ASN A C 1
ATOM 5592 O O . ASN A 1 714 ? 10.488 -31.028 -91.455 1.00 31.25 714 ASN A O 1
ATOM 5596 N N . THR A 1 715 ? 10.936 -28.968 -90.669 1.00 31.97 715 THR A N 1
ATOM 5597 C CA . THR A 1 715 ? 9.614 -28.672 -90.089 1.00 31.97 715 THR A CA 1
ATOM 5598 C C . THR A 1 715 ? 9.400 -27.164 -90.093 1.00 31.97 715 THR A C 1
ATOM 5600 O O . THR A 1 715 ? 10.298 -26.413 -89.725 1.00 31.97 715 THR A O 1
ATOM 5603 N N . VAL A 1 716 ? 8.224 -26.728 -90.547 1.00 32.91 716 VAL A N 1
ATOM 5604 C CA . VAL A 1 716 ? 7.843 -25.314 -90.667 1.00 32.91 716 VAL A CA 1
ATOM 5605 C C . VAL A 1 716 ? 6.938 -24.930 -89.503 1.00 32.91 716 VAL A C 1
ATOM 5607 O O . VAL A 1 716 ? 5.907 -25.570 -89.306 1.00 32.91 716 VAL A O 1
ATOM 5610 N N . THR A 1 717 ? 7.279 -23.843 -88.817 1.00 32.53 717 THR A N 1
ATOM 5611 C CA . THR A 1 717 ? 6.343 -23.013 -88.044 1.00 32.53 717 THR A CA 1
ATOM 5612 C C . THR A 1 717 ? 6.798 -21.561 -88.140 1.00 32.53 717 THR A C 1
ATOM 5614 O O . THR A 1 717 ? 7.828 -21.205 -87.567 1.00 32.53 717 THR A O 1
ATOM 5617 N N . ASP A 1 718 ? 6.049 -20.736 -88.869 1.00 33.53 718 ASP A N 1
ATOM 5618 C CA . ASP A 1 718 ? 6.213 -19.282 -88.855 1.00 33.53 718 ASP A CA 1
ATOM 5619 C C . ASP A 1 718 ? 5.656 -18.696 -87.548 1.00 33.53 718 ASP A C 1
ATOM 5621 O O . ASP A 1 718 ? 4.512 -18.979 -87.199 1.00 33.53 718 ASP A O 1
ATOM 5625 N N . GLU A 1 719 ? 6.403 -17.808 -86.891 1.00 29.66 719 GLU A N 1
ATOM 5626 C CA . GLU A 1 719 ? 5.839 -16.703 -86.099 1.00 29.66 719 GLU A CA 1
ATOM 5627 C C . GLU A 1 719 ? 6.716 -15.440 -86.260 1.00 29.66 719 GLU A C 1
ATOM 5629 O O . GLU A 1 719 ? 7.901 -15.548 -86.593 1.00 29.66 719 GLU A O 1
ATOM 5634 N N . PRO A 1 720 ? 6.138 -14.228 -86.136 1.00 41.16 720 PRO A N 1
ATOM 5635 C CA . PRO A 1 720 ? 6.760 -13.000 -86.628 1.00 41.16 720 PRO A CA 1
ATOM 5636 C C . PRO A 1 720 ? 7.794 -12.394 -85.668 1.00 41.16 720 PRO A C 1
ATOM 5638 O O . PRO A 1 720 ? 7.695 -12.498 -84.447 1.00 41.16 720 PRO A O 1
ATOM 5641 N N . GLY A 1 721 ? 8.779 -11.695 -86.238 1.00 29.19 721 GLY A N 1
ATOM 5642 C CA . GLY A 1 721 ? 9.854 -11.060 -85.476 1.00 29.19 721 GLY A CA 1
ATOM 5643 C C . GLY A 1 721 ? 9.423 -9.813 -84.697 1.00 29.19 721 GLY A C 1
ATOM 5644 O O . GLY A 1 721 ? 8.629 -9.003 -85.176 1.00 29.19 721 GLY A O 1
ATOM 5645 N N . PHE A 1 722 ? 10.032 -9.622 -83.525 1.00 28.09 722 PHE A N 1
ATOM 5646 C CA . PHE A 1 722 ? 10.013 -8.347 -82.812 1.00 28.09 722 PHE A CA 1
ATOM 5647 C C . PHE A 1 722 ? 11.049 -7.382 -83.401 1.00 28.09 722 PHE A C 1
ATOM 5649 O O . PHE A 1 722 ? 12.211 -7.737 -83.598 1.00 28.09 722 PHE A O 1
ATOM 5656 N N . VAL A 1 723 ? 10.613 -6.146 -83.640 1.00 33.19 723 VAL A N 1
ATOM 5657 C CA . VAL A 1 723 ? 11.466 -4.984 -83.920 1.00 33.19 723 VAL A CA 1
ATOM 5658 C C . VAL A 1 723 ? 11.581 -4.171 -82.624 1.00 33.19 723 VAL A C 1
ATOM 5660 O O . VAL A 1 723 ? 10.611 -4.115 -81.865 1.00 33.19 723 VAL A O 1
ATOM 5663 N N . LEU A 1 724 ? 12.759 -3.591 -82.371 1.00 36.00 724 LEU A N 1
ATOM 5664 C CA . LEU A 1 724 ? 13.024 -2.651 -81.268 1.00 36.00 724 LEU A CA 1
ATOM 5665 C C . LEU A 1 724 ? 12.530 -1.235 -81.602 1.00 36.00 724 LEU A C 1
ATOM 5667 O O . LEU A 1 724 ? 12.762 -0.808 -82.756 1.00 36.00 724 LEU A O 1
#